Protein AF-A0A3A0B2L3-F1 (afdb_monomer)

Secondary structure (DSSP, 8-state):
-EEEEEEE--TTTT-TT---HHHHHHHHHHTT-SEEEEEEETTT--HHHHHHHHHHHHTTGGGSSEEEEEEEEEETTEEEEEES-SS---SSHHHHHHHHH-TTSEEEEESTT-TTT---SPPPTT-SEEEEEETTS-TT--STT-TTBSHHHHHHHHHTT---EEEEE--BSSTTTTTSEEEEE---TTS---HHHHHHHHHHT-EEEEESS---EEEETT--BTT-EE-STT--EEEEE--TT-EEEEEETTEEEEEE---S-SEEEEE--SSEEEEEEEEETTEEEEEPPEEE--S---HHHHHHHHHH-GGGHHHHHHHHHHHHHHHHTGGGGGGSSS-HHHHHHHHHHTSGGG--TT-GGG-TTS-HHHHHHHHHHHHHHHHHHHHHHHHHHHH----TT--S-EEEEEE-TT-BPSEEEEEEEEE-TT-SSEEEE-TTSPBPPEEEEEPPS---SEEEEE-SGGGHHHHHHHHHTEETTEEEEEEEEEEETTEEEEEEEEEEGGG-PPP---HHHHHHHHHHHT-TT--EEEEEEEPPEEEEEEEEE--B-SS-EEEEEEEETT-S-S---S--TTS--------S-----TT--EEEEE--

pLDDT: mean 84.42, std 15.65, range [22.75, 98.62]

Solvent-accessible surface area (backbone atoms only — not comparable to full-atom values): 32014 Å² total; per-residue (Å²): 112,48,34,28,34,62,33,30,36,28,52,68,28,83,16,76,66,51,38,48,72,66,54,49,53,55,50,31,60,76,71,63,42,42,32,44,23,37,22,29,40,27,65,47,40,46,76,68,52,48,54,49,53,52,52,57,51,58,76,44,60,87,67,79,42,50,73,37,42,31,28,21,41,61,36,71,47,17,36,34,35,39,50,70,48,92,68,88,58,38,72,41,64,72,32,27,47,50,56,71,61,37,83,89,47,52,29,33,40,36,40,36,39,17,79,87,37,28,53,71,58,57,78,72,80,81,38,22,26,32,21,37,39,30,29,66,52,58,66,78,43,84,53,59,87,27,54,30,12,9,43,48,61,44,24,50,35,40,56,64,74,43,74,47,10,28,25,10,22,15,50,23,38,41,76,89,31,56,78,47,26,26,19,34,33,54,69,62,93,85,55,71,95,42,71,67,52,51,53,50,21,36,60,46,7,18,22,16,16,22,28,55,95,32,68,67,49,51,35,35,79,86,67,44,36,29,31,33,69,44,71,62,79,82,66,48,42,42,38,37,42,38,59,58,52,32,32,38,36,37,26,47,39,77,40,80,78,46,78,42,74,57,40,91,53,41,62,54,74,45,74,64,88,56,34,34,40,38,28,41,43,37,37,45,94,81,25,30,24,36,44,12,30,33,34,30,45,44,52,94,41,55,32,68,62,32,51,56,53,51,75,67,44,69,83,46,48,65,49,51,50,44,37,48,51,48,51,51,48,45,58,75,43,51,89,31,39,82,58,27,83,55,60,51,72,61,49,50,55,54,54,53,51,66,38,79,89,56,49,58,64,47,40,41,62,19,28,85,94,51,66,36,61,63,50,50,48,54,39,36,52,58,44,36,63,31,48,51,58,52,44,40,44,32,54,32,38,55,61,69,64,85,57,100,81,71,86,51,43,27,35,39,39,35,27,27,68,86,19,24,79,49,46,80,44,76,52,68,48,73,40,64,68,86,53,89,45,71,40,44,20,40,86,86,67,49,78,49,70,66,51,73,42,74,55,86,74,90,71,44,87,38,78,44,80,46,55,73,72,72,48,52,44,53,34,43,23,31,40,53,5,35,52,54,57,20,24,56,40,75,79,43,80,47,77,58,91,40,34,37,38,40,35,34,34,37,39,56,40,73,51,72,58,75,60,55,55,32,55,65,59,21,53,55,49,51,58,59,68,64,41,83,73,58,78,44,34,37,39,37,38,38,47,50,41,43,30,42,35,38,31,68,44,74,60,37,74,34,72,38,71,47,56,34,40,42,36,62,58,81,84,65,82,90,77,85,73,93,80,76,86,77,79,72,86,69,86,79,82,72,67,104,69,89,74,83,59,78,76,62,44,57,46,80,28,70,45,41

Foldseek 3Di:
DAWEAAQDEALLALQVANHAPVNCLVVCVVLVHQEYHYAHALLSDDQVSQVVNVVSQVVCPVSNHHYAYWHWDAFQQFIKIWIRDPDSQSNDNLSSLLSQQDLVTAMEGPQQLAPRHHNRAQDHAQHLAYFQAELCDPRLDNDCNDNGGCNVVQLLCQLLVHQFAHFHHNNRSYPVSPSQKTKDFDADPPDPPHPVRVSVSSNLNRIKIKGHPKDKWKAWPVGHGASEEDADPPTFKIKMFIAAQKKKFKDFRNGTDDIDGGHRDRMDMDTDQAFGFIKMWIDDDSIIMIGHTHGYQHDQFPLVVLVVVLVVPPVCVLLLVLLVLLLVLLVVLVVLCVLFSHPSVSLSVSLVCLRSVNDDSSDRLRRPPDPSNVSNNSNSVSSSSNSQVSSLRSVQSVPPPDDVPAPFWKKKKWFTQQWFAWDKDKDKDFGAAPFPDKWKAWPVRHTFDKDKDWDDDAPWSFWDKDDLSRCLSVLSCLQFQHDSQWGWDDWDWDDDFLEIETEIETEGVQSVDDRDRDNVVSVVVNVVSPDPSRDIYTYTYGYTIMMIMMGTDHITGGGDMIMMGMDRPDPDPDDDDPPPPPPDDDPPPPPPDDDPPSPRSIDMHTHD

Nearest PDB structures (foldseek):
  4v4d-assembly1_B  TM=5.367E-01  e=1.502E-01  Pelobacter acidigallici
  5nok-assembly1_A  TM=4.866E-01  e=3.217E+00  Bacteroides cellulosilyticus DSM 14838
  2yn3-assembly2_B  TM=5.569E-01  e=6.393E+00  Salmonella enterica subsp. enterica serovar Typhimurium str. LT2

Structure (mmCIF, N/CA/C/O backbone):
data_AF-A0A3A0B2L3-F1
#
_entry.id   AF-A0A3A0B2L3-F1
#
loop_
_atom_site.group_PDB
_atom_site.id
_atom_site.type_symbol
_atom_site.label_atom_id
_atom_site.label_alt_id
_atom_site.label_comp_id
_atom_site.label_asym_id
_atom_site.label_entity_id
_atom_site.label_seq_id
_atom_site.pdbx_PDB_ins_code
_atom_site.Cartn_x
_atom_site.Cartn_y
_atom_site.Cartn_z
_atom_site.occupancy
_atom_site.B_iso_or_equiv
_atom_site.auth_seq_id
_atom_site.auth_comp_id
_atom_site.auth_asym_id
_atom_site.auth_atom_id
_atom_site.pdbx_PDB_model_num
ATOM 1 N N . LEU A 1 1 ? 7.982 -23.031 -6.626 1.00 93.75 1 LEU A N 1
ATOM 2 C CA . LEU A 1 1 ? 7.385 -21.905 -5.878 1.00 93.75 1 LEU A CA 1
ATOM 3 C C . LEU A 1 1 ? 6.999 -22.401 -4.495 1.00 93.75 1 LEU A C 1
ATOM 5 O O . LEU A 1 1 ? 6.523 -23.524 -4.395 1.00 93.75 1 LEU A O 1
ATOM 9 N N . THR A 1 2 ? 7.210 -21.581 -3.475 1.00 96.25 2 THR A N 1
ATOM 10 C CA . THR A 1 2 ? 6.661 -21.744 -2.126 1.00 96.25 2 THR A CA 1
ATOM 11 C C . THR A 1 2 ? 5.319 -21.018 -2.079 1.00 96.25 2 THR A C 1
ATOM 13 O O . THR A 1 2 ? 5.274 -19.833 -2.410 1.00 96.25 2 THR A O 1
ATOM 16 N N . LYS A 1 3 ? 4.235 -21.705 -1.712 1.00 97.69 3 LYS A N 1
ATOM 17 C CA . LYS A 1 3 ? 2.883 -21.133 -1.639 1.00 97.69 3 LYS A CA 1
ATOM 18 C C . LYS A 1 3 ? 2.635 -20.524 -0.261 1.00 97.69 3 LYS A C 1
ATOM 20 O O . LYS A 1 3 ? 2.730 -21.223 0.748 1.00 97.69 3 LYS A O 1
ATOM 25 N N . ALA A 1 4 ? 2.299 -19.241 -0.215 1.00 98.25 4 ALA A N 1
ATOM 26 C CA . ALA A 1 4 ? 2.173 -18.498 1.030 1.00 98.25 4 ALA A CA 1
ATOM 27 C C . ALA A 1 4 ? 0.928 -17.605 1.093 1.00 98.25 4 ALA A C 1
ATOM 29 O O . ALA A 1 4 ? 0.405 -17.177 0.063 1.00 98.25 4 ALA A O 1
ATOM 30 N N . ASP A 1 5 ? 0.497 -17.323 2.320 1.00 97.88 5 ASP A N 1
ATOM 31 C CA . ASP A 1 5 ? -0.460 -16.270 2.664 1.00 97.88 5 ASP A CA 1
ATOM 32 C C . ASP A 1 5 ? 0.050 -15.542 3.911 1.00 97.88 5 ASP A C 1
ATOM 34 O O . ASP A 1 5 ? 0.370 -16.188 4.903 1.00 97.88 5 ASP A O 1
ATOM 38 N N . PHE A 1 6 ? 0.188 -14.226 3.857 1.00 97.50 6 PHE A N 1
ATOM 39 C CA . PHE A 1 6 ? 0.807 -13.392 4.885 1.00 97.50 6 PHE A CA 1
ATOM 40 C C . PHE A 1 6 ? -0.171 -12.417 5.536 1.00 97.50 6 PHE A C 1
ATOM 42 O O . PHE A 1 6 ? 0.260 -11.628 6.374 1.00 97.50 6 PHE A O 1
ATOM 49 N N . HIS A 1 7 ? -1.449 -12.445 5.155 1.00 97.00 7 HIS A N 1
ATOM 50 C CA . HIS A 1 7 ? -2.469 -11.533 5.671 1.00 97.00 7 HIS A CA 1
ATOM 51 C C . HIS A 1 7 ? -3.689 -12.332 6.126 1.00 97.00 7 HIS A C 1
ATOM 53 O O . HIS A 1 7 ? -4.693 -12.454 5.426 1.00 97.00 7 HIS A O 1
ATOM 59 N N . LEU A 1 8 ? -3.557 -12.945 7.300 1.00 97.38 8 LEU A N 1
ATOM 60 C CA . LEU A 1 8 ? -4.610 -13.739 7.924 1.00 97.38 8 LEU A CA 1
ATOM 61 C C . LEU A 1 8 ? -5.063 -13.098 9.228 1.00 97.38 8 LEU A C 1
ATOM 63 O O . LEU A 1 8 ? -4.223 -12.794 10.075 1.00 97.38 8 LEU A O 1
ATOM 67 N N . HIS A 1 9 ? -6.380 -13.012 9.407 1.00 97.06 9 HIS A N 1
ATOM 68 C CA . HIS A 1 9 ? -7.001 -12.579 10.656 1.00 97.06 9 HIS A CA 1
ATOM 69 C C . HIS A 1 9 ? -7.482 -13.779 11.451 1.00 97.06 9 HIS A C 1
ATOM 71 O O . HIS A 1 9 ? -8.104 -14.703 10.918 1.00 97.06 9 HIS A O 1
ATOM 77 N N . THR A 1 10 ? -7.184 -13.775 12.735 1.00 97.38 10 THR A N 1
ATOM 78 C CA . THR A 1 10 ? -7.562 -14.782 13.712 1.00 97.38 10 THR A CA 1
ATOM 79 C C . THR A 1 10 ? -8.699 -14.273 14.588 1.00 97.38 10 THR A C 1
ATOM 81 O O . THR A 1 10 ? -9.210 -13.163 14.444 1.00 97.38 10 THR A O 1
ATOM 84 N N . TYR A 1 11 ? -9.102 -15.101 15.542 1.00 94.94 11 TYR A N 1
ATOM 85 C CA . TYR A 1 11 ? -10.057 -14.740 16.576 1.00 94.94 11 TYR A CA 1
ATOM 86 C C . TYR A 1 11 ? -9.592 -13.581 17.486 1.00 94.94 11 TYR A C 1
ATOM 88 O O . TYR A 1 11 ? -10.408 -13.048 18.239 1.00 94.94 11 TYR A O 1
ATOM 96 N N . HIS A 1 12 ? -8.305 -13.216 17.459 1.00 93.62 12 HIS A N 1
ATOM 97 C CA . HIS A 1 12 ? -7.778 -12.038 18.163 1.00 93.62 12 HIS A CA 1
ATOM 98 C C . HIS A 1 12 ? -8.081 -10.721 17.427 1.00 93.62 12 HIS A C 1
ATOM 100 O O . HIS A 1 12 ? -7.841 -9.654 17.983 1.00 93.62 12 HIS A O 1
ATOM 106 N N . SER A 1 13 ? -8.629 -10.794 16.211 1.00 93.06 13 SER A N 1
ATOM 107 C CA . SER A 1 13 ? -9.166 -9.666 15.445 1.00 93.06 13 SER A CA 1
ATOM 108 C C . SER A 1 13 ? -10.651 -9.900 15.117 1.00 93.06 13 SER A C 1
ATOM 110 O O . SER A 1 13 ? -11.378 -10.625 15.798 1.00 93.06 13 SER A O 1
ATOM 112 N N . ASP A 1 14 ? -11.113 -9.282 14.045 1.00 90.12 14 ASP A N 1
ATOM 113 C CA . ASP A 1 14 ? -12.455 -9.262 13.484 1.00 90.12 14 ASP A CA 1
ATOM 114 C C . ASP A 1 14 ? -12.764 -10.452 12.554 1.00 90.12 14 ASP A C 1
ATOM 116 O O . ASP A 1 14 ? -13.699 -10.405 11.748 1.00 90.12 14 ASP A O 1
ATOM 120 N N . ASN A 1 15 ? -12.040 -11.571 12.689 1.00 92.94 15 ASN A N 1
ATOM 121 C CA . ASN A 1 15 ? -12.400 -12.805 11.996 1.00 92.94 15 ASN A CA 1
ATOM 122 C C . ASN A 1 15 ? -13.777 -13.308 12.472 1.00 92.94 15 ASN A C 1
ATOM 124 O O . ASN A 1 15 ? -13.960 -13.725 13.620 1.00 92.94 15 ASN A O 1
ATOM 128 N N . GLN A 1 16 ? -14.746 -13.316 11.559 1.00 89.44 16 GLN A N 1
ATOM 129 C CA . GLN A 1 16 ? -16.154 -13.596 11.845 1.00 89.44 16 GLN A CA 1
ATOM 130 C C . GLN A 1 16 ? -16.399 -15.071 12.184 1.00 89.44 16 GLN A C 1
ATOM 132 O O . GLN A 1 16 ? -17.296 -15.387 12.962 1.00 89.44 16 GLN A O 1
ATOM 137 N N . ASP A 1 17 ? -15.572 -15.967 11.640 1.00 93.38 17 ASP A N 1
ATOM 138 C CA . ASP A 1 17 ? -15.630 -17.405 11.919 1.00 93.38 17 ASP A CA 1
ATOM 139 C C . ASP A 1 17 ? -14.796 -17.804 13.149 1.00 93.38 17 ASP A C 1
ATOM 141 O O . ASP A 1 17 ? -14.707 -18.992 13.468 1.00 93.38 17 ASP A O 1
ATOM 145 N N . ARG A 1 18 ? -14.190 -16.829 13.849 1.00 92.75 18 ARG A N 1
ATOM 146 C CA . ARG A 1 18 ? -13.364 -17.041 15.049 1.00 92.75 18 ARG A CA 1
ATOM 147 C C . ARG A 1 18 ? -12.232 -18.046 14.818 1.00 92.75 18 ARG A C 1
ATOM 149 O O . ARG A 1 18 ? -11.913 -18.847 15.696 1.00 92.75 18 ARG A O 1
ATOM 156 N N . MET A 1 19 ? -11.629 -18.014 13.634 1.00 97.06 19 MET A N 1
ATOM 157 C CA . MET A 1 19 ? -10.590 -18.968 13.261 1.00 97.06 19 MET A CA 1
ATOM 158 C C . MET A 1 19 ? -9.345 -18.836 14.143 1.00 97.06 19 MET A C 1
ATOM 160 O O . MET A 1 19 ? -8.804 -17.749 14.342 1.00 97.06 19 MET A O 1
ATOM 164 N N . THR A 1 20 ? -8.860 -19.969 14.640 1.00 98.25 20 THR A N 1
ATOM 165 C CA . THR A 1 20 ? -7.597 -20.075 15.380 1.00 98.25 20 THR A CA 1
ATOM 166 C C . THR A 1 20 ? -6.409 -20.280 14.432 1.00 98.25 20 THR A C 1
ATOM 168 O O . THR A 1 20 ? -6.593 -20.743 13.298 1.00 98.25 20 THR A O 1
ATOM 171 N N . PRO A 1 21 ? -5.160 -20.049 14.884 1.00 98.50 21 PRO A N 1
ATOM 172 C CA . PRO A 1 21 ? -3.975 -20.456 14.127 1.00 98.50 21 PRO A CA 1
ATOM 173 C C . PRO A 1 21 ? -3.997 -21.939 13.703 1.00 98.50 21 PRO A C 1
ATOM 175 O O . PRO A 1 21 ? -3.602 -22.281 12.586 1.00 98.50 21 PRO A O 1
ATOM 178 N N . GLN A 1 22 ? -4.534 -22.831 14.544 1.00 98.50 22 GLN A N 1
ATOM 179 C CA . GLN A 1 22 ? -4.669 -24.261 14.239 1.00 98.50 22 GLN A CA 1
ATOM 180 C C . GLN A 1 22 ? -5.669 -24.536 13.101 1.00 98.50 22 GLN A C 1
ATOM 182 O O . GLN A 1 22 ? -5.440 -25.438 12.282 1.00 98.50 22 GLN A O 1
ATOM 187 N N . ASP A 1 23 ? -6.760 -23.773 13.008 1.00 98.44 23 ASP A N 1
ATOM 188 C CA . ASP A 1 23 ? -7.719 -23.893 11.902 1.00 98.44 23 ASP A CA 1
ATOM 189 C C . ASP A 1 23 ? -7.050 -23.565 10.566 1.00 98.44 23 ASP A C 1
ATOM 191 O O . ASP A 1 23 ? -7.175 -24.325 9.597 1.00 98.44 23 ASP A O 1
ATOM 195 N N . TYR A 1 24 ? -6.262 -22.488 10.538 1.00 98.50 24 TYR A N 1
ATOM 196 C CA . TYR A 1 24 ? -5.481 -22.096 9.369 1.00 98.50 24 TYR A CA 1
ATOM 197 C C . TYR A 1 24 ? -4.410 -23.117 9.006 1.00 98.50 24 TYR A C 1
ATOM 199 O O . TYR A 1 24 ? -4.303 -23.471 7.837 1.00 98.50 24 TYR A O 1
ATOM 207 N N . VAL A 1 25 ? -3.669 -23.672 9.970 1.00 98.62 25 VAL A N 1
ATOM 208 C CA . VAL A 1 25 ? -2.701 -24.753 9.700 1.00 98.62 25 VAL A CA 1
ATOM 209 C C . VAL A 1 25 ? -3.387 -25.965 9.063 1.00 98.62 25 VAL A C 1
ATOM 211 O O . VAL A 1 25 ? -2.873 -26.561 8.112 1.00 98.62 25 VAL A O 1
ATOM 214 N N . THR A 1 26 ? -4.571 -26.326 9.560 1.00 98.44 26 THR A N 1
ATOM 215 C CA . THR A 1 26 ? -5.354 -27.456 9.041 1.00 98.44 26 THR A CA 1
ATOM 216 C C . THR A 1 26 ? -5.783 -27.220 7.593 1.00 98.44 26 THR A C 1
ATOM 218 O O . THR A 1 26 ? -5.610 -28.090 6.734 1.00 98.44 26 THR A O 1
ATOM 221 N N . LEU A 1 27 ? -6.312 -26.030 7.300 1.00 98.00 27 LEU A N 1
ATOM 222 C CA . LEU A 1 27 ? -6.706 -25.643 5.946 1.00 98.00 27 LEU A CA 1
ATOM 223 C C . LEU A 1 27 ? -5.500 -25.473 5.017 1.00 98.00 27 LEU A C 1
ATOM 225 O O . LEU A 1 27 ? -5.552 -25.925 3.875 1.00 98.00 27 LEU A O 1
ATOM 229 N N . GLY A 1 28 ? -4.418 -24.873 5.507 1.00 98.06 28 GLY A N 1
ATOM 230 C CA . GLY A 1 28 ? -3.178 -24.633 4.780 1.00 98.06 28 GLY A CA 1
ATOM 231 C C . GLY A 1 28 ? -2.579 -25.935 4.267 1.00 98.06 28 GLY A C 1
ATOM 232 O O . GLY A 1 28 ? -2.345 -26.068 3.069 1.00 98.06 28 GLY A O 1
ATOM 233 N N . ARG A 1 29 ? -2.465 -26.952 5.131 1.00 97.88 29 ARG A N 1
ATOM 234 C CA . ARG A 1 29 ? -2.036 -28.304 4.731 1.00 97.88 29 ARG A CA 1
ATOM 235 C C . ARG A 1 29 ? -2.955 -28.922 3.681 1.00 97.88 29 ARG A C 1
ATOM 237 O O . ARG A 1 29 ? -2.473 -29.477 2.698 1.00 97.88 29 ARG A O 1
ATOM 244 N N . ARG A 1 30 ? -4.278 -28.806 3.857 1.00 97.69 30 ARG A N 1
ATOM 245 C CA . ARG A 1 30 ? -5.262 -29.325 2.889 1.00 97.69 30 ARG A CA 1
ATOM 246 C C . ARG A 1 30 ? -5.112 -28.673 1.511 1.00 97.69 30 ARG A C 1
ATOM 248 O O . ARG A 1 30 ? -5.363 -29.324 0.504 1.00 97.69 30 ARG A O 1
ATOM 255 N N . LEU A 1 31 ? -4.749 -27.394 1.475 1.00 96.81 31 LEU A N 1
ATOM 256 C CA . LEU A 1 31 ? -4.662 -26.580 0.260 1.00 96.81 31 LEU A CA 1
ATOM 257 C C . LEU A 1 31 ? -3.227 -26.409 -0.268 1.00 96.81 31 LEU A C 1
ATOM 259 O O . LEU A 1 31 ? -3.012 -25.635 -1.208 1.00 96.81 31 LEU A O 1
ATOM 263 N N . GLY A 1 32 ? -2.264 -27.126 0.320 1.00 97.00 32 GLY A N 1
ATOM 264 C CA . GLY A 1 32 ? -0.869 -27.154 -0.114 1.00 97.00 32 GLY A CA 1
ATOM 265 C C . GLY A 1 32 ? -0.108 -25.847 0.110 1.00 97.00 32 GLY A C 1
ATOM 266 O O . GLY A 1 32 ? 0.740 -25.508 -0.706 1.00 97.00 32 GLY A O 1
ATOM 267 N N . TYR A 1 33 ? -0.435 -25.085 1.155 1.00 98.06 33 TYR A N 1
ATOM 268 C CA . TYR A 1 33 ? 0.399 -23.960 1.583 1.00 98.06 33 TYR A CA 1
ATOM 269 C C . TYR A 1 33 ? 1.690 -24.469 2.222 1.00 98.06 33 TYR A C 1
ATOM 271 O O . TYR A 1 33 ? 1.707 -25.538 2.824 1.00 98.06 33 TYR A O 1
ATOM 279 N N . ASP A 1 34 ? 2.747 -23.672 2.113 1.00 97.62 34 ASP A N 1
ATOM 280 C CA . ASP A 1 34 ? 4.045 -23.894 2.746 1.00 97.62 34 ASP A CA 1
ATOM 281 C C . ASP A 1 34 ? 4.304 -22.887 3.881 1.00 97.62 34 ASP A C 1
ATOM 283 O O . ASP A 1 34 ? 5.054 -23.187 4.811 1.00 97.62 34 ASP A O 1
ATOM 287 N N . ALA A 1 35 ? 3.707 -21.690 3.810 1.00 97.94 35 ALA A N 1
ATOM 288 C CA . ALA A 1 35 ? 3.899 -20.626 4.792 1.00 97.94 35 ALA A CA 1
ATOM 289 C C . ALA A 1 35 ? 2.610 -19.841 5.075 1.00 97.94 35 ALA A C 1
ATOM 291 O O . ALA A 1 35 ? 1.840 -19.575 4.152 1.00 97.94 35 ALA A O 1
ATOM 292 N N . LEU A 1 36 ? 2.404 -19.456 6.337 1.00 98.25 36 LEU A N 1
ATOM 293 C CA . LEU A 1 36 ? 1.275 -18.647 6.803 1.00 98.25 36 LEU A CA 1
ATOM 294 C C . LEU A 1 36 ? 1.766 -17.498 7.706 1.00 98.25 36 LEU A C 1
ATOM 296 O O . LEU A 1 36 ? 2.614 -17.701 8.579 1.00 98.25 36 LEU A O 1
ATOM 300 N N . GLY A 1 37 ? 1.229 -16.298 7.504 1.00 97.50 37 GLY A N 1
ATOM 301 C CA . GLY A 1 37 ? 1.452 -15.117 8.335 1.00 97.50 37 GLY A CA 1
ATOM 302 C C . GLY A 1 37 ? 0.141 -14.618 8.932 1.00 97.50 37 GLY A C 1
ATOM 303 O O . GLY A 1 37 ? -0.807 -14.341 8.201 1.00 97.50 37 GLY A O 1
ATOM 304 N N . PHE A 1 38 ? 0.101 -14.523 10.257 1.00 97.88 38 PHE A N 1
ATOM 305 C CA . PHE A 1 38 ? -1.041 -14.004 11.010 1.00 97.88 38 PHE A CA 1
ATOM 306 C C . PHE A 1 38 ? -0.826 -12.513 11.251 1.00 97.88 38 PHE A C 1
ATOM 308 O O . PHE A 1 38 ? 0.149 -12.161 11.911 1.00 97.88 38 PHE A O 1
ATOM 315 N N . CYS A 1 39 ? -1.688 -11.666 10.690 1.00 96.62 39 CYS A N 1
ATOM 316 C CA . CYS A 1 39 ? -1.562 -10.208 10.685 1.00 96.62 39 CYS A CA 1
ATOM 317 C C . CYS A 1 39 ? -2.859 -9.553 11.157 1.00 96.62 39 CYS A C 1
ATOM 319 O O . CYS A 1 39 ? -3.447 -8.750 10.441 1.00 96.62 39 CYS A O 1
ATOM 321 N N . ASP A 1 40 ? -3.266 -9.893 12.378 1.00 96.38 40 ASP A N 1
ATOM 322 C CA . ASP A 1 40 ? -4.409 -9.274 13.045 1.00 96.38 40 ASP A CA 1
ATOM 323 C C . ASP A 1 40 ? -4.288 -7.742 13.082 1.00 96.38 40 ASP A C 1
ATOM 325 O O . ASP A 1 40 ? -3.184 -7.180 13.147 1.00 96.38 40 ASP A O 1
ATOM 329 N N . HIS A 1 41 ? -5.429 -7.057 13.053 1.00 93.88 41 HIS A N 1
ATOM 330 C CA . HIS A 1 41 ? -5.476 -5.604 13.119 1.00 93.88 41 HIS A CA 1
ATOM 331 C C . HIS A 1 41 ? -4.857 -5.071 14.414 1.00 93.88 41 HIS A C 1
ATOM 333 O O . HIS A 1 41 ? -5.265 -5.433 15.518 1.00 93.88 41 HIS A O 1
ATOM 339 N N . HIS A 1 42 ? -3.925 -4.123 14.298 1.00 92.00 42 HIS A N 1
ATOM 340 C CA . HIS A 1 42 ? -3.262 -3.540 15.471 1.00 92.00 42 HIS A CA 1
ATOM 341 C C . HIS A 1 42 ? -4.246 -2.900 16.473 1.00 92.00 42 HIS A C 1
ATOM 343 O O . HIS A 1 42 ? -4.010 -2.957 17.673 1.00 92.00 42 HIS A O 1
ATOM 349 N N . HIS A 1 43 ? -5.361 -2.334 15.994 1.00 87.81 43 HIS A N 1
ATOM 350 C CA . HIS A 1 43 ? -6.384 -1.681 16.820 1.00 87.81 43 HIS A CA 1
ATOM 351 C C . HIS A 1 43 ? -7.336 -2.670 17.516 1.00 87.81 43 HIS A C 1
ATOM 353 O O . HIS A 1 43 ? -8.145 -2.246 18.337 1.00 87.81 43 HIS A O 1
ATOM 359 N N . ASN A 1 44 ? -7.224 -3.966 17.205 1.00 89.75 44 ASN A N 1
ATOM 360 C CA . ASN A 1 44 ? -7.913 -5.060 17.895 1.00 89.75 44 ASN A CA 1
ATOM 361 C C . ASN A 1 44 ? -6.974 -5.805 18.858 1.00 89.75 44 ASN A C 1
ATOM 363 O O . ASN A 1 44 ? -7.423 -6.518 19.755 1.00 89.75 44 ASN A O 1
ATOM 367 N N . LEU A 1 45 ? -5.661 -5.629 18.693 1.00 90.50 45 LEU A N 1
ATOM 368 C CA . LEU A 1 45 ? -4.642 -6.309 19.475 1.00 90.50 45 LEU A CA 1
ATOM 369 C C . LEU A 1 45 ? -4.246 -5.516 20.723 1.00 90.50 45 LEU A C 1
ATOM 371 O O . LEU A 1 45 ? -3.991 -4.318 20.685 1.00 90.50 45 LEU A O 1
ATOM 375 N N . THR A 1 46 ? -4.073 -6.244 21.822 1.00 88.88 46 THR A N 1
ATOM 376 C CA . THR A 1 46 ? -3.374 -5.784 23.031 1.00 88.88 46 THR A CA 1
ATOM 377 C C . THR A 1 46 ? -2.061 -6.554 23.181 1.00 88.88 46 THR A C 1
ATOM 379 O O . THR A 1 46 ? -1.899 -7.621 22.581 1.00 88.88 46 THR A O 1
ATOM 382 N N . GLN A 1 47 ? -1.136 -6.101 24.038 1.00 91.31 47 GLN A N 1
ATOM 383 C CA . GLN A 1 47 ? 0.072 -6.890 24.354 1.00 91.31 47 GLN A CA 1
ATOM 384 C C . GLN A 1 47 ? -0.253 -8.319 24.818 1.00 91.31 47 GLN A C 1
ATOM 386 O O . GLN A 1 47 ? 0.452 -9.264 24.466 1.00 91.31 47 GLN A O 1
ATOM 391 N N . ALA A 1 48 ? -1.326 -8.496 25.594 1.00 91.88 48 ALA A N 1
ATOM 392 C CA . ALA A 1 48 ? -1.735 -9.807 26.095 1.00 91.88 48 ALA A CA 1
ATOM 393 C C . ALA A 1 48 ? -2.291 -10.710 24.979 1.00 91.88 48 ALA A C 1
ATOM 395 O O . ALA A 1 48 ? -1.936 -11.891 24.905 1.00 91.88 48 ALA A O 1
ATOM 396 N N . ALA A 1 49 ? -3.121 -10.155 24.087 1.00 92.81 49 ALA A N 1
ATOM 397 C CA . ALA A 1 49 ? -3.638 -10.879 22.924 1.00 92.81 49 ALA A CA 1
ATOM 398 C C . ALA A 1 49 ? -2.494 -11.286 21.983 1.00 92.81 49 ALA A C 1
ATOM 400 O O . ALA A 1 49 ? -2.398 -12.443 21.581 1.00 92.81 49 ALA A O 1
ATOM 401 N N . TRP A 1 50 ? -1.548 -10.376 21.739 1.00 95.44 50 TRP A N 1
ATOM 402 C CA . TRP A 1 50 ? -0.342 -10.649 20.963 1.00 95.44 50 TRP A CA 1
ATOM 403 C C . TRP A 1 50 ? 0.498 -11.795 21.538 1.00 95.44 50 TRP A C 1
ATOM 405 O O . TRP A 1 50 ? 0.872 -12.718 20.816 1.00 95.44 50 TRP A O 1
ATOM 415 N N . GLN A 1 51 ? 0.787 -11.764 22.842 1.00 96.44 51 GLN A N 1
ATOM 416 C CA . GLN A 1 51 ? 1.540 -12.830 23.513 1.00 96.44 51 GLN A CA 1
ATOM 417 C C . GLN A 1 51 ? 0.829 -14.183 23.404 1.00 96.44 51 G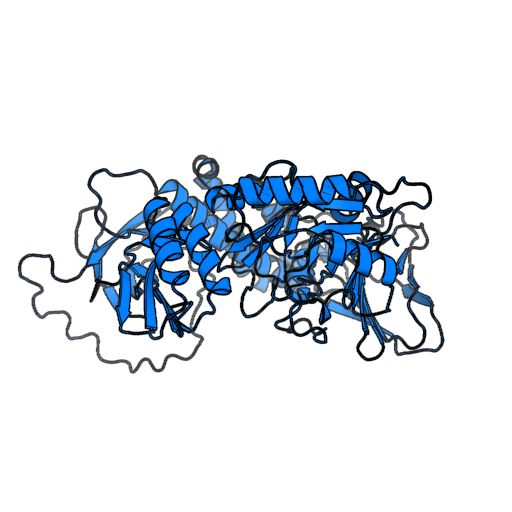LN A C 1
ATOM 419 O O . GLN A 1 51 ? 1.481 -15.210 23.214 1.00 96.44 51 GLN A O 1
ATOM 424 N N . THR A 1 52 ? -0.503 -14.177 23.486 1.00 97.12 52 THR A N 1
ATOM 425 C CA . THR A 1 52 ? -1.326 -15.378 23.314 1.00 97.12 52 THR A CA 1
ATOM 426 C C . THR A 1 52 ? -1.214 -15.913 21.889 1.00 97.12 52 THR A C 1
ATOM 428 O O . THR A 1 52 ? -0.854 -17.075 21.715 1.00 97.12 52 THR A O 1
ATOM 431 N N . LEU A 1 53 ? -1.413 -15.064 20.876 1.00 97.44 53 LEU A N 1
ATOM 432 C CA . LEU A 1 53 ? -1.237 -15.425 19.467 1.00 97.44 53 LEU A CA 1
ATOM 433 C C . LEU A 1 53 ? 0.160 -16.009 19.202 1.00 97.44 53 LEU A C 1
ATOM 435 O O . LEU A 1 53 ? 0.294 -17.042 18.549 1.00 97.44 53 LEU A O 1
ATOM 439 N N . GLN A 1 54 ? 1.214 -15.392 19.741 1.00 97.50 54 GLN A N 1
ATOM 440 C CA . GLN A 1 54 ? 2.580 -15.901 19.600 1.00 97.50 54 GLN A CA 1
ATOM 441 C C . GLN A 1 54 ? 2.765 -17.285 20.220 1.00 97.50 54 GLN A C 1
ATOM 443 O O . GLN A 1 54 ? 3.381 -18.151 19.600 1.00 97.50 54 GLN A O 1
ATOM 448 N N . ALA A 1 55 ? 2.232 -17.509 21.422 1.00 97.75 55 ALA A N 1
ATOM 449 C CA . ALA A 1 55 ? 2.301 -18.808 22.080 1.00 97.75 55 ALA A CA 1
ATOM 450 C C . ALA A 1 55 ? 1.549 -19.891 21.288 1.00 97.75 55 ALA A C 1
ATOM 452 O O . ALA A 1 55 ? 2.051 -21.008 21.143 1.00 97.75 55 ALA A O 1
ATOM 453 N N . GLU A 1 56 ? 0.381 -19.559 20.733 1.00 98.19 56 GLU A N 1
ATOM 454 C CA . GLU A 1 56 ? -0.389 -20.455 19.867 1.00 98.19 56 GLU A CA 1
ATOM 455 C C . GLU A 1 56 ? 0.381 -20.817 18.595 1.00 98.19 56 GLU A C 1
ATOM 457 O O . GLU A 1 56 ? 0.426 -21.984 18.215 1.00 98.19 56 GLU A O 1
ATOM 462 N N . VAL A 1 57 ? 1.026 -19.842 17.954 1.00 97.69 57 VAL A N 1
ATOM 463 C CA . VAL A 1 57 ? 1.829 -20.070 16.746 1.00 97.69 57 VAL A CA 1
ATOM 464 C C . VAL A 1 57 ? 3.079 -20.907 17.043 1.00 97.69 57 VAL A C 1
ATOM 466 O O . VAL A 1 57 ? 3.378 -21.841 16.298 1.00 97.69 57 VAL A O 1
ATOM 469 N N . GLU A 1 58 ? 3.783 -20.639 18.145 1.00 96.94 58 GLU A N 1
ATOM 470 C CA . GLU A 1 58 ? 4.979 -21.391 18.554 1.00 96.94 58 GLU A CA 1
ATOM 471 C C . GLU A 1 58 ? 4.654 -22.862 18.859 1.00 96.94 58 GLU A C 1
ATOM 473 O O . GLU A 1 58 ? 5.391 -23.770 18.456 1.00 96.94 58 GLU A O 1
ATOM 478 N N . ALA A 1 59 ? 3.503 -23.123 19.490 1.00 97.81 59 ALA A N 1
ATOM 479 C CA . ALA A 1 59 ? 3.008 -24.478 19.740 1.00 97.81 59 ALA A CA 1
ATOM 480 C C . ALA A 1 59 ? 2.763 -25.279 18.443 1.00 97.81 59 ALA A C 1
ATOM 482 O O . ALA A 1 59 ? 2.715 -26.511 18.469 1.00 97.81 59 ALA A O 1
ATOM 483 N N . LEU A 1 60 ? 2.653 -24.594 17.300 1.00 97.88 60 LEU A N 1
ATOM 484 C CA . LEU A 1 60 ? 2.430 -25.168 15.973 1.00 97.88 60 LEU A CA 1
ATOM 485 C C . LEU A 1 60 ? 3.706 -25.247 15.117 1.00 97.88 60 LEU A C 1
ATOM 487 O O . LEU A 1 60 ? 3.628 -25.609 13.939 1.00 97.88 60 LEU A O 1
ATOM 491 N N . SER A 1 61 ? 4.886 -24.982 15.683 1.00 91.81 61 SER A N 1
ATOM 492 C CA . SER A 1 61 ? 6.185 -25.063 14.986 1.00 91.81 61 SER A CA 1
ATOM 493 C C . SER A 1 61 ? 6.466 -26.438 14.352 1.00 91.81 61 SER A C 1
ATOM 495 O O . SER A 1 61 ? 7.086 -26.529 13.293 1.00 91.81 61 SER A O 1
ATOM 497 N N . GLY A 1 62 ? 5.931 -27.521 14.927 1.00 92.69 62 GLY A N 1
ATOM 498 C CA . GLY A 1 62 ? 5.991 -28.882 14.374 1.00 92.69 62 GLY A CA 1
ATOM 499 C C . GLY A 1 62 ? 5.005 -29.162 13.231 1.00 92.69 62 GLY A C 1
ATOM 500 O O . GLY A 1 62 ? 4.853 -30.311 12.813 1.00 92.69 62 GLY A O 1
ATOM 501 N N . SER A 1 63 ? 4.287 -28.151 12.730 1.00 94.06 63 SER A N 1
ATOM 502 C CA . SER A 1 63 ? 3.226 -28.356 11.743 1.00 94.06 63 SER A CA 1
ATOM 503 C C . SER A 1 63 ? 3.725 -28.671 10.324 1.00 94.06 63 SER A C 1
ATOM 505 O O . SER A 1 63 ? 2.943 -29.129 9.484 1.00 94.06 63 SER A O 1
ATOM 507 N N . GLY A 1 64 ? 5.009 -28.456 10.041 1.00 94.12 64 GLY A N 1
ATOM 508 C CA . GLY A 1 64 ? 5.566 -28.556 8.689 1.00 94.12 64 GLY A CA 1
ATOM 509 C C . GLY A 1 64 ? 5.248 -27.351 7.795 1.00 94.12 64 GLY A C 1
ATOM 510 O O . GLY A 1 64 ? 5.677 -27.338 6.647 1.00 94.12 64 GLY A O 1
ATOM 511 N N . LEU A 1 65 ? 4.531 -26.348 8.316 1.00 97.25 65 LEU A N 1
ATOM 512 C CA . LEU A 1 65 ? 4.369 -25.032 7.700 1.00 97.25 65 LEU A CA 1
ATOM 513 C C . LEU A 1 65 ? 5.312 -24.032 8.368 1.00 97.25 65 LEU A C 1
ATOM 515 O O . LEU A 1 65 ? 5.577 -24.124 9.566 1.00 97.25 65 LEU A O 1
ATOM 519 N N . LEU A 1 66 ? 5.772 -23.042 7.609 1.00 97.12 66 LEU A N 1
ATOM 520 C CA . LEU A 1 66 ? 6.434 -21.868 8.170 1.00 97.12 66 LEU A CA 1
ATOM 521 C C . LEU A 1 66 ? 5.376 -20.895 8.678 1.00 97.12 66 LEU A C 1
ATOM 523 O O . LEU A 1 66 ? 4.593 -20.369 7.893 1.00 97.12 66 LEU A O 1
ATOM 527 N N . LEU A 1 67 ? 5.355 -20.657 9.984 1.00 97.25 67 LEU A N 1
ATOM 528 C CA . LEU A 1 67 ? 4.388 -19.767 10.614 1.00 97.25 67 LEU A CA 1
ATOM 529 C C . LEU A 1 67 ? 5.085 -18.499 11.101 1.00 97.25 67 LEU A C 1
ATOM 531 O O . LEU A 1 67 ? 6.208 -18.558 11.603 1.00 97.25 67 LEU A O 1
ATOM 535 N N . SER A 1 68 ? 4.422 -17.356 10.960 1.00 95.38 68 SER A N 1
ATOM 536 C CA . SER A 1 68 ? 4.906 -16.085 11.499 1.00 95.38 68 SER A CA 1
ATOM 537 C C . SER A 1 68 ? 3.766 -15.255 12.072 1.00 95.38 68 SER A C 1
ATOM 539 O O . SER A 1 68 ? 2.632 -15.322 11.598 1.00 95.38 68 SER A O 1
ATOM 541 N N . THR A 1 69 ? 4.086 -14.458 13.087 1.00 96.19 69 THR A N 1
ATOM 542 C CA . THR A 1 69 ? 3.202 -13.421 13.620 1.00 96.19 69 THR A CA 1
ATOM 543 C C . THR A 1 69 ? 3.609 -12.063 13.070 1.00 96.19 69 THR A C 1
ATOM 545 O O . THR A 1 69 ? 4.793 -11.739 12.994 1.00 96.19 69 THR A O 1
ATOM 548 N N . GLY A 1 70 ? 2.631 -11.259 12.705 1.00 96.12 70 GLY A N 1
ATOM 549 C CA . GLY A 1 70 ? 2.732 -9.883 12.251 1.00 96.12 70 GLY A CA 1
ATOM 550 C C . GLY A 1 70 ? 1.463 -9.144 12.659 1.00 96.12 70 GLY A C 1
ATOM 551 O O . GLY A 1 70 ? 0.641 -9.685 13.391 1.00 96.12 70 GLY A O 1
ATOM 552 N N . TYR A 1 71 ? 1.295 -7.914 12.204 1.00 96.44 71 TYR A N 1
ATOM 553 C CA . TYR A 1 71 ? 0.046 -7.178 12.396 1.00 96.44 71 TYR A CA 1
ATOM 554 C C . TYR A 1 71 ? -0.249 -6.313 11.178 1.00 96.44 71 TYR A C 1
ATOM 556 O O . TYR A 1 71 ? 0.671 -5.873 10.479 1.00 96.44 71 TYR A O 1
ATOM 564 N N . GLU A 1 72 ? -1.528 -6.046 10.945 1.00 95.06 72 GLU A N 1
ATOM 565 C CA . GLU A 1 72 ? -1.964 -5.029 9.997 1.00 95.06 72 GLU A CA 1
ATOM 566 C C . GLU A 1 72 ? -2.072 -3.678 10.717 1.00 95.06 72 GLU A C 1
ATOM 568 O O . GLU A 1 72 ? -2.912 -3.463 11.599 1.00 95.06 72 GLU A O 1
ATOM 573 N N . ALA A 1 73 ? -1.184 -2.753 10.350 1.00 92.44 73 ALA A N 1
ATOM 574 C CA . ALA A 1 73 ? -1.321 -1.347 10.695 1.00 92.44 73 ALA A CA 1
ATOM 575 C C . ALA A 1 73 ? -2.461 -0.763 9.850 1.00 92.44 73 ALA A C 1
ATOM 577 O O . ALA A 1 73 ? -2.384 -0.751 8.622 1.00 92.44 73 ALA A O 1
ATOM 578 N N . THR A 1 74 ? -3.515 -0.307 10.521 1.00 89.00 74 THR A N 1
ATOM 579 C CA . THR A 1 74 ? -4.805 0.058 9.921 1.00 89.00 74 THR A CA 1
ATOM 580 C C . THR A 1 74 ? -5.055 1.536 10.153 1.00 89.00 74 THR A C 1
ATOM 582 O O . THR A 1 74 ? -5.232 1.979 11.287 1.00 89.00 74 THR A O 1
ATOM 585 N N . PHE A 1 75 ? -5.093 2.305 9.083 1.00 83.62 75 PHE A N 1
ATOM 586 C CA . PHE A 1 75 ? -5.406 3.721 9.136 1.00 83.62 75 PHE A CA 1
ATOM 587 C C . PHE A 1 75 ? -6.638 3.984 8.280 1.00 83.62 75 PHE A C 1
ATOM 589 O O . PHE A 1 75 ? -6.883 3.258 7.315 1.00 83.62 75 PHE A O 1
ATOM 596 N N . VAL A 1 76 ? -7.381 5.057 8.566 1.00 75.19 76 VAL A N 1
ATOM 597 C CA . VAL A 1 76 ? -8.485 5.474 7.678 1.00 75.19 76 VAL A CA 1
ATOM 598 C C . VAL A 1 76 ? -7.989 5.773 6.259 1.00 75.19 76 VAL A C 1
ATOM 600 O O . VAL A 1 76 ? -8.728 5.653 5.288 1.00 75.19 76 VAL A O 1
ATOM 603 N N . VAL A 1 77 ? -6.712 6.120 6.135 1.00 75.44 77 VAL A N 1
ATOM 604 C CA . VAL A 1 77 ? -6.025 6.455 4.885 1.00 75.44 77 VAL A CA 1
ATOM 605 C C . VAL A 1 77 ? -5.201 5.304 4.293 1.00 75.44 77 VAL A C 1
ATOM 607 O O . VAL A 1 77 ? -4.355 5.555 3.433 1.00 75.44 77 VAL A O 1
ATOM 610 N N . GLY A 1 78 ? -5.389 4.066 4.757 1.00 86.62 78 GLY A N 1
ATOM 611 C CA . GLY A 1 78 ? -4.781 2.882 4.148 1.00 86.62 78 GLY A CA 1
ATOM 612 C C . GLY A 1 78 ? -4.158 1.902 5.135 1.00 86.62 78 GLY A C 1
ATOM 613 O O . GLY A 1 78 ? -3.991 2.189 6.320 1.00 86.62 78 GLY A O 1
ATOM 614 N N . HIS A 1 79 ? -3.849 0.701 4.649 1.00 90.88 79 HIS A N 1
ATOM 615 C CA . HIS A 1 79 ? -3.413 -0.412 5.487 1.00 90.88 79 HIS A CA 1
ATOM 616 C C . HIS A 1 79 ? -2.044 -0.962 5.062 1.00 90.88 79 HIS A C 1
ATOM 618 O O . HIS A 1 79 ? -1.663 -0.936 3.889 1.00 90.88 79 HIS A O 1
ATOM 624 N N . LEU A 1 80 ? -1.283 -1.486 6.023 1.00 93.56 80 LEU A N 1
ATOM 625 C CA . LEU A 1 80 ? 0.021 -2.092 5.768 1.00 93.56 80 LEU A CA 1
ATOM 626 C C . LEU A 1 80 ? 0.297 -3.245 6.735 1.00 93.56 80 LEU A C 1
ATOM 628 O O . LEU A 1 80 ? 0.264 -3.080 7.951 1.00 93.56 80 LEU A O 1
ATOM 632 N N . CYS A 1 81 ? 0.656 -4.403 6.191 1.00 95.44 81 CYS A N 1
ATOM 633 C CA . CYS A 1 81 ? 1.086 -5.556 6.971 1.00 95.44 81 CYS A CA 1
ATOM 634 C C . CYS A 1 81 ? 2.564 -5.439 7.352 1.00 95.44 81 CYS A C 1
ATOM 636 O O . CYS A 1 81 ? 3.432 -5.265 6.489 1.00 95.44 81 CYS A O 1
ATOM 638 N N . VAL A 1 82 ? 2.858 -5.599 8.642 1.00 95.56 82 VAL A N 1
ATOM 639 C CA . VAL A 1 82 ? 4.215 -5.707 9.186 1.00 95.56 82 VAL A CA 1
ATOM 640 C C . VAL A 1 82 ? 4.459 -7.156 9.592 1.00 95.56 82 VAL A C 1
ATOM 642 O O . VAL A 1 82 ? 3.843 -7.660 10.528 1.00 95.56 82 VAL A O 1
ATOM 645 N N . LEU A 1 83 ? 5.373 -7.836 8.900 1.00 94.81 83 LEU A N 1
ATOM 646 C CA . LEU A 1 83 ? 5.542 -9.284 9.038 1.00 94.81 83 LEU A CA 1
ATOM 647 C C . LEU A 1 83 ? 6.622 -9.686 10.051 1.00 94.81 83 LEU A C 1
ATOM 649 O O . LEU A 1 83 ? 7.594 -8.961 10.269 1.00 94.81 83 LEU A O 1
ATOM 653 N N . ASN A 1 84 ? 6.484 -10.904 10.591 1.00 93.00 84 ASN A N 1
ATOM 654 C CA . ASN A 1 84 ? 7.461 -11.594 11.447 1.00 93.00 84 ASN A CA 1
ATOM 655 C C . ASN A 1 84 ? 8.018 -10.742 12.582 1.00 93.00 84 ASN A C 1
ATOM 657 O O . ASN A 1 84 ? 9.222 -10.550 12.774 1.00 93.00 84 ASN A O 1
ATOM 661 N N . ARG A 1 85 ? 7.081 -10.221 13.354 1.00 92.88 85 ARG A N 1
ATOM 662 C CA . ARG A 1 85 ? 7.334 -9.438 14.542 1.00 92.88 85 ARG A CA 1
ATOM 663 C C . ARG A 1 85 ? 7.390 -10.366 15.745 1.00 92.88 85 ARG A C 1
ATOM 665 O O . ARG A 1 85 ? 6.532 -11.222 15.943 1.00 92.88 85 ARG A O 1
ATOM 672 N N . ARG A 1 86 ? 8.419 -10.169 16.571 1.00 88.81 86 ARG A N 1
ATOM 673 C CA . ARG A 1 86 ? 8.519 -10.784 17.905 1.00 88.81 86 ARG A CA 1
ATOM 674 C C . ARG A 1 86 ? 7.976 -9.883 19.004 1.00 88.81 86 ARG A C 1
ATOM 676 O O . ARG A 1 86 ? 7.522 -10.382 20.022 1.00 88.81 86 ARG A O 1
ATOM 683 N N . VAL A 1 87 ? 8.035 -8.575 18.792 1.00 89.56 87 VAL A N 1
ATOM 684 C CA . VAL A 1 87 ? 7.557 -7.564 19.733 1.00 89.56 87 VAL A CA 1
ATOM 685 C C . VAL A 1 87 ? 6.435 -6.793 19.062 1.00 89.56 87 VAL A C 1
ATOM 687 O O . VAL A 1 87 ? 6.612 -6.330 17.928 1.00 89.56 87 VAL A O 1
ATOM 690 N N . PHE A 1 88 ? 5.318 -6.652 19.774 1.00 91.19 88 PHE A N 1
ATOM 691 C CA . PHE A 1 88 ? 4.218 -5.792 19.371 1.00 91.19 88 PHE A CA 1
ATOM 692 C C . PHE A 1 88 ? 4.545 -4.342 19.716 1.00 91.19 88 PHE A C 1
ATOM 694 O O . PHE A 1 88 ? 4.400 -3.890 20.848 1.00 91.19 88 PHE A O 1
ATOM 701 N N . ASP A 1 89 ? 5.052 -3.625 18.721 1.00 87.94 89 ASP A N 1
ATOM 702 C CA . ASP A 1 89 ? 5.368 -2.197 18.770 1.00 87.94 89 ASP A CA 1
ATOM 703 C C . ASP A 1 89 ? 4.304 -1.328 18.077 1.00 87.94 89 ASP A C 1
ATOM 705 O O . ASP A 1 89 ? 4.510 -0.127 17.906 1.00 87.94 89 ASP A O 1
ATOM 709 N N . GLY A 1 90 ? 3.177 -1.942 17.700 1.00 85.50 90 GLY A N 1
ATOM 710 C CA . GLY A 1 90 ? 2.035 -1.321 17.032 1.00 85.50 90 GLY A CA 1
ATOM 711 C C . GLY A 1 90 ? 0.838 -1.035 17.943 1.00 85.50 90 GLY A C 1
ATOM 712 O O . GLY A 1 90 ? -0.237 -0.760 17.431 1.00 85.50 90 GLY A O 1
ATOM 713 N N . GLU A 1 91 ? 0.997 -1.102 19.269 1.00 85.00 91 GLU A N 1
ATOM 714 C CA . GLU A 1 91 ? -0.114 -0.898 20.220 1.00 85.00 91 GLU A CA 1
ATOM 715 C C . GLU A 1 91 ? -0.740 0.498 20.120 1.00 85.00 91 GLU A C 1
ATOM 717 O O . GLU A 1 91 ? -1.932 0.652 20.369 1.00 85.00 91 GLU A O 1
ATOM 722 N N . SER A 1 92 ? 0.050 1.493 19.703 1.00 83.81 92 SER A N 1
ATOM 723 C CA . SER A 1 92 ? -0.444 2.832 19.397 1.00 83.81 92 SER A CA 1
ATOM 724 C C . SER A 1 92 ? -0.310 3.201 17.924 1.00 83.81 92 SER A C 1
ATOM 726 O O . SER A 1 92 ? 0.569 2.685 17.228 1.00 83.81 92 SER A O 1
ATOM 728 N N . VAL A 1 93 ? -1.105 4.166 17.459 1.00 82.06 93 VAL A N 1
ATOM 729 C CA . VAL A 1 93 ? -1.031 4.779 16.123 1.00 82.06 93 VAL A CA 1
ATOM 730 C C . VAL A 1 93 ? 0.382 5.293 15.862 1.00 82.06 93 VAL A C 1
ATOM 732 O O . VAL A 1 93 ? 0.987 4.967 14.839 1.00 82.06 93 VAL A O 1
ATOM 735 N N . ALA A 1 94 ? 0.967 6.021 16.817 1.00 80.00 94 ALA A N 1
ATOM 736 C CA . ALA A 1 94 ? 2.345 6.491 16.724 1.00 80.00 94 ALA A CA 1
ATOM 737 C C . ALA A 1 94 ? 3.357 5.328 16.637 1.00 80.00 94 ALA A C 1
ATOM 739 O O . ALA A 1 94 ? 4.359 5.423 15.923 1.00 80.00 94 ALA A O 1
ATOM 740 N N . GLY A 1 95 ? 3.113 4.227 17.358 1.00 84.56 95 GLY A N 1
ATOM 741 C CA . GLY A 1 95 ? 3.888 2.986 17.257 1.00 84.56 95 GLY A CA 1
ATOM 742 C C . GLY A 1 95 ? 3.801 2.352 15.871 1.00 84.56 95 GLY A C 1
ATOM 743 O O . GLY A 1 95 ? 4.833 2.124 15.235 1.00 84.56 95 GLY A O 1
ATOM 744 N N . CYS A 1 96 ? 2.582 2.189 15.358 1.00 86.50 96 CYS A N 1
ATOM 745 C CA . CYS A 1 96 ? 2.307 1.704 14.012 1.00 86.50 96 CYS A CA 1
ATOM 746 C C . CYS A 1 96 ? 2.963 2.575 12.942 1.00 86.50 96 CYS A C 1
ATOM 748 O O . CYS A 1 96 ? 3.623 2.040 12.057 1.00 86.50 96 CYS A O 1
ATOM 750 N N . ARG A 1 97 ? 2.875 3.908 13.042 1.00 83.44 97 ARG A N 1
ATOM 751 C CA . ARG A 1 97 ? 3.547 4.837 12.119 1.00 83.44 97 ARG A CA 1
ATOM 752 C C . ARG A 1 97 ? 5.063 4.625 12.132 1.00 83.44 97 ARG A C 1
ATOM 754 O O . ARG A 1 97 ? 5.660 4.466 11.072 1.00 83.44 97 ARG A O 1
ATOM 761 N N . ARG A 1 98 ? 5.705 4.518 13.304 1.00 83.06 98 ARG A N 1
ATOM 762 C CA . ARG A 1 98 ? 7.151 4.210 13.379 1.00 83.06 98 ARG A CA 1
ATOM 763 C C . ARG A 1 98 ? 7.494 2.869 12.732 1.00 83.06 98 ARG A C 1
ATOM 765 O O . ARG A 1 98 ? 8.461 2.783 11.974 1.00 83.06 98 ARG A O 1
ATOM 772 N N . ALA A 1 99 ? 6.717 1.827 13.018 1.00 84.00 99 ALA A N 1
ATOM 773 C CA . ALA A 1 99 ? 6.940 0.504 12.452 1.00 84.00 99 ALA A CA 1
ATOM 774 C C . ALA A 1 99 ? 6.735 0.487 10.931 1.00 84.00 99 ALA A C 1
ATOM 776 O O . ALA A 1 99 ? 7.515 -0.146 10.212 1.00 84.00 99 ALA A O 1
ATOM 777 N N . LEU A 1 100 ? 5.753 1.241 10.438 1.00 82.12 100 LEU A N 1
ATOM 778 C CA . LEU A 1 100 ? 5.451 1.381 9.022 1.00 82.12 100 LEU A CA 1
ATOM 779 C C . LEU A 1 100 ? 6.616 1.973 8.243 1.00 82.12 100 LEU A C 1
ATOM 781 O O . LEU A 1 100 ? 6.787 1.614 7.088 1.00 82.12 100 LEU A O 1
ATOM 785 N N . TRP A 1 101 ? 7.433 2.836 8.845 1.00 83.00 101 TRP A N 1
ATOM 786 C CA . TRP A 1 101 ? 8.551 3.504 8.170 1.00 83.00 101 TRP A CA 1
ATOM 787 C C . TRP A 1 101 ? 9.919 2.868 8.422 1.00 83.00 101 TRP A C 1
ATOM 789 O O . TRP A 1 101 ? 10.910 3.278 7.813 1.00 83.00 101 TRP A O 1
ATOM 799 N N . SER A 1 102 ? 9.991 1.859 9.290 1.00 84.81 102 SER A N 1
ATOM 800 C CA . SER A 1 102 ? 11.251 1.213 9.641 1.00 84.81 102 SER A CA 1
ATOM 801 C C . SER A 1 102 ? 11.766 0.324 8.499 1.00 84.81 102 SER A C 1
ATOM 803 O O . SER A 1 102 ? 11.087 -0.633 8.117 1.00 84.81 102 SER A O 1
ATOM 805 N N . PRO A 1 103 ? 12.992 0.550 7.987 1.00 81.06 103 PRO A N 1
ATOM 806 C CA . PRO A 1 103 ? 13.591 -0.318 6.972 1.00 81.06 103 PRO A CA 1
ATOM 807 C C . PRO A 1 103 ? 13.972 -1.704 7.518 1.00 81.06 103 PRO A C 1
ATOM 809 O O . PRO A 1 103 ? 14.282 -2.595 6.736 1.00 81.06 103 PRO A O 1
ATOM 812 N N . ALA A 1 104 ? 13.958 -1.897 8.843 1.00 86.31 104 ALA A N 1
ATOM 813 C CA . ALA A 1 104 ? 14.194 -3.199 9.467 1.00 86.31 104 ALA A CA 1
ATOM 814 C C . ALA A 1 104 ? 12.978 -4.137 9.370 1.00 86.31 104 ALA A C 1
ATOM 816 O O . ALA A 1 104 ? 13.099 -5.331 9.640 1.00 86.31 104 ALA A O 1
ATOM 817 N N . ASN A 1 105 ? 11.809 -3.603 9.010 1.00 91.19 105 ASN A N 1
ATOM 818 C CA . ASN A 1 105 ? 10.573 -4.361 8.917 1.00 91.19 105 ASN A CA 1
ATOM 819 C C . ASN A 1 105 ? 10.326 -4.844 7.489 1.00 91.19 105 ASN A C 1
ATOM 821 O O . ASN A 1 105 ? 10.460 -4.077 6.535 1.00 91.19 105 ASN A O 1
ATOM 825 N N . THR A 1 106 ? 9.879 -6.096 7.356 1.00 94.38 106 THR A N 1
ATOM 826 C CA . THR A 1 106 ? 9.255 -6.574 6.119 1.00 94.38 106 THR A CA 1
ATOM 827 C C . THR A 1 106 ? 7.825 -6.064 6.071 1.00 94.38 106 THR A C 1
ATOM 829 O O . THR A 1 106 ? 7.028 -6.364 6.961 1.00 94.38 106 THR A O 1
ATOM 832 N N . ARG A 1 107 ? 7.521 -5.278 5.042 1.00 95.31 107 ARG A N 1
ATOM 833 C CA . ARG A 1 107 ? 6.278 -4.524 4.910 1.00 95.31 107 ARG A CA 1
ATOM 834 C C . ARG A 1 107 ? 5.595 -4.854 3.592 1.00 95.31 107 ARG A C 1
ATOM 836 O O . ARG A 1 107 ? 6.238 -4.799 2.539 1.00 95.31 107 ARG A O 1
ATOM 843 N N . ILE A 1 108 ? 4.305 -5.158 3.661 1.00 96.12 108 ILE A N 1
ATOM 844 C CA . ILE A 1 108 ? 3.439 -5.348 2.497 1.00 96.12 108 ILE A CA 1
ATOM 845 C C . ILE A 1 108 ? 2.340 -4.299 2.556 1.00 96.12 108 ILE A C 1
ATOM 847 O O . ILE A 1 108 ? 1.605 -4.232 3.537 1.00 96.12 108 ILE A O 1
ATOM 851 N N . LEU A 1 109 ? 2.226 -3.494 1.506 1.00 94.94 109 LEU A N 1
ATOM 852 C CA . LEU A 1 109 ? 1.111 -2.573 1.355 1.00 94.94 109 LEU A CA 1
ATOM 853 C C . LEU A 1 109 ? -0.168 -3.379 1.078 1.00 94.94 109 LEU A C 1
ATOM 855 O O . LEU A 1 109 ? -0.224 -4.076 0.062 1.00 94.94 109 LEU A O 1
ATOM 859 N N . ALA A 1 110 ? -1.135 -3.320 1.993 1.00 93.00 110 ALA A N 1
ATOM 860 C CA . ALA A 1 110 ? -2.337 -4.149 1.963 1.00 93.00 110 ALA A CA 1
ATOM 861 C C . ALA A 1 110 ? -3.444 -3.456 1.157 1.00 93.00 110 ALA A C 1
ATOM 863 O O . ALA A 1 110 ? -3.648 -2.254 1.317 1.00 93.00 110 ALA A O 1
ATOM 864 N N . HIS A 1 111 ? -4.077 -4.214 0.252 1.00 91.25 111 HIS A N 1
ATOM 865 C CA . HIS A 1 111 ? -5.203 -3.837 -0.621 1.00 91.25 111 HIS A CA 1
ATOM 866 C C . HIS A 1 111 ? -5.288 -2.336 -0.991 1.00 91.25 111 HIS A C 1
ATOM 868 O O . HIS A 1 111 ? -6.328 -1.704 -0.816 1.00 91.25 111 HIS A O 1
ATOM 874 N N . PRO A 1 112 ? -4.222 -1.733 -1.557 1.00 90.88 112 PRO A N 1
ATOM 875 C CA . PRO A 1 112 ? -4.071 -0.276 -1.602 1.00 90.88 112 PRO A CA 1
ATOM 876 C C . PRO A 1 112 ? -5.060 0.474 -2.493 1.00 90.88 112 PRO A C 1
ATOM 878 O O . PRO A 1 112 ? -5.231 1.673 -2.289 1.00 90.88 112 PRO A O 1
ATOM 881 N N . ASP A 1 113 ? -5.701 -0.179 -3.465 1.00 87.62 113 ASP A N 1
ATOM 882 C CA . ASP A 1 113 ? -6.702 0.479 -4.318 1.00 87.62 113 ASP A CA 1
ATOM 883 C C . ASP A 1 113 ? -8.146 0.127 -3.892 1.00 87.62 113 ASP A C 1
ATOM 885 O O . ASP A 1 113 ? -9.098 0.382 -4.630 1.00 87.62 113 ASP A O 1
ATOM 889 N N . ASN A 1 114 ? -8.330 -0.443 -2.692 1.00 80.00 114 ASN A N 1
ATOM 890 C CA . ASN A 1 114 ? -9.643 -0.753 -2.135 1.00 80.00 114 ASN A CA 1
ATOM 891 C C . ASN A 1 114 ? -10.467 0.511 -1.853 1.00 80.00 114 ASN A C 1
ATOM 893 O O . ASN A 1 114 ? -10.085 1.300 -1.002 1.00 80.00 114 ASN A O 1
ATOM 897 N N . ASN A 1 115 ? -11.649 0.679 -2.452 1.00 65.94 115 ASN A N 1
ATOM 898 C CA . ASN A 1 115 ? -12.486 1.875 -2.245 1.00 65.94 115 ASN A CA 1
ATOM 899 C C . ASN A 1 115 ? -12.788 2.227 -0.774 1.00 65.94 115 ASN A C 1
ATOM 901 O O . ASN A 1 115 ? -12.988 3.402 -0.474 1.00 65.94 115 ASN A O 1
ATOM 905 N N . ALA A 1 116 ? -12.872 1.240 0.123 1.00 69.12 116 ALA A N 1
ATOM 906 C CA . ALA A 1 116 ? -13.180 1.479 1.535 1.00 69.12 116 ALA A CA 1
ATOM 907 C C . ALA A 1 116 ? -11.938 1.804 2.383 1.00 69.12 116 ALA A C 1
ATOM 909 O O . ALA A 1 116 ? -12.060 2.479 3.402 1.00 69.12 116 ALA A O 1
ATOM 910 N N . CYS A 1 117 ? -10.760 1.334 1.963 1.00 74.12 117 CYS A N 1
ATOM 911 C CA . CYS A 1 117 ? -9.516 1.377 2.740 1.00 74.12 117 CYS A CA 1
ATOM 912 C C . CYS A 1 117 ? -8.312 1.769 1.867 1.00 74.12 117 CYS A C 1
ATOM 914 O O . CYS A 1 117 ? -7.198 1.293 2.088 1.00 74.12 117 CYS A O 1
ATOM 916 N N . ALA A 1 118 ? -8.543 2.587 0.836 1.00 81.62 118 ALA A N 1
ATOM 917 C CA . ALA A 1 118 ? -7.533 2.916 -0.160 1.00 81.62 118 ALA A CA 1
ATOM 918 C C . ALA A 1 118 ? -6.335 3.586 0.506 1.00 81.62 118 ALA A C 1
ATOM 920 O O . ALA A 1 118 ? -6.471 4.343 1.468 1.00 81.62 118 ALA A O 1
ATOM 921 N N . TRP A 1 119 ? -5.153 3.358 -0.051 1.00 84.69 119 TRP A N 1
ATOM 922 C CA . TRP A 1 119 ? -3.956 4.054 0.374 1.00 84.69 119 TRP A CA 1
ATOM 923 C C . TRP A 1 119 ? -3.986 5.505 -0.122 1.00 84.69 11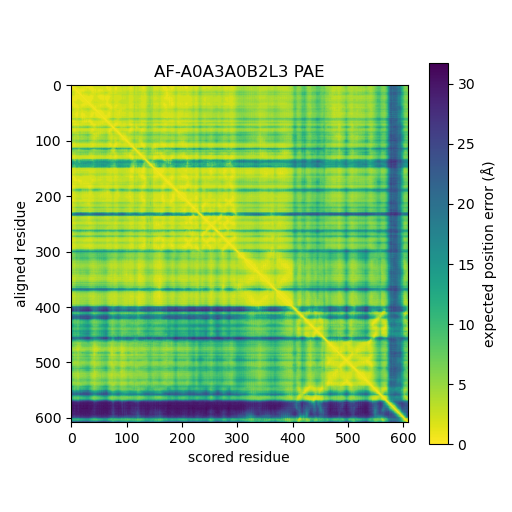9 TRP A C 1
ATOM 925 O O . TRP A 1 119 ? -3.760 5.792 -1.298 1.00 84.69 119 TRP A O 1
ATOM 935 N N . LEU A 1 120 ? -4.261 6.435 0.791 1.00 77.00 120 LEU A N 1
ATOM 936 C CA . LEU A 1 120 ? -4.358 7.876 0.530 1.00 77.00 120 LEU A CA 1
ATOM 937 C C . LEU A 1 120 ? -3.119 8.655 0.996 1.00 77.00 120 LEU A C 1
ATOM 939 O O . LEU A 1 120 ? -2.979 9.843 0.697 1.00 77.00 120 LEU A O 1
ATOM 943 N N . LEU A 1 121 ? -2.206 8.001 1.714 1.00 76.50 121 LEU A N 1
ATOM 944 C CA . LEU A 1 121 ? -0.917 8.575 2.098 1.00 76.50 121 LEU A CA 1
ATOM 945 C C . LEU A 1 121 ? 0.066 8.589 0.914 1.00 76.50 121 LEU A C 1
ATOM 947 O O . LEU A 1 121 ? -0.101 7.848 -0.059 1.00 76.50 121 LEU A O 1
ATOM 951 N N . PRO A 1 122 ? 1.152 9.384 0.979 1.00 81.19 122 PRO A N 1
ATOM 952 C CA . PRO A 1 122 ? 2.271 9.195 0.064 1.00 81.19 122 PRO A CA 1
ATOM 953 C C . PRO A 1 122 ? 2.723 7.728 0.054 1.00 81.19 122 PRO A C 1
ATOM 955 O O . PRO A 1 122 ? 2.800 7.082 1.102 1.00 81.19 122 PRO A O 1
ATOM 958 N N . LEU A 1 123 ? 2.994 7.200 -1.146 1.00 89.12 123 LEU A N 1
ATOM 959 C CA . LEU A 1 123 ? 3.391 5.804 -1.324 1.00 89.12 123 LEU A CA 1
ATOM 960 C C . LEU A 1 123 ? 4.607 5.474 -0.462 1.00 89.12 123 LEU A C 1
ATOM 962 O O . LEU A 1 123 ? 5.631 6.151 -0.598 1.00 89.12 123 LEU A O 1
ATOM 966 N N . PRO A 1 124 ? 4.545 4.429 0.377 1.00 88.12 124 PRO A N 1
ATOM 967 C CA . PRO A 1 124 ? 5.596 4.193 1.329 1.00 88.12 124 PRO A CA 1
ATOM 968 C C . PRO A 1 124 ? 6.902 3.778 0.657 1.00 88.12 124 PRO A C 1
ATOM 970 O O . PRO A 1 124 ? 6.940 2.864 -0.168 1.00 88.12 124 PRO A O 1
ATOM 973 N N . VAL A 1 125 ? 7.994 4.447 1.029 1.00 88.69 125 VAL A N 1
ATOM 974 C CA . VAL A 1 125 ? 9.331 4.128 0.524 1.00 88.69 125 VAL A CA 1
ATOM 975 C C . VAL A 1 125 ? 9.893 2.858 1.182 1.00 88.69 125 VAL A C 1
ATOM 977 O O . VAL A 1 125 ? 9.903 2.696 2.410 1.00 88.69 125 VAL A O 1
ATOM 980 N N . GLY A 1 126 ? 10.412 1.956 0.348 1.00 87.19 126 GLY A N 1
ATOM 981 C CA . GLY A 1 126 ? 11.156 0.764 0.756 1.00 87.19 126 GLY A CA 1
ATOM 982 C C . GLY A 1 126 ? 10.288 -0.387 1.261 1.00 87.19 126 GLY A C 1
ATOM 983 O O . GLY A 1 126 ? 10.779 -1.198 2.051 1.00 87.19 126 GLY A O 1
ATOM 984 N N . VAL A 1 127 ? 9.005 -0.429 0.893 1.00 93.38 127 VAL A N 1
ATOM 985 C CA . VAL A 1 127 ? 8.157 -1.607 1.136 1.00 93.38 127 VAL A CA 1
ATOM 986 C C . VAL A 1 127 ? 8.636 -2.784 0.293 1.00 93.38 127 VAL A C 1
ATOM 988 O O . VAL A 1 127 ? 9.199 -2.592 -0.780 1.00 93.38 127 VAL A O 1
ATOM 991 N N . GLN A 1 128 ? 8.443 -4.005 0.787 1.00 95.88 128 GLN A N 1
ATOM 992 C CA . GLN A 1 128 ? 8.907 -5.211 0.100 1.00 95.88 128 GLN A CA 1
ATOM 993 C C . GLN A 1 128 ? 7.858 -5.740 -0.874 1.00 95.88 128 GLN A C 1
ATOM 995 O O . GLN A 1 128 ? 8.222 -6.364 -1.862 1.00 95.88 128 GLN A O 1
ATOM 1000 N N . GLY A 1 129 ? 6.571 -5.484 -0.634 1.00 96.81 129 GLY A N 1
ATOM 1001 C CA . GLY A 1 129 ? 5.512 -5.961 -1.514 1.00 96.81 129 GLY A CA 1
ATOM 1002 C C . GLY A 1 129 ? 4.289 -5.062 -1.555 1.00 96.81 129 GLY A C 1
ATOM 1003 O O . GLY A 1 129 ? 4.055 -4.250 -0.659 1.00 96.81 129 GLY A O 1
ATOM 1004 N N . VAL A 1 130 ? 3.510 -5.248 -2.613 1.00 96.88 130 VAL A N 1
ATOM 1005 C CA . VAL A 1 130 ? 2.203 -4.632 -2.825 1.00 96.88 130 VAL A CA 1
ATOM 1006 C C . VAL A 1 130 ? 1.204 -5.746 -3.056 1.00 96.88 130 VAL A C 1
ATOM 1008 O O . VAL A 1 130 ? 1.404 -6.593 -3.933 1.00 96.88 130 VAL A O 1
ATOM 1011 N N . GLU A 1 131 ? 0.143 -5.758 -2.261 1.00 95.19 131 GLU A N 1
ATOM 1012 C CA . GLU A 1 131 ? -0.948 -6.698 -2.442 1.00 95.19 131 GLU A CA 1
ATOM 1013 C C . GLU A 1 131 ? -1.745 -6.343 -3.696 1.00 95.19 131 GLU A C 1
ATOM 1015 O O . GLU A 1 131 ? -2.614 -5.478 -3.693 1.00 95.19 131 GLU A O 1
ATOM 1020 N N . VAL A 1 132 ? -1.423 -7.017 -4.798 1.00 94.38 132 VAL A N 1
ATOM 1021 C CA . VAL A 1 132 ? -2.081 -6.817 -6.090 1.00 94.38 132 VAL A CA 1
ATOM 1022 C C . VAL A 1 132 ? -3.364 -7.624 -6.223 1.00 94.38 132 VAL A C 1
ATOM 1024 O O . VAL A 1 132 ? -4.180 -7.273 -7.064 1.00 94.38 132 VAL A O 1
ATOM 1027 N N . ILE A 1 133 ? -3.561 -8.670 -5.413 1.00 92.12 133 ILE A N 1
ATOM 1028 C CA . ILE A 1 133 ? -4.807 -9.449 -5.340 1.00 92.12 133 ILE A CA 1
ATOM 1029 C C . ILE A 1 133 ? -5.160 -9.651 -3.868 1.00 92.12 133 ILE A C 1
ATOM 1031 O O . ILE A 1 133 ? -4.374 -10.258 -3.145 1.00 92.12 133 ILE A O 1
ATOM 1035 N N . ASN A 1 134 ? -6.342 -9.204 -3.455 1.00 88.94 134 ASN A N 1
ATOM 1036 C CA . ASN A 1 134 ? -6.829 -9.381 -2.092 1.00 88.94 134 ASN A CA 1
ATOM 1037 C C . ASN A 1 134 ? -8.044 -10.318 -2.060 1.00 88.94 134 ASN A C 1
ATOM 1039 O O . ASN A 1 134 ? -8.972 -10.196 -2.863 1.00 88.94 134 ASN A O 1
ATOM 1043 N N . GLY A 1 135 ? -8.008 -11.290 -1.147 1.00 80.12 135 GLY A N 1
ATOM 1044 C CA . GLY A 1 135 ? -9.002 -12.350 -1.016 1.00 80.12 135 GLY A CA 1
ATOM 1045 C C . GLY A 1 135 ? -10.306 -11.946 -0.319 1.00 80.12 135 GLY A C 1
ATOM 1046 O O . GLY A 1 135 ? -11.330 -12.620 -0.478 1.00 80.12 135 GLY A O 1
ATOM 1047 N N . GLY A 1 136 ? -10.253 -10.868 0.462 1.00 70.00 136 GLY A N 1
ATOM 1048 C CA . GLY A 1 136 ? -11.323 -10.373 1.319 1.00 70.00 136 GLY A CA 1
ATOM 1049 C C . GLY A 1 136 ? -12.462 -9.701 0.552 1.00 70.00 136 GLY A C 1
ATOM 1050 O O . GLY A 1 136 ? -13.546 -9.510 1.100 1.00 70.00 136 GLY A O 1
ATOM 1051 N N . GLN A 1 137 ? -12.228 -9.333 -0.713 1.00 69.81 137 GLN A N 1
ATOM 1052 C CA . GLN A 1 137 ? -13.049 -8.365 -1.459 1.00 69.81 137 GLN A CA 1
ATOM 1053 C C . GLN A 1 137 ? -13.462 -8.896 -2.842 1.00 69.81 137 GLN A C 1
ATOM 1055 O O . GLN A 1 137 ? -13.573 -10.109 -2.998 1.00 69.81 137 GLN A O 1
ATOM 1060 N N . ASP A 1 138 ? -13.784 -8.052 -3.840 1.00 69.06 138 ASP A N 1
ATOM 1061 C CA . ASP A 1 138 ? -14.178 -8.515 -5.188 1.00 69.06 138 ASP A CA 1
ATOM 1062 C C . ASP A 1 138 ? -13.021 -9.237 -5.902 1.00 69.06 138 ASP A C 1
ATOM 1064 O O . ASP A 1 138 ? -12.274 -8.684 -6.711 1.00 69.06 138 ASP A O 1
ATOM 1068 N N . LEU A 1 139 ? -12.910 -10.524 -5.587 1.00 63.12 139 LEU A N 1
ATOM 1069 C CA . LEU A 1 139 ? -11.867 -11.448 -6.006 1.00 63.12 139 LEU A CA 1
ATOM 1070 C C . LEU A 1 139 ? -11.630 -11.455 -7.514 1.00 63.12 139 LEU A C 1
ATOM 1072 O O . LEU A 1 139 ? -10.512 -11.671 -7.967 1.00 63.12 139 LEU A O 1
ATOM 1076 N N . TYR A 1 140 ? -12.685 -11.268 -8.306 1.00 65.50 140 TYR A N 1
ATOM 1077 C CA . TYR A 1 140 ? -12.642 -11.463 -9.754 1.00 65.50 140 TYR A CA 1
ATOM 1078 C C . TYR A 1 140 ? -12.191 -10.221 -10.515 1.00 65.50 140 TYR A C 1
ATOM 1080 O O . TYR A 1 140 ? -12.156 -10.223 -11.750 1.00 65.50 140 TYR A O 1
ATOM 1088 N N . ALA A 1 141 ? -11.855 -9.153 -9.807 1.00 68.00 141 ALA A N 1
ATOM 1089 C CA . ALA A 1 141 ? -11.541 -7.892 -10.421 1.00 68.00 141 ALA A CA 1
ATOM 1090 C C . ALA A 1 141 ? -10.032 -7.805 -10.697 1.00 68.00 141 ALA A C 1
ATOM 1092 O O . ALA A 1 141 ? -9.226 -7.508 -9.827 1.00 68.00 141 ALA A O 1
ATOM 1093 N N . TYR A 1 142 ? -9.650 -8.079 -11.946 1.00 68.19 142 TYR A N 1
ATOM 1094 C CA . TYR A 1 142 ? -8.263 -8.086 -12.449 1.00 68.19 142 TYR A CA 1
ATOM 1095 C C . TYR A 1 142 ? -7.928 -6.863 -13.320 1.00 68.19 142 TYR A C 1
ATOM 1097 O O . TYR A 1 142 ? -6.881 -6.802 -13.964 1.00 68.19 142 TYR A O 1
ATOM 1105 N N . ARG A 1 143 ? -8.853 -5.902 -13.426 1.00 69.25 143 ARG A N 1
ATOM 1106 C CA . ARG A 1 143 ? -8.626 -4.661 -14.176 1.00 69.25 143 ARG A CA 1
ATOM 1107 C C . ARG A 1 143 ? -7.824 -3.685 -13.309 1.00 69.25 143 ARG A C 1
ATOM 1109 O O . ARG A 1 143 ? -8.077 -3.656 -12.108 1.00 69.25 143 ARG A O 1
ATOM 1116 N N . PRO A 1 144 ? -6.924 -2.862 -13.878 1.00 61.56 144 PRO A N 1
ATOM 1117 C CA . PRO A 1 144 ? -6.175 -1.870 -13.102 1.00 61.56 144 PRO A CA 1
ATOM 1118 C C . PRO A 1 144 ? -7.071 -0.906 -12.316 1.00 61.56 144 PRO A C 1
ATOM 1120 O O . PRO A 1 144 ? -6.751 -0.540 -11.199 1.00 61.56 144 PRO A O 1
ATOM 1123 N N . ASN A 1 145 ? -8.232 -0.547 -12.866 1.00 65.69 145 ASN A N 1
ATOM 1124 C CA . ASN A 1 145 ? -9.211 0.331 -12.223 1.00 65.69 145 ASN A CA 1
ATOM 1125 C C . ASN A 1 145 ? -10.221 -0.411 -11.331 1.00 65.69 145 ASN A C 1
ATOM 1127 O O . ASN A 1 145 ? -11.300 0.115 -11.056 1.00 65.69 145 ASN A O 1
ATOM 1131 N N . SER A 1 146 ? -9.924 -1.655 -10.961 1.00 73.19 146 SER A N 1
ATOM 1132 C CA . SER A 1 146 ? -10.729 -2.378 -9.990 1.00 73.19 146 SER A CA 1
ATOM 1133 C C . SER A 1 146 ? -10.592 -1.723 -8.618 1.00 73.19 146 SER A C 1
ATOM 1135 O O . SER A 1 146 ? -9.466 -1.517 -8.174 1.00 73.19 146 SER A O 1
ATOM 1137 N N . PRO A 1 147 ? -11.701 -1.501 -7.905 1.00 64.94 147 PRO A N 1
ATOM 1138 C CA . PRO A 1 147 ? -11.674 -1.002 -6.540 1.00 64.94 147 PRO A CA 1
ATOM 1139 C C . PRO A 1 147 ? -11.337 -2.077 -5.496 1.00 64.94 147 PRO A C 1
ATOM 1141 O O . PRO A 1 147 ? -11.661 -1.883 -4.333 1.00 64.94 147 PRO A O 1
ATOM 1144 N N . CYS A 1 148 ? -10.830 -3.250 -5.888 1.00 68.56 148 CYS A N 1
ATOM 1145 C CA . CYS A 1 148 ? -10.613 -4.398 -4.990 1.00 68.56 148 CYS A CA 1
ATOM 1146 C C . CYS A 1 148 ? -9.283 -5.129 -5.243 1.00 68.56 148 CYS A C 1
ATOM 1148 O O . CYS A 1 148 ? -9.083 -6.247 -4.774 1.00 68.56 148 CYS A O 1
ATOM 1150 N N . ASN A 1 149 ? -8.380 -4.543 -6.030 1.00 82.25 149 ASN A N 1
ATOM 1151 C CA . ASN A 1 149 ? -7.048 -5.093 -6.275 1.00 82.25 149 ASN A CA 1
ATOM 1152 C C . ASN A 1 149 ? -6.000 -3.983 -6.104 1.00 82.25 149 ASN A C 1
ATOM 1154 O O . ASN A 1 149 ? -6.372 -2.832 -5.957 1.00 82.25 149 ASN A O 1
ATOM 1158 N N . GLY A 1 150 ? -4.709 -4.308 -6.068 1.00 90.94 150 GLY A N 1
ATOM 1159 C CA . GLY A 1 150 ? -3.639 -3.307 -5.903 1.00 90.94 150 GLY A CA 1
ATOM 1160 C C . GLY A 1 150 ? -2.856 -3.014 -7.181 1.00 90.94 150 GLY A C 1
ATOM 1161 O O . GLY A 1 150 ? -1.684 -2.632 -7.109 1.00 90.94 150 GLY A O 1
ATOM 1162 N N . LEU A 1 151 ? -3.431 -3.294 -8.358 1.00 91.44 151 LEU A N 1
ATOM 1163 C CA . LEU A 1 151 ? -2.707 -3.214 -9.630 1.00 91.44 151 LEU A CA 1
ATOM 1164 C C . LEU A 1 151 ? -2.287 -1.787 -9.977 1.00 91.44 151 LEU A C 1
ATOM 1166 O O . LEU A 1 151 ? -1.183 -1.610 -10.495 1.00 91.44 151 LEU A O 1
ATOM 1170 N N . THR A 1 152 ? -3.126 -0.783 -9.707 1.00 91.31 152 THR A N 1
ATOM 1171 C CA . THR A 1 152 ? -2.796 0.615 -10.023 1.00 91.31 152 THR A CA 1
ATOM 1172 C C . THR A 1 152 ? -1.630 1.081 -9.161 1.00 91.31 152 THR A C 1
ATOM 1174 O O . THR A 1 152 ? -0.654 1.635 -9.678 1.00 91.31 152 THR A O 1
ATOM 1177 N N . THR A 1 153 ? -1.670 0.794 -7.860 1.00 93.38 153 THR A N 1
ATOM 1178 C CA . THR A 1 153 ? -0.558 1.121 -6.963 1.00 93.38 153 THR A CA 1
ATOM 1179 C C . THR A 1 153 ? 0.723 0.364 -7.325 1.00 93.38 153 THR A C 1
ATOM 1181 O O . THR A 1 153 ? 1.804 0.958 -7.357 1.00 93.38 153 THR A O 1
ATOM 1184 N N . TYR A 1 154 ? 0.635 -0.919 -7.680 1.00 95.69 154 TYR A N 1
ATOM 1185 C CA . TYR A 1 154 ? 1.790 -1.699 -8.127 1.00 95.69 154 TYR A CA 1
ATOM 1186 C C . TYR A 1 154 ? 2.425 -1.131 -9.404 1.00 95.69 154 TYR A C 1
ATOM 1188 O O . TYR A 1 154 ? 3.628 -0.864 -9.433 1.00 95.69 154 TYR A O 1
ATOM 1196 N N . GLN A 1 155 ? 1.619 -0.846 -10.430 1.00 94.69 155 GLN A N 1
ATOM 1197 C CA . GLN A 1 155 ? 2.072 -0.195 -11.665 1.00 94.69 155 GLN A CA 1
ATOM 1198 C C . GLN A 1 155 ? 2.754 1.144 -11.383 1.00 94.69 155 GLN A C 1
ATOM 1200 O O . GLN A 1 155 ? 3.785 1.460 -11.981 1.00 94.69 155 GLN A O 1
ATOM 1205 N N . ARG A 1 156 ? 2.223 1.913 -10.429 1.00 94.44 156 ARG A N 1
ATOM 1206 C CA . ARG A 1 156 ? 2.799 3.188 -10.013 1.00 94.44 156 ARG A CA 1
ATOM 1207 C C . ARG A 1 156 ? 4.168 3.030 -9.350 1.00 94.44 156 ARG A C 1
ATOM 1209 O O . ARG A 1 156 ? 5.066 3.815 -9.652 1.00 94.44 156 ARG A O 1
ATOM 1216 N N . TYR A 1 157 ? 4.375 2.020 -8.506 1.00 96.38 157 TYR A N 1
ATOM 1217 C CA . TYR A 1 157 ? 5.710 1.720 -7.975 1.00 96.38 157 TYR A CA 1
ATOM 1218 C C . TYR A 1 157 ? 6.705 1.362 -9.084 1.00 96.38 157 TYR A C 1
ATOM 1220 O O . TYR A 1 157 ? 7.821 1.886 -9.093 1.00 96.38 157 TYR A O 1
ATOM 1228 N N . LEU A 1 158 ? 6.293 0.540 -10.055 1.00 95.62 158 LEU A N 1
ATOM 1229 C CA . LEU A 1 158 ? 7.145 0.173 -11.190 1.00 95.62 158 LEU A CA 1
ATOM 1230 C C . LEU A 1 158 ? 7.483 1.375 -12.081 1.00 95.62 158 LEU A C 1
ATOM 1232 O O . LEU A 1 158 ? 8.632 1.536 -12.495 1.00 95.62 158 LEU A O 1
ATOM 1236 N N . LEU A 1 159 ? 6.509 2.255 -12.332 1.00 94.50 159 LEU A N 1
ATOM 1237 C CA . LEU A 1 159 ? 6.702 3.520 -13.045 1.00 94.50 159 LEU A CA 1
ATOM 1238 C C . LEU A 1 159 ? 7.769 4.390 -12.362 1.00 94.50 159 LEU A C 1
ATOM 1240 O O . LEU A 1 159 ? 8.625 4.971 -13.033 1.00 94.50 159 LEU A O 1
ATOM 1244 N N . LEU A 1 160 ? 7.745 4.435 -11.028 1.00 94.62 160 LEU A N 1
ATOM 1245 C CA . LEU A 1 160 ? 8.678 5.171 -10.171 1.00 94.62 160 LEU A CA 1
ATOM 1246 C C . LEU A 1 160 ? 9.992 4.407 -9.891 1.00 94.62 160 LEU A C 1
ATOM 1248 O O . LEU A 1 160 ? 10.695 4.739 -8.934 1.00 94.62 160 LEU A O 1
ATOM 1252 N N . ASN A 1 161 ? 10.329 3.387 -10.693 1.00 92.25 161 ASN A N 1
ATOM 1253 C CA . ASN A 1 161 ? 11.533 2.555 -10.542 1.00 92.25 161 ASN A CA 1
ATOM 1254 C C . ASN A 1 161 ? 11.723 2.005 -9.110 1.00 92.25 161 ASN A C 1
ATOM 1256 O O . ASN A 1 161 ? 12.846 1.917 -8.611 1.00 92.25 161 ASN A O 1
ATOM 1260 N N . HIS A 1 162 ? 10.632 1.663 -8.423 1.00 92.81 162 HIS A N 1
ATOM 1261 C CA . HIS A 1 162 ? 10.697 1.109 -7.077 1.00 92.81 162 HIS A CA 1
ATOM 1262 C C . HIS A 1 162 ? 10.607 -0.421 -7.094 1.00 92.81 162 HIS A C 1
ATOM 1264 O O . HIS A 1 162 ? 9.650 -0.999 -7.606 1.00 92.81 162 HIS A O 1
ATOM 1270 N N . SER A 1 163 ? 11.616 -1.045 -6.486 1.00 92.12 163 SER A N 1
ATOM 1271 C CA . SER A 1 163 ? 11.691 -2.455 -6.090 1.00 92.12 163 SER A CA 1
ATOM 1272 C C . SER A 1 163 ? 10.467 -2.957 -5.316 1.00 92.12 163 SER A C 1
ATOM 1274 O O . SER A 1 163 ? 10.484 -2.738 -4.111 1.00 92.12 163 SER A O 1
ATOM 1276 N N . VAL A 1 164 ? 9.447 -3.600 -5.905 1.00 96.31 164 VAL A N 1
ATOM 1277 C CA . VAL A 1 164 ? 8.345 -4.206 -5.121 1.00 96.31 164 VAL A CA 1
ATOM 1278 C C . VAL A 1 164 ? 7.926 -5.581 -5.632 1.00 96.31 164 VAL A C 1
ATOM 1280 O O . VAL A 1 164 ? 7.795 -5.807 -6.837 1.00 96.31 164 VAL A O 1
ATOM 1283 N N . ALA A 1 165 ? 7.657 -6.488 -4.693 1.00 98.00 165 ALA A N 1
ATOM 1284 C CA . ALA A 1 165 ? 7.055 -7.784 -4.955 1.00 98.00 165 ALA A CA 1
ATOM 1285 C C . ALA A 1 165 ? 5.553 -7.649 -5.249 1.00 98.00 165 ALA A C 1
ATOM 1287 O O . ALA A 1 165 ? 4.820 -7.009 -4.494 1.00 98.00 165 ALA A O 1
ATOM 1288 N N . ALA A 1 166 ? 5.074 -8.311 -6.300 1.00 97.75 166 ALA A N 1
ATOM 1289 C CA . ALA A 1 166 ? 3.652 -8.578 -6.478 1.00 97.75 166 ALA A CA 1
ATOM 1290 C C . ALA A 1 166 ? 3.233 -9.687 -5.503 1.00 97.75 166 ALA A C 1
ATOM 1292 O O . ALA A 1 166 ? 3.782 -10.794 -5.556 1.00 97.75 166 ALA A O 1
ATOM 1293 N N . VAL A 1 167 ? 2.283 -9.405 -4.609 1.00 97.56 167 VAL A N 1
ATOM 1294 C CA . VAL A 1 167 ? 1.775 -10.392 -3.644 1.00 97.56 167 VAL A CA 1
ATOM 1295 C C . VAL A 1 167 ? 0.256 -10.520 -3.714 1.00 97.56 167 VAL A C 1
ATOM 1297 O O . VAL A 1 167 ? -0.440 -9.593 -4.122 1.00 97.56 167 VAL A O 1
ATOM 1300 N N . ALA A 1 168 ? -0.253 -11.686 -3.334 1.00 95.69 168 ALA A N 1
ATOM 1301 C CA . ALA A 1 168 ? -1.677 -11.954 -3.184 1.00 95.69 168 ALA A CA 1
ATOM 1302 C C . ALA A 1 168 ? -1.944 -12.557 -1.808 1.00 95.69 168 ALA A C 1
ATOM 1304 O O . ALA A 1 168 ? -1.317 -13.568 -1.474 1.00 95.69 168 ALA A O 1
ATOM 1305 N N . GLN A 1 169 ? -2.852 -11.962 -1.039 1.00 95.06 169 GLN A N 1
ATOM 1306 C CA . GLN A 1 169 ? -3.182 -12.414 0.313 1.00 95.06 169 GLN A CA 1
ATOM 1307 C C . GLN A 1 169 ? -4.683 -12.554 0.485 1.00 95.06 169 GLN A C 1
ATOM 1309 O O . GLN A 1 169 ? -5.458 -11.915 -0.224 1.00 95.06 169 GLN A O 1
ATOM 1314 N N . SER A 1 170 ? -5.115 -13.449 1.372 1.00 93.75 170 SER A N 1
ATOM 1315 C CA . SER A 1 170 ? -6.547 -13.719 1.483 1.00 93.75 170 SER A CA 1
ATOM 1316 C C . SER A 1 170 ? -7.319 -12.690 2.293 1.00 93.75 170 SER A C 1
ATOM 1318 O O . SER A 1 170 ? -8.534 -12.647 2.120 1.00 93.75 170 SER A O 1
ATOM 1320 N N . ASP A 1 171 ? -6.651 -11.911 3.153 1.00 94.00 171 ASP A N 1
ATOM 1321 C CA . ASP A 1 171 ? -7.291 -10.983 4.096 1.00 94.00 171 ASP A CA 1
ATOM 1322 C C . ASP A 1 171 ? -8.490 -11.660 4.783 1.00 94.00 171 ASP A C 1
ATOM 1324 O O . ASP A 1 171 ? -9.654 -11.252 4.717 1.00 94.00 171 ASP A O 1
ATOM 1328 N N . CYS A 1 172 ? -8.212 -12.863 5.291 1.00 93.88 172 CYS A N 1
ATOM 1329 C CA . CYS A 1 172 ? -9.244 -13.850 5.560 1.00 93.88 172 CYS A CA 1
ATOM 1330 C C . CYS A 1 172 ? -9.996 -13.537 6.857 1.00 93.88 172 CYS A C 1
ATOM 1332 O O . CYS A 1 172 ? -9.553 -13.883 7.950 1.00 93.88 172 CYS A O 1
ATOM 1334 N N . HIS A 1 173 ? -11.191 -12.969 6.710 1.00 92.56 173 HIS A N 1
ATOM 1335 C CA . HIS A 1 173 ? -12.136 -12.738 7.808 1.00 92.56 173 HIS A CA 1
ATOM 1336 C C . HIS A 1 173 ? -13.171 -13.860 7.964 1.00 92.56 173 HIS A C 1
ATOM 1338 O O . HIS A 1 173 ? -13.825 -13.968 8.998 1.00 92.56 173 HIS A O 1
ATOM 1344 N N . VAL A 1 174 ? -13.327 -14.709 6.943 1.00 91.69 174 VAL A N 1
ATOM 1345 C CA . VAL A 1 174 ? -14.204 -15.888 6.964 1.00 91.69 174 VAL A CA 1
ATOM 1346 C C . VAL A 1 174 ? -13.526 -17.064 6.277 1.00 91.69 174 VAL A C 1
ATOM 1348 O O . VAL A 1 174 ? -12.907 -16.938 5.218 1.00 91.69 174 VAL A O 1
ATOM 1351 N N . ARG A 1 175 ? -13.732 -18.258 6.823 1.00 94.06 175 ARG A N 1
ATOM 1352 C CA . ARG A 1 175 ? -13.168 -19.530 6.367 1.00 94.06 175 ARG A CA 1
ATOM 1353 C C . ARG A 1 175 ? -13.404 -19.802 4.887 1.00 94.06 175 ARG A C 1
ATOM 1355 O O . ARG A 1 175 ? -12.594 -20.470 4.246 1.00 94.06 175 ARG A O 1
ATOM 1362 N N . ALA A 1 176 ? -14.519 -19.321 4.341 1.00 91.06 176 ALA A N 1
ATOM 1363 C CA . ALA A 1 176 ? -14.887 -19.516 2.942 1.00 91.06 176 ALA A CA 1
ATOM 1364 C C . ALA A 1 176 ? -13.989 -18.757 1.943 1.00 91.06 176 ALA A C 1
ATOM 1366 O O . ALA A 1 176 ? -14.027 -19.081 0.750 1.00 91.06 176 ALA A O 1
ATOM 1367 N N . LEU A 1 177 ? -13.225 -17.754 2.396 1.00 89.88 177 LEU A N 1
ATOM 1368 C CA . LEU A 1 177 ? -12.319 -16.953 1.561 1.00 89.88 177 LEU A CA 1
ATOM 1369 C C . LEU A 1 177 ? -10.886 -17.503 1.536 1.00 89.88 177 LEU A C 1
ATOM 1371 O O . LEU A 1 177 ? -10.186 -17.326 0.536 1.00 89.88 177 LEU A O 1
ATOM 1375 N N . PHE A 1 178 ? -10.473 -18.243 2.568 1.00 94.69 178 PHE A N 1
ATOM 1376 C CA . PHE A 1 178 ? -9.144 -18.848 2.621 1.00 94.69 178 PHE A CA 1
ATOM 1377 C C . PHE A 1 178 ? -8.892 -19.788 1.431 1.00 94.69 178 PHE A C 1
ATOM 1379 O O . PHE A 1 178 ? -9.724 -20.637 1.095 1.00 94.69 178 PHE A O 1
ATOM 1386 N N . GLY A 1 179 ? -7.716 -19.675 0.805 1.00 91.50 179 GLY A N 1
ATOM 1387 C CA . GLY A 1 179 ? -7.314 -20.552 -0.297 1.00 91.50 179 GLY A CA 1
ATOM 1388 C C . GLY A 1 179 ? -7.625 -20.058 -1.705 1.00 91.50 179 GLY A C 1
ATOM 1389 O O . GLY A 1 179 ? -7.188 -20.687 -2.670 1.00 91.50 179 GLY A O 1
ATOM 1390 N N . ARG A 1 180 ? -8.396 -18.973 -1.845 1.00 91.44 180 ARG A N 1
ATOM 1391 C CA . ARG A 1 180 ? -8.798 -18.439 -3.158 1.00 91.44 180 ARG A CA 1
ATOM 1392 C C . ARG A 1 180 ? -7.679 -17.683 -3.860 1.00 91.44 180 ARG A C 1
ATOM 1394 O O . ARG A 1 180 ? -7.659 -17.631 -5.088 1.00 91.44 180 ARG A O 1
ATOM 1401 N N . VAL A 1 181 ? -6.762 -17.124 -3.084 1.00 94.38 181 VAL A N 1
ATOM 1402 C CA . VAL A 1 181 ? -5.604 -16.367 -3.550 1.00 94.38 181 VAL A CA 1
ATOM 1403 C C . VAL A 1 181 ? -4.377 -16.772 -2.739 1.00 94.38 181 VAL A C 1
ATOM 1405 O O . VAL A 1 181 ? -4.512 -17.319 -1.641 1.00 94.38 181 VAL A O 1
ATOM 1408 N N . TRP A 1 182 ? -3.187 -16.581 -3.298 1.00 97.06 182 TRP A N 1
ATOM 1409 C CA . TRP A 1 182 ? -1.930 -16.918 -2.634 1.00 97.06 182 TRP A CA 1
ATOM 1410 C C . TRP A 1 182 ? -0.731 -16.271 -3.324 1.00 97.06 182 TRP A C 1
ATOM 1412 O O . TRP A 1 182 ? -0.718 -16.056 -4.537 1.00 97.06 182 TRP A O 1
ATOM 1422 N N . THR A 1 183 ? 0.318 -16.025 -2.547 1.00 98.31 183 THR A N 1
ATOM 1423 C CA . THR A 1 183 ? 1.607 -15.548 -3.047 1.00 98.31 183 THR A CA 1
ATOM 1424 C C . THR A 1 183 ? 2.519 -16.733 -3.335 1.00 98.31 183 THR A C 1
ATOM 1426 O O . THR A 1 183 ? 2.771 -17.564 -2.462 1.00 98.31 183 THR A O 1
ATOM 1429 N N . GLY A 1 184 ? 3.038 -16.824 -4.556 1.00 98.19 184 GLY A N 1
ATOM 1430 C CA . GLY A 1 184 ? 4.082 -17.775 -4.919 1.00 98.19 184 GLY A CA 1
ATOM 1431 C C . GLY A 1 184 ? 5.457 -17.132 -4.808 1.00 98.19 184 GLY A C 1
ATOM 1432 O O . GLY A 1 184 ? 5.738 -16.189 -5.538 1.00 98.19 184 GLY A O 1
ATOM 1433 N N . LEU A 1 185 ? 6.328 -17.658 -3.947 1.00 97.81 185 LEU A N 1
ATOM 1434 C CA . LEU A 1 185 ? 7.714 -17.197 -3.804 1.00 97.81 185 LEU A CA 1
ATOM 1435 C C . LEU A 1 185 ? 8.682 -18.143 -4.518 1.00 97.81 185 LEU A C 1
ATOM 1437 O O . LEU A 1 185 ? 8.646 -19.362 -4.320 1.00 97.81 185 LEU A O 1
ATOM 1441 N N . ALA A 1 186 ? 9.552 -17.598 -5.360 1.00 95.81 186 ALA A N 1
ATOM 1442 C CA . ALA A 1 186 ? 10.629 -18.347 -5.986 1.00 95.81 186 ALA A CA 1
ATOM 1443 C C . ALA A 1 186 ? 11.822 -18.399 -5.025 1.00 95.81 186 ALA A C 1
ATOM 1445 O O . ALA A 1 186 ? 12.418 -17.381 -4.696 1.00 95.81 186 ALA A O 1
ATOM 1446 N N . LEU A 1 187 ? 12.145 -19.603 -4.557 1.00 94.06 187 LEU A N 1
ATOM 1447 C CA . LEU A 1 187 ? 13.342 -19.872 -3.768 1.00 94.06 187 LEU A CA 1
ATOM 1448 C C . LEU A 1 187 ? 14.294 -20.737 -4.598 1.00 94.06 187 LEU A C 1
ATOM 1450 O O . LEU A 1 187 ? 13.811 -21.570 -5.376 1.00 94.06 187 LEU A O 1
ATOM 1454 N N . PRO A 1 188 ? 15.619 -20.602 -4.413 1.00 87.38 188 PRO A N 1
ATOM 1455 C CA . PRO A 1 188 ? 16.567 -21.549 -4.982 1.00 87.38 188 PRO A CA 1
ATOM 1456 C C . PRO A 1 188 ? 16.209 -22.989 -4.564 1.00 87.38 188 PRO A C 1
ATOM 1458 O O . PRO A 1 188 ? 15.820 -23.188 -3.411 1.00 87.38 188 PRO A O 1
ATOM 1461 N N . PRO A 1 189 ? 16.347 -23.995 -5.450 1.00 83.56 189 PRO A N 1
ATOM 1462 C CA . PRO A 1 189 ? 15.941 -25.376 -5.163 1.00 83.56 189 PRO A CA 1
ATOM 1463 C C . PRO A 1 189 ? 16.551 -25.958 -3.881 1.00 83.56 189 PRO A C 1
ATOM 1465 O O . PRO A 1 189 ? 15.873 -26.678 -3.152 1.00 83.56 189 PRO A O 1
ATOM 1468 N N . ASP A 1 190 ? 17.801 -25.588 -3.593 1.00 86.44 190 ASP A N 1
ATOM 1469 C CA . ASP A 1 190 ? 18.566 -26.075 -2.442 1.00 86.44 190 ASP A CA 1
ATOM 1470 C C . ASP A 1 190 ? 18.516 -25.121 -1.235 1.00 86.44 190 ASP A C 1
ATOM 1472 O O . ASP A 1 190 ? 19.121 -25.395 -0.195 1.00 86.44 190 ASP A O 1
ATOM 1476 N N . ALA A 1 191 ? 17.824 -23.979 -1.347 1.00 86.12 191 ALA A N 1
ATOM 1477 C CA . ALA A 1 191 ? 17.719 -23.042 -0.237 1.00 86.12 191 ALA A CA 1
ATOM 1478 C C . ALA A 1 191 ? 16.821 -23.627 0.866 1.00 86.12 191 ALA A C 1
ATOM 1480 O O . ALA A 1 191 ? 15.709 -24.092 0.585 1.00 86.12 191 ALA A O 1
ATOM 1481 N N . PRO A 1 192 ? 17.248 -23.572 2.141 1.00 89.25 192 PRO A N 1
ATOM 1482 C CA . PRO A 1 192 ? 16.394 -24.001 3.232 1.00 89.25 192 PRO A CA 1
ATOM 1483 C C . PRO A 1 192 ? 15.162 -23.094 3.283 1.00 89.25 192 PRO A C 1
ATOM 1485 O O . PRO A 1 192 ? 15.267 -21.864 3.261 1.00 89.25 192 PRO A O 1
ATOM 1488 N N . ARG A 1 193 ? 13.980 -23.707 3.383 1.00 91.00 193 ARG A N 1
ATOM 1489 C CA . ARG A 1 193 ? 12.722 -22.981 3.569 1.00 91.00 193 ARG A CA 1
ATOM 1490 C C . ARG A 1 193 ? 12.704 -22.418 4.986 1.00 91.00 193 ARG A C 1
ATOM 1492 O O . ARG A 1 193 ? 12.318 -23.100 5.927 1.00 91.00 193 ARG A O 1
ATOM 1499 N N . THR A 1 194 ? 13.172 -21.186 5.134 1.00 94.19 194 THR A N 1
ATOM 1500 C CA . THR A 1 194 ? 13.183 -20.437 6.394 1.00 94.19 194 THR A CA 1
ATOM 1501 C C . THR A 1 194 ? 12.485 -19.105 6.200 1.00 94.19 194 THR A C 1
ATOM 1503 O O . THR A 1 194 ? 12.363 -18.619 5.076 1.00 94.19 194 THR A O 1
ATOM 1506 N N . TRP A 1 195 ? 12.067 -18.476 7.295 1.00 92.12 195 TRP A N 1
ATOM 1507 C CA . TRP A 1 195 ? 11.444 -17.164 7.204 1.00 92.12 195 TRP A CA 1
ATOM 1508 C C . TRP A 1 195 ? 12.381 -16.096 6.617 1.00 92.12 195 TRP A C 1
ATOM 1510 O O . TRP A 1 195 ? 11.956 -15.295 5.792 1.00 92.12 195 TRP A O 1
ATOM 1520 N N . THR A 1 196 ? 13.676 -16.147 6.943 1.00 93.69 196 THR A N 1
ATOM 1521 C CA . THR A 1 196 ? 14.690 -15.276 6.331 1.00 93.69 196 THR A CA 1
ATOM 1522 C C . THR A 1 196 ? 14.740 -15.446 4.814 1.00 93.69 196 THR A C 1
ATOM 1524 O O . THR A 1 196 ? 14.769 -14.453 4.097 1.00 93.69 196 THR A O 1
ATOM 1527 N N . ALA A 1 197 ? 14.667 -16.681 4.304 1.00 95.25 197 ALA A N 1
ATOM 1528 C CA . ALA A 1 197 ? 14.628 -16.921 2.862 1.00 95.25 197 ALA A CA 1
ATOM 1529 C C . ALA A 1 197 ? 13.357 -16.346 2.204 1.00 95.25 197 ALA A C 1
ATOM 1531 O O . ALA A 1 197 ? 13.430 -15.821 1.096 1.00 95.25 197 ALA A O 1
ATOM 1532 N N . LEU A 1 198 ? 12.203 -16.400 2.884 1.00 95.69 198 LEU A N 1
ATOM 1533 C CA . LEU A 1 198 ? 10.965 -15.786 2.385 1.00 95.69 198 LEU A CA 1
ATOM 1534 C C . LEU A 1 198 ? 11.034 -14.253 2.391 1.00 95.69 198 LEU A C 1
ATOM 1536 O O . LEU A 1 198 ? 10.609 -13.625 1.424 1.00 95.69 198 LEU A O 1
ATOM 1540 N N . GLN A 1 199 ? 11.597 -13.651 3.442 1.00 94.69 199 GLN A N 1
ATOM 1541 C CA . GLN A 1 199 ? 11.818 -12.202 3.515 1.00 94.69 199 GLN A CA 1
ATOM 1542 C C . GLN A 1 199 ? 12.775 -11.725 2.424 1.00 94.69 199 GLN A C 1
ATOM 1544 O O . GLN A 1 199 ? 12.503 -10.715 1.780 1.00 94.69 199 GLN A O 1
ATOM 1549 N N . ASP A 1 200 ? 13.850 -12.472 2.177 1.00 95.12 200 ASP A N 1
ATOM 1550 C CA . ASP A 1 200 ? 14.793 -12.203 1.095 1.00 95.12 200 ASP A CA 1
ATOM 1551 C C . ASP A 1 200 ? 14.121 -12.295 -0.277 1.00 95.12 200 ASP A C 1
ATOM 1553 O O . ASP A 1 200 ? 14.341 -11.428 -1.121 1.00 95.12 200 ASP A O 1
ATOM 1557 N N . ALA A 1 201 ? 13.288 -13.315 -0.502 1.00 96.38 201 ALA A N 1
ATOM 1558 C CA . ALA A 1 201 ? 12.536 -13.458 -1.744 1.00 96.38 201 ALA A CA 1
ATOM 1559 C C . ALA A 1 201 ? 11.571 -12.282 -1.956 1.00 96.38 201 ALA A C 1
ATOM 1561 O O . ALA A 1 201 ? 11.544 -11.702 -3.039 1.00 96.38 201 ALA A O 1
ATOM 1562 N N . LEU A 1 202 ? 10.834 -11.868 -0.919 1.00 96.12 202 LEU A N 1
ATOM 1563 C CA . LEU A 1 202 ? 9.981 -10.675 -0.970 1.00 96.12 202 LEU A CA 1
ATOM 1564 C C . LEU A 1 202 ? 10.798 -9.409 -1.259 1.00 96.12 202 LEU A C 1
ATOM 1566 O O . LEU A 1 202 ? 10.457 -8.654 -2.160 1.00 96.12 202 LEU A O 1
ATOM 1570 N N . ALA A 1 203 ? 11.907 -9.191 -0.549 1.00 95.06 203 ALA A N 1
ATOM 1571 C CA . ALA A 1 203 ? 12.741 -8.003 -0.722 1.00 95.06 203 ALA A CA 1
ATOM 1572 C C . ALA A 1 203 ? 13.372 -7.899 -2.119 1.00 95.06 203 ALA A C 1
ATOM 1574 O O . ALA A 1 203 ? 13.586 -6.793 -2.614 1.00 95.06 203 ALA A O 1
ATOM 1575 N N . ARG A 1 204 ? 13.658 -9.038 -2.758 1.00 95.50 204 ARG A N 1
ATOM 1576 C CA . ARG A 1 204 ? 14.171 -9.100 -4.134 1.00 95.50 204 ARG A CA 1
ATOM 1577 C C . ARG A 1 204 ? 13.067 -9.084 -5.191 1.00 95.50 204 ARG A C 1
ATOM 1579 O O . ARG A 1 204 ? 13.390 -8.981 -6.364 1.00 95.50 204 ARG A O 1
ATOM 1586 N N . GLY A 1 205 ? 11.791 -9.196 -4.818 1.00 96.44 205 GLY A N 1
ATOM 1587 C CA . GLY A 1 205 ? 10.698 -9.330 -5.783 1.00 96.44 205 GLY A CA 1
ATOM 1588 C C . GLY A 1 205 ? 10.636 -10.707 -6.451 1.00 96.44 205 GLY A C 1
ATOM 1589 O O . GLY A 1 205 ? 10.110 -10.833 -7.549 1.00 96.44 205 GLY A O 1
ATOM 1590 N N . HIS A 1 206 ? 11.149 -11.761 -5.817 1.00 97.56 206 HIS A N 1
ATOM 1591 C CA . HIS A 1 206 ? 11.092 -13.143 -6.312 1.00 97.56 206 HIS A CA 1
ATOM 1592 C C . HIS A 1 206 ? 9.702 -13.749 -6.086 1.00 97.56 206 HIS A C 1
ATOM 1594 O O . HIS A 1 206 ? 9.547 -14.760 -5.399 1.00 97.56 206 HIS A O 1
ATOM 1600 N N . SER A 1 207 ? 8.661 -13.107 -6.620 1.00 98.06 207 SER A N 1
ATOM 1601 C CA . SER A 1 207 ? 7.269 -13.439 -6.316 1.00 98.06 207 SER A CA 1
ATOM 1602 C C . SER A 1 207 ? 6.329 -13.384 -7.516 1.00 98.06 207 SER A C 1
ATOM 1604 O O . SER A 1 207 ? 6.564 -12.683 -8.501 1.00 98.06 207 SER A O 1
ATOM 1606 N N . CYS A 1 208 ? 5.215 -14.095 -7.383 1.00 97.88 208 CYS A N 1
ATOM 1607 C CA . CYS A 1 208 ? 4.010 -13.913 -8.174 1.00 97.88 208 CYS A CA 1
ATOM 1608 C C . CYS A 1 208 ? 2.785 -13.894 -7.251 1.00 97.88 208 CYS A C 1
ATOM 1610 O O . CYS A 1 208 ? 2.753 -14.554 -6.210 1.00 97.88 208 CYS A O 1
ATOM 1612 N N . ALA A 1 209 ? 1.775 -13.138 -7.647 1.00 97.12 209 ALA A N 1
ATOM 1613 C CA . ALA A 1 209 ? 0.483 -13.050 -6.994 1.00 97.12 209 ALA A CA 1
ATOM 1614 C C . ALA A 1 209 ? -0.523 -13.880 -7.794 1.00 97.12 209 ALA A C 1
ATOM 1616 O O . ALA A 1 209 ? -0.616 -13.700 -9.008 1.00 97.12 209 ALA A O 1
ATOM 1617 N N . VAL A 1 210 ? -1.249 -14.797 -7.152 1.00 96.31 210 VAL A N 1
ATOM 1618 C CA . VAL A 1 210 ? -2.112 -15.760 -7.851 1.00 96.31 210 VAL A CA 1
ATOM 1619 C C . VAL A 1 210 ? -3.521 -15.763 -7.273 1.00 96.31 210 VAL A C 1
ATOM 1621 O O . VAL A 1 210 ? -3.710 -15.870 -6.064 1.00 96.31 210 VAL A O 1
ATOM 1624 N N . MET A 1 211 ? -4.513 -15.728 -8.161 1.00 93.69 211 MET A N 1
ATOM 1625 C CA . MET A 1 211 ? -5.906 -16.059 -7.888 1.00 93.69 211 MET A CA 1
ATOM 1626 C C . MET A 1 211 ? -6.258 -17.416 -8.505 1.00 93.69 211 MET A C 1
ATOM 1628 O O . MET A 1 211 ? -6.111 -17.634 -9.710 1.00 93.69 211 MET A O 1
ATOM 1632 N N . GLY A 1 212 ? -6.809 -18.308 -7.684 1.00 91.25 212 GLY A N 1
ATOM 1633 C CA . GLY A 1 212 ? -7.168 -19.666 -8.072 1.00 91.25 212 GLY A CA 1
ATOM 1634 C C . GLY A 1 212 ? -5.943 -20.557 -8.289 1.00 91.25 212 GLY A C 1
ATOM 1635 O O . GLY A 1 212 ? -4.913 -20.413 -7.628 1.00 91.25 212 GLY A O 1
ATOM 1636 N N . ASP A 1 213 ? -6.069 -21.506 -9.214 1.00 91.19 213 ASP A N 1
ATOM 1637 C CA . ASP A 1 213 ? -4.994 -22.424 -9.598 1.00 91.19 213 ASP A CA 1
ATOM 1638 C C . ASP A 1 213 ? -4.396 -22.003 -10.948 1.00 91.19 213 ASP A C 1
ATOM 1640 O O . ASP A 1 213 ? -4.714 -22.551 -12.013 1.00 91.19 213 ASP A O 1
ATOM 1644 N N . LEU A 1 214 ? -3.604 -20.929 -10.902 1.00 94.69 214 LEU A N 1
ATOM 1645 C CA . LEU A 1 214 ? -2.880 -20.395 -12.052 1.00 94.69 214 LEU A CA 1
ATOM 1646 C C . LEU A 1 214 ? -1.449 -19.979 -11.670 1.00 94.69 214 LEU A C 1
ATOM 1648 O O . LEU A 1 214 ? -1.130 -18.792 -11.695 1.00 94.69 214 LEU A O 1
ATOM 1652 N N . PRO A 1 215 ? -0.578 -20.932 -11.290 1.00 95.25 215 PRO A N 1
ATOM 1653 C CA . PRO A 1 215 ? 0.823 -20.619 -11.039 1.00 95.25 215 PRO A CA 1
ATOM 1654 C C . PRO A 1 215 ? 1.456 -19.991 -12.287 1.00 95.25 215 PRO A C 1
ATOM 1656 O O . PRO A 1 215 ? 1.256 -20.469 -13.406 1.00 95.25 215 PRO A O 1
ATOM 1659 N N . LEU A 1 216 ? 2.233 -18.931 -12.073 1.00 96.69 216 LEU A N 1
ATOM 1660 C CA . LEU A 1 216 ? 2.968 -18.217 -13.110 1.00 96.69 216 LEU A CA 1
ATOM 1661 C C . LEU A 1 216 ? 4.450 -18.214 -12.744 1.00 96.69 216 LEU A C 1
ATOM 1663 O O . LEU A 1 216 ? 4.824 -17.832 -11.638 1.00 96.69 216 LEU A O 1
ATOM 1667 N N . SER A 1 217 ? 5.294 -18.654 -13.670 1.00 96.62 217 SER A N 1
ATOM 1668 C CA . SER A 1 217 ? 6.751 -18.549 -13.553 1.00 96.62 217 SER A CA 1
ATOM 1669 C C . SER A 1 217 ? 7.288 -17.760 -14.734 1.00 96.62 217 SER A C 1
ATOM 1671 O O . SER A 1 217 ? 6.885 -18.024 -15.864 1.00 96.62 217 SER A O 1
ATOM 1673 N N . VAL A 1 218 ? 8.187 -16.809 -14.475 1.00 96.56 218 VAL A N 1
ATOM 1674 C CA . VAL A 1 218 ? 8.821 -15.971 -15.502 1.00 96.56 218 VAL A CA 1
ATOM 1675 C C . VAL A 1 218 ? 10.326 -15.956 -15.272 1.00 96.56 218 VAL A C 1
ATOM 1677 O O . VAL A 1 218 ? 10.776 -15.794 -14.134 1.00 96.56 218 VAL A O 1
ATOM 1680 N N . TRP A 1 219 ? 11.089 -16.143 -16.344 1.00 95.38 219 TRP A N 1
ATOM 1681 C CA . TRP A 1 219 ? 12.549 -16.143 -16.326 1.00 95.38 219 TRP A CA 1
ATOM 1682 C C . TRP A 1 219 ? 13.121 -15.641 -17.658 1.00 95.38 219 TRP A C 1
ATOM 1684 O O . TRP A 1 219 ? 12.395 -15.498 -18.638 1.00 95.38 219 TRP A O 1
ATOM 1694 N N . ALA A 1 220 ? 14.420 -15.364 -17.697 1.00 93.94 220 ALA A N 1
ATOM 1695 C CA . ALA A 1 220 ? 15.172 -15.036 -18.907 1.00 93.94 220 ALA A CA 1
ATOM 1696 C C . ALA A 1 220 ? 16.126 -16.178 -19.298 1.00 93.94 220 ALA A C 1
ATOM 1698 O O . ALA A 1 220 ? 16.362 -17.099 -18.514 1.00 93.94 220 ALA A O 1
ATOM 1699 N N . GLU A 1 221 ? 16.701 -16.115 -20.499 1.00 90.25 221 GLU A N 1
ATOM 1700 C CA . GLU A 1 221 ? 17.643 -17.122 -21.021 1.00 90.25 221 GLU A CA 1
ATOM 1701 C C . GLU A 1 221 ? 18.871 -17.331 -20.113 1.00 90.25 221 GLU A C 1
ATOM 1703 O O . GLU A 1 221 ? 19.290 -18.470 -19.902 1.00 90.25 221 GLU A O 1
ATOM 1708 N N . SER A 1 222 ? 19.388 -16.266 -19.494 1.00 88.56 222 SER A N 1
ATOM 1709 C CA . SER A 1 222 ? 20.460 -16.327 -18.486 1.00 88.56 222 SER A CA 1
ATOM 1710 C C . SER A 1 222 ? 20.088 -17.009 -17.170 1.00 88.56 222 SER A C 1
ATOM 1712 O O . SER A 1 222 ? 20.965 -17.252 -16.340 1.00 88.56 222 SER A O 1
ATOM 1714 N N . GLY A 1 223 ? 18.806 -17.301 -16.949 1.00 90.44 223 GLY A N 1
ATOM 1715 C CA . GLY A 1 223 ? 18.294 -17.823 -15.686 1.00 90.44 223 GLY A CA 1
ATOM 1716 C C . GLY A 1 223 ? 17.899 -16.749 -14.670 1.00 90.44 223 GLY A C 1
ATOM 1717 O O . GLY A 1 223 ? 17.492 -17.115 -13.570 1.00 90.44 223 GLY A O 1
ATOM 1718 N N . ALA A 1 224 ? 17.971 -15.456 -15.018 1.00 93.00 224 ALA A N 1
ATOM 1719 C CA . ALA A 1 224 ? 17.365 -14.396 -14.209 1.00 93.00 224 ALA A CA 1
ATOM 1720 C C . ALA A 1 224 ? 15.858 -14.649 -14.054 1.00 93.00 224 ALA A C 1
ATOM 1722 O O . ALA A 1 224 ? 15.190 -15.020 -15.021 1.00 93.00 224 ALA A O 1
ATOM 1723 N N . ILE A 1 225 ? 15.319 -14.450 -12.855 1.00 94.75 225 ILE A N 1
ATOM 1724 C CA . ILE A 1 225 ? 13.899 -14.675 -12.557 1.00 94.75 225 ILE A CA 1
ATOM 1725 C C . ILE A 1 225 ? 13.200 -13.370 -12.175 1.00 94.75 225 ILE A C 1
ATOM 1727 O O . ILE A 1 225 ? 13.825 -12.318 -12.063 1.00 94.75 225 ILE A O 1
ATOM 1731 N N . MET A 1 226 ? 11.879 -13.438 -11.983 1.00 95.19 226 MET A N 1
ATOM 1732 C CA . MET A 1 226 ? 11.063 -12.356 -11.411 1.00 95.19 226 MET A CA 1
ATOM 1733 C C . MET A 1 226 ? 11.809 -11.664 -10.259 1.00 95.19 226 MET A C 1
ATOM 1735 O O . MET A 1 226 ? 12.241 -12.347 -9.338 1.00 95.19 226 MET A O 1
ATOM 1739 N N . GLY A 1 227 ? 11.946 -10.341 -10.305 1.00 94.31 227 GLY A N 1
ATOM 1740 C CA . GLY A 1 227 ? 12.645 -9.517 -9.317 1.00 94.31 227 GLY A CA 1
ATOM 1741 C C . GLY A 1 227 ? 14.113 -9.214 -9.642 1.00 94.31 227 GLY A C 1
ATOM 1742 O O . GLY A 1 227 ? 14.632 -8.181 -9.215 1.00 94.31 227 GLY A O 1
ATOM 1743 N N . ASP A 1 228 ? 14.778 -10.048 -10.445 1.00 94.88 228 ASP A N 1
ATOM 1744 C CA . ASP A 1 228 ? 16.192 -9.859 -10.772 1.00 94.88 228 ASP A CA 1
ATOM 1745 C C . ASP A 1 228 ? 16.427 -8.754 -11.816 1.00 94.88 228 ASP A C 1
ATOM 1747 O O . ASP A 1 228 ? 15.600 -8.534 -12.714 1.00 94.88 228 ASP A O 1
ATOM 1751 N N . PRO A 1 229 ? 17.589 -8.077 -11.760 1.00 92.62 229 PRO A N 1
ATOM 1752 C CA . PRO A 1 229 ? 18.080 -7.277 -12.867 1.00 92.62 229 PRO A CA 1
ATOM 1753 C C . PRO A 1 229 ? 18.653 -8.157 -13.983 1.00 92.62 229 PRO A C 1
ATOM 1755 O O . PRO A 1 229 ? 19.464 -9.052 -13.747 1.00 92.62 229 PRO A O 1
ATOM 1758 N N . LEU A 1 230 ? 18.303 -7.836 -15.226 1.00 89.12 230 LEU A N 1
ATOM 1759 C CA . LEU A 1 230 ? 18.931 -8.395 -16.416 1.00 89.12 230 LEU A CA 1
ATOM 1760 C C . LEU A 1 230 ? 20.134 -7.521 -16.794 1.00 89.12 230 LEU A C 1
ATOM 1762 O O . LEU A 1 230 ? 19.975 -6.433 -17.353 1.00 89.12 230 LEU A O 1
ATOM 1766 N N . ALA A 1 231 ? 21.335 -7.984 -16.443 1.00 70.44 231 ALA A N 1
ATOM 1767 C CA . ALA A 1 231 ? 22.576 -7.219 -16.597 1.00 70.44 231 ALA A CA 1
ATOM 1768 C C . ALA A 1 231 ? 23.477 -7.695 -17.755 1.00 70.44 231 ALA A C 1
ATOM 1770 O O . ALA A 1 231 ? 24.359 -6.952 -18.183 1.00 70.44 231 ALA A O 1
ATOM 1771 N N . ALA A 1 232 ? 23.287 -8.913 -18.274 1.00 69.00 232 ALA A N 1
ATOM 1772 C CA . ALA A 1 232 ? 24.193 -9.520 -19.252 1.00 69.00 232 ALA A CA 1
ATOM 1773 C C . ALA A 1 232 ? 23.783 -9.199 -20.704 1.00 69.00 232 ALA A C 1
ATOM 1775 O O . ALA A 1 232 ? 22.662 -9.520 -21.090 1.00 69.00 232 ALA A O 1
ATOM 1776 N N . PRO A 1 233 ? 24.645 -8.597 -21.544 1.00 63.97 233 PRO A N 1
ATOM 1777 C CA . PRO A 1 233 ? 24.349 -8.412 -22.965 1.00 63.97 233 PRO A CA 1
ATOM 1778 C C . PRO A 1 233 ? 24.101 -9.762 -23.659 1.00 63.97 233 PRO A C 1
ATOM 1780 O O . PRO A 1 233 ? 24.928 -10.663 -23.538 1.00 63.97 233 PRO A O 1
ATOM 1783 N N . GLY A 1 234 ? 22.998 -9.891 -24.403 1.00 63.00 234 GLY A N 1
ATOM 1784 C CA . GLY A 1 234 ? 22.678 -11.092 -25.193 1.00 63.00 234 GLY A CA 1
ATOM 1785 C C . GLY A 1 234 ? 21.414 -11.839 -24.767 1.00 63.00 234 GLY A C 1
ATOM 1786 O O . GLY A 1 234 ? 20.897 -12.613 -25.564 1.00 63.00 234 GLY A O 1
ATOM 1787 N N . ASP A 1 235 ? 20.880 -11.568 -23.573 1.00 69.25 235 ASP A N 1
ATOM 1788 C CA . ASP A 1 235 ? 19.530 -12.018 -23.227 1.00 69.25 235 ASP A CA 1
ATOM 1789 C C . ASP A 1 235 ? 18.511 -11.190 -24.006 1.00 69.25 235 ASP A C 1
ATOM 1791 O O . ASP A 1 235 ? 18.440 -9.957 -23.878 1.00 69.25 235 ASP A O 1
ATOM 1795 N N . HIS A 1 236 ? 17.721 -11.875 -24.825 1.00 80.44 236 HIS A N 1
ATOM 1796 C CA . HIS A 1 236 ? 16.742 -11.229 -25.689 1.00 80.44 236 HIS A CA 1
ATOM 1797 C C . HIS A 1 236 ? 15.324 -11.707 -25.428 1.00 80.44 236 HIS A C 1
ATOM 1799 O O . HIS A 1 236 ? 14.394 -11.045 -25.888 1.00 80.44 236 HIS A O 1
ATOM 1805 N N . GLU A 1 237 ? 15.140 -12.798 -24.687 1.00 92.56 237 GLU A N 1
ATOM 1806 C CA . GLU A 1 237 ? 13.822 -13.373 -24.449 1.00 92.56 237 GLU A CA 1
ATOM 1807 C C . GLU A 1 237 ? 13.448 -13.431 -22.968 1.00 92.56 237 GLU A C 1
ATOM 1809 O O . GLU A 1 237 ? 14.214 -13.863 -22.106 1.00 92.56 237 GLU A O 1
ATOM 1814 N N . LEU A 1 238 ? 12.209 -13.025 -22.695 1.00 94.88 238 LEU A N 1
ATOM 1815 C CA . LEU A 1 238 ? 11.476 -13.433 -21.507 1.00 94.88 238 LEU A CA 1
ATOM 1816 C C . LEU A 1 238 ? 10.728 -14.712 -21.827 1.00 94.88 238 LEU A C 1
ATOM 1818 O O . LEU A 1 238 ? 9.999 -14.776 -22.814 1.00 94.88 238 LEU A O 1
ATOM 1822 N N . LEU A 1 239 ? 10.871 -15.695 -20.958 1.00 96.75 239 LEU A N 1
ATOM 1823 C CA . LEU A 1 239 ? 10.227 -16.992 -21.019 1.00 96.75 239 LEU A CA 1
ATOM 1824 C C . LEU A 1 239 ? 9.236 -17.097 -19.862 1.00 96.75 239 LEU A C 1
ATOM 1826 O O . LEU A 1 239 ? 9.468 -16.562 -18.775 1.00 96.75 239 LEU A O 1
ATOM 1830 N N . TRP A 1 240 ? 8.126 -17.796 -20.080 1.00 97.69 240 TRP A N 1
ATOM 1831 C CA . TRP A 1 240 ? 7.17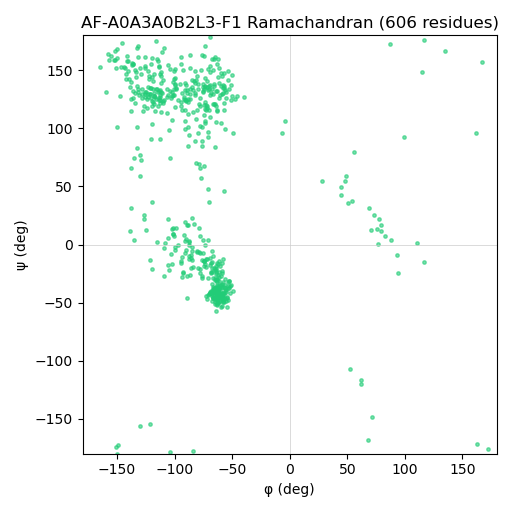9 -18.075 -19.006 1.00 97.69 240 TRP A CA 1
ATOM 1832 C C . TRP A 1 240 ? 6.581 -19.470 -19.091 1.00 97.69 240 TRP A C 1
ATOM 1834 O O . TRP A 1 240 ? 6.516 -20.087 -20.158 1.00 97.69 240 TRP A O 1
ATOM 1844 N N . GLU A 1 241 ? 6.091 -19.932 -17.944 1.00 97.62 241 GLU A N 1
ATOM 1845 C CA . GLU A 1 241 ? 5.262 -21.122 -17.804 1.00 97.62 241 GLU A CA 1
ATOM 1846 C C . GLU A 1 241 ? 3.972 -20.762 -17.063 1.00 97.62 241 GLU A C 1
ATOM 1848 O O . GLU A 1 241 ? 4.000 -20.124 -16.008 1.00 97.62 241 GLU A O 1
ATOM 1853 N N . VAL A 1 242 ? 2.843 -21.156 -17.647 1.00 97.12 242 VAL A N 1
ATOM 1854 C CA . VAL A 1 242 ? 1.490 -20.959 -17.124 1.00 97.12 242 VAL A CA 1
ATOM 1855 C C . VAL A 1 242 ? 0.584 -22.085 -17.629 1.00 97.12 242 VAL A C 1
ATOM 1857 O O . VAL A 1 242 ? 0.949 -22.845 -18.526 1.00 97.12 242 VAL A O 1
ATOM 1860 N N . ALA A 1 243 ? -0.603 -22.249 -17.053 1.00 96.19 243 ALA A N 1
ATOM 1861 C CA . ALA A 1 243 ? -1.504 -23.309 -17.484 1.00 96.19 243 ALA A CA 1
ATOM 1862 C C . ALA A 1 243 ? -1.946 -23.146 -18.964 1.00 96.19 243 ALA A C 1
ATOM 1864 O O . ALA A 1 243 ? -2.190 -22.025 -19.409 1.00 96.19 243 ALA A O 1
ATOM 1865 N N . PRO A 1 244 ? -2.118 -24.244 -19.731 1.00 95.94 244 PRO A N 1
ATOM 1866 C CA . PRO A 1 244 ? -2.635 -24.170 -21.098 1.00 95.94 244 PRO A CA 1
ATOM 1867 C C . PRO A 1 244 ? -4.005 -23.483 -21.178 1.00 95.94 244 PRO A C 1
ATOM 1869 O O . PRO A 1 244 ? -4.842 -23.618 -20.277 1.00 95.94 244 PRO A O 1
ATOM 1872 N N . GLY A 1 245 ? -4.249 -22.780 -22.285 1.00 94.88 245 GLY A N 1
ATOM 1873 C CA . GLY A 1 245 ? -5.468 -22.002 -22.517 1.00 94.88 245 GLY A CA 1
ATOM 1874 C C . GLY A 1 245 ? -5.484 -20.642 -21.815 1.00 94.88 245 GLY A C 1
ATOM 1875 O O . GLY A 1 245 ? -6.539 -20.011 -21.748 1.00 94.88 245 GLY A O 1
ATOM 1876 N N . SER A 1 246 ? -4.348 -20.193 -21.280 1.00 96.44 246 SER A N 1
ATOM 1877 C CA . SER A 1 246 ? -4.212 -18.871 -20.672 1.00 96.44 246 SER A CA 1
ATOM 1878 C C . SER A 1 246 ? -3.958 -17.772 -21.697 1.00 96.44 246 SER A C 1
ATOM 1880 O O . SER A 1 246 ? -3.156 -17.938 -22.611 1.00 96.44 246 SER A O 1
ATOM 1882 N N . GLU A 1 247 ? -4.601 -16.624 -21.500 1.00 96.19 247 GLU A N 1
ATOM 1883 C CA . GLU A 1 247 ? -4.186 -15.363 -22.117 1.00 96.19 247 GLU A CA 1
ATOM 1884 C C . GLU A 1 247 ? -3.037 -14.750 -21.306 1.00 96.19 247 GLU A C 1
ATOM 1886 O O . GLU A 1 247 ? -3.039 -14.833 -20.075 1.00 96.19 247 GLU A O 1
ATOM 1891 N N . VAL A 1 248 ? -2.056 -14.146 -21.981 1.00 97.31 248 VAL A N 1
ATOM 1892 C CA . VAL A 1 248 ? -0.903 -13.497 -21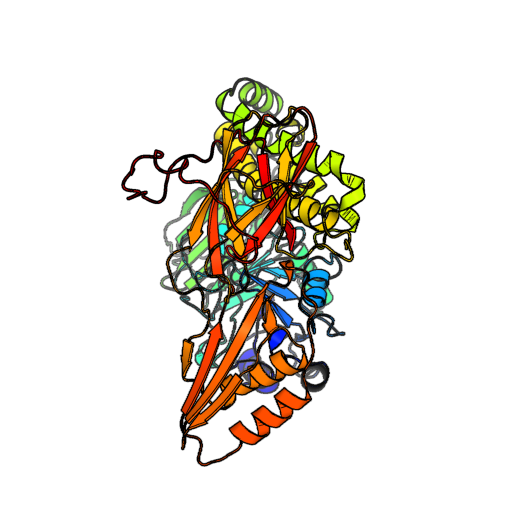.335 1.00 97.31 248 VAL A CA 1
ATOM 1893 C C . VAL A 1 248 ? -0.711 -12.100 -21.907 1.00 97.31 248 VAL A C 1
ATOM 1895 O O . VAL A 1 248 ? -0.633 -11.919 -23.118 1.00 97.31 248 VAL A O 1
ATOM 1898 N N . THR A 1 249 ? -0.606 -11.107 -21.032 1.00 97.44 249 THR A N 1
ATOM 1899 C CA . THR A 1 249 ? -0.248 -9.731 -21.386 1.00 97.44 249 THR A CA 1
ATOM 1900 C C . THR A 1 249 ? 1.109 -9.408 -20.784 1.00 97.44 249 THR A C 1
ATOM 1902 O O . THR A 1 249 ? 1.300 -9.569 -19.580 1.00 97.44 249 THR A O 1
ATOM 1905 N N . VAL A 1 250 ? 2.043 -8.946 -21.613 1.00 97.00 250 VAL A N 1
ATOM 1906 C CA . VAL A 1 250 ? 3.344 -8.447 -21.159 1.00 97.00 250 VAL A CA 1
ATOM 1907 C C . VAL A 1 250 ? 3.235 -6.944 -20.988 1.00 97.00 250 VAL A C 1
ATOM 1909 O O . VAL A 1 250 ? 2.782 -6.239 -21.893 1.00 97.00 250 VAL A O 1
ATOM 1912 N N . PHE A 1 251 ? 3.675 -6.460 -19.838 1.00 95.31 251 PHE A N 1
ATOM 1913 C CA . PHE A 1 251 ? 3.726 -5.052 -19.494 1.00 95.31 251 PHE A CA 1
ATOM 1914 C C . PHE A 1 251 ? 5.166 -4.589 -19.341 1.00 95.31 251 PHE A C 1
ATOM 1916 O O . PHE A 1 251 ? 6.044 -5.362 -18.962 1.00 95.31 251 PHE A O 1
ATOM 1923 N N . VAL A 1 252 ? 5.381 -3.296 -19.570 1.00 93.06 252 VAL A N 1
ATOM 1924 C CA . VAL A 1 252 ? 6.550 -2.589 -19.050 1.00 93.06 252 VAL A CA 1
ATOM 1925 C C . VAL A 1 252 ? 6.081 -1.406 -18.227 1.00 93.06 252 VAL A C 1
ATOM 1927 O O . VAL A 1 252 ? 5.440 -0.502 -18.767 1.00 93.06 252 VAL A O 1
ATOM 1930 N N . ALA A 1 253 ? 6.411 -1.429 -16.936 1.00 91.88 253 ALA A N 1
ATOM 1931 C CA . ALA A 1 253 ? 5.852 -0.531 -15.926 1.00 91.88 253 ALA A CA 1
ATOM 1932 C C . ALA A 1 253 ? 4.313 -0.544 -15.938 1.00 91.88 253 ALA A C 1
ATOM 1934 O O . ALA A 1 253 ? 3.708 -1.527 -15.530 1.00 91.88 253 ALA A O 1
ATOM 1935 N N . ASP A 1 254 ? 3.667 0.506 -16.424 1.00 90.50 254 ASP A N 1
ATOM 1936 C CA . ASP A 1 254 ? 2.213 0.671 -16.459 1.00 90.50 254 ASP A CA 1
ATOM 1937 C C . ASP A 1 254 ? 1.585 0.343 -17.828 1.00 90.50 254 ASP A C 1
ATOM 1939 O O . ASP A 1 254 ? 0.365 0.400 -17.981 1.00 90.50 254 ASP A O 1
ATOM 1943 N N . ARG A 1 255 ? 2.387 -0.012 -18.845 1.00 90.50 255 ARG A N 1
ATOM 1944 C CA . ARG A 1 255 ? 1.915 -0.120 -20.239 1.00 90.50 255 ARG A CA 1
ATOM 1945 C C . ARG A 1 255 ? 1.960 -1.544 -20.783 1.00 90.50 255 ARG A C 1
ATOM 1947 O O . ARG A 1 255 ? 3.023 -2.162 -20.716 1.00 90.50 255 ARG A O 1
ATOM 1954 N N . PRO A 1 256 ? 0.875 -2.049 -21.398 1.00 93.38 256 PRO A N 1
ATOM 1955 C CA . PRO A 1 256 ? 0.922 -3.307 -22.130 1.00 93.38 256 PRO A CA 1
ATOM 1956 C C . PRO A 1 256 ? 1.742 -3.131 -23.416 1.00 93.38 256 PRO A C 1
ATOM 1958 O O . PRO A 1 256 ? 1.558 -2.161 -24.151 1.00 93.38 256 PRO A O 1
ATOM 1961 N N . VAL A 1 257 ? 2.642 -4.074 -23.691 1.00 92.81 257 VAL A N 1
ATOM 1962 C CA . VAL A 1 257 ? 3.523 -4.068 -24.875 1.00 92.81 257 VAL A CA 1
ATOM 1963 C C . VAL A 1 257 ? 3.318 -5.280 -25.781 1.00 92.81 257 VAL A C 1
ATOM 1965 O O . VAL A 1 257 ? 3.631 -5.218 -26.966 1.00 92.81 257 VAL A O 1
ATOM 1968 N N . ALA A 1 258 ? 2.751 -6.368 -25.256 1.00 95.88 258 ALA A N 1
ATOM 1969 C CA . ALA A 1 258 ? 2.356 -7.525 -26.047 1.00 95.88 258 ALA A CA 1
ATOM 1970 C C . ALA A 1 258 ? 1.163 -8.246 -25.419 1.00 95.88 258 ALA A C 1
ATOM 1972 O O . ALA A 1 258 ? 0.978 -8.230 -24.201 1.00 95.88 258 ALA A O 1
ATOM 1973 N N . TYR A 1 259 ? 0.378 -8.905 -26.266 1.00 96.69 259 TYR A N 1
ATOM 1974 C CA . TYR A 1 259 ? -0.760 -9.722 -25.869 1.00 96.69 259 TYR A CA 1
ATOM 1975 C C . TYR A 1 259 ? -0.732 -11.046 -26.630 1.00 96.69 259 TYR A C 1
ATOM 1977 O O . TYR A 1 259 ? -0.603 -11.068 -27.855 1.00 96.69 259 TYR A O 1
ATOM 1985 N N . PHE A 1 260 ? -0.863 -12.142 -25.892 1.00 96.69 260 PHE A N 1
ATOM 1986 C CA . PHE A 1 260 ? -0.832 -13.506 -26.394 1.00 96.69 260 PHE A CA 1
ATOM 1987 C C . PHE A 1 260 ? -2.175 -14.169 -26.102 1.00 96.69 260 PHE A C 1
ATOM 1989 O O . PHE A 1 260 ? -2.601 -14.275 -24.949 1.00 96.69 260 PHE A O 1
ATOM 1996 N N . LEU A 1 261 ? -2.842 -14.607 -27.169 1.00 93.62 261 LEU A N 1
ATOM 1997 C CA . LEU A 1 261 ? -4.124 -15.296 -27.085 1.00 93.62 261 LEU A CA 1
ATOM 1998 C C . LEU A 1 261 ? -3.973 -16.692 -26.457 1.00 93.62 261 LEU A C 1
ATOM 2000 O O . LEU A 1 261 ? -2.919 -17.316 -26.615 1.00 93.62 261 LEU A O 1
ATOM 2004 N N . PRO A 1 262 ? -5.044 -17.217 -25.830 1.00 90.25 262 PRO A N 1
ATOM 2005 C CA . PRO A 1 262 ? -5.102 -18.594 -25.360 1.00 90.25 262 PRO A CA 1
ATOM 2006 C C . PRO A 1 262 ? -4.644 -19.588 -26.424 1.00 90.25 262 PRO A C 1
ATOM 2008 O O . PRO A 1 262 ? -5.192 -19.639 -27.526 1.00 90.25 262 PRO A O 1
ATOM 2011 N N . ASN A 1 263 ? -3.662 -20.413 -26.080 1.00 86.94 263 ASN A N 1
ATOM 2012 C CA . ASN A 1 263 ? -3.202 -21.504 -26.927 1.00 86.94 263 ASN A CA 1
ATOM 2013 C C . ASN A 1 263 ? -3.093 -22.807 -26.115 1.00 86.94 263 ASN A C 1
ATOM 2015 O O . ASN A 1 263 ? -3.243 -22.820 -24.895 1.00 86.94 263 ASN A O 1
ATOM 2019 N N . GLY A 1 264 ? -2.870 -23.933 -26.792 1.00 87.69 264 GLY A N 1
ATOM 2020 C CA . GLY A 1 264 ? -2.718 -25.233 -26.128 1.00 87.69 264 GLY A CA 1
ATOM 2021 C C . GLY A 1 264 ? -1.369 -25.440 -25.425 1.00 87.69 264 GLY A C 1
ATOM 2022 O O . GLY A 1 264 ? -1.113 -26.544 -24.953 1.00 87.69 264 GLY A O 1
ATOM 2023 N N . GLN A 1 265 ? -0.489 -24.436 -25.392 1.00 91.50 265 GLN A N 1
ATOM 2024 C CA . GLN A 1 265 ? 0.861 -24.545 -24.844 1.00 91.50 265 GLN A CA 1
ATOM 2025 C C . GLN A 1 265 ? 0.912 -23.964 -23.430 1.00 91.50 265 GLN A C 1
ATOM 2027 O O . GLN A 1 265 ? 0.259 -22.973 -23.123 1.00 91.50 265 GLN A O 1
ATOM 2032 N N . SER A 1 266 ? 1.706 -24.584 -22.557 1.00 93.00 266 SER A N 1
ATOM 2033 C CA . SER A 1 266 ? 1.970 -24.066 -21.210 1.00 93.00 266 SER A CA 1
ATOM 2034 C C . SER A 1 266 ? 3.136 -23.081 -21.163 1.00 93.00 266 SER A C 1
ATOM 2036 O O . SER A 1 266 ? 3.372 -22.454 -20.138 1.00 93.00 266 SER A O 1
ATOM 2038 N N . ARG A 1 267 ? 3.895 -22.954 -22.255 1.00 96.94 267 ARG A N 1
ATOM 2039 C CA . ARG A 1 267 ? 5.090 -22.115 -22.333 1.00 96.94 267 ARG A CA 1
ATOM 2040 C C . ARG A 1 267 ? 4.962 -21.091 -23.438 1.00 96.94 267 ARG A C 1
ATOM 2042 O O . ARG A 1 267 ? 4.416 -21.390 -24.498 1.00 96.94 267 ARG A O 1
ATOM 2049 N N . GLY A 1 268 ? 5.518 -19.915 -23.196 1.00 96.69 268 GLY A N 1
ATOM 2050 C CA . GLY A 1 268 ? 5.638 -18.873 -24.200 1.00 96.69 268 GLY A CA 1
ATOM 2051 C C . GLY A 1 268 ? 6.916 -18.069 -24.025 1.00 96.69 268 GLY A C 1
ATOM 2052 O O . GLY A 1 268 ? 7.677 -18.280 -23.079 1.00 96.69 268 GLY A O 1
ATOM 2053 N N . HIS A 1 269 ? 7.158 -17.191 -24.992 1.00 96.75 269 HIS A N 1
ATOM 2054 C CA . HIS A 1 269 ? 8.319 -16.319 -25.021 1.00 96.75 269 HIS A CA 1
ATOM 2055 C C . HIS A 1 269 ? 7.949 -14.944 -25.586 1.00 96.75 269 HIS A C 1
ATOM 2057 O O . HIS A 1 269 ? 7.017 -14.804 -26.383 1.00 96.75 269 HIS A O 1
ATOM 2063 N N . TYR A 1 270 ? 8.680 -13.922 -25.160 1.00 95.56 270 TYR A N 1
ATOM 2064 C CA . TYR A 1 270 ? 8.553 -12.549 -25.626 1.00 95.56 270 TYR A CA 1
ATOM 2065 C C . TYR A 1 270 ? 9.944 -11.966 -25.814 1.00 95.56 270 TYR A C 1
ATOM 2067 O O . TYR A 1 270 ? 10.744 -11.929 -24.879 1.00 95.56 270 TYR A O 1
ATOM 2075 N N . ARG A 1 271 ? 10.210 -11.463 -27.019 1.00 93.19 271 ARG A N 1
ATOM 2076 C CA . ARG A 1 271 ? 11.448 -10.749 -27.300 1.00 93.19 271 ARG A CA 1
ATOM 2077 C C . ARG A 1 271 ? 11.418 -9.374 -26.639 1.00 93.19 271 ARG A C 1
ATOM 2079 O O . ARG A 1 271 ? 10.569 -8.550 -26.972 1.00 93.19 271 ARG A O 1
ATOM 2086 N N . LEU A 1 272 ? 12.376 -9.124 -25.756 1.00 90.56 272 LEU A N 1
ATOM 2087 C CA . LEU A 1 272 ? 12.594 -7.841 -25.100 1.00 90.56 272 LEU A CA 1
ATOM 2088 C C . LEU A 1 272 ? 12.772 -6.723 -26.133 1.00 90.56 272 LEU A C 1
ATOM 2090 O O . LEU A 1 272 ? 13.536 -6.855 -27.090 1.00 90.56 272 LEU A O 1
ATOM 2094 N N . GLN A 1 273 ? 12.050 -5.618 -25.937 1.00 83.31 273 GLN A N 1
ATOM 2095 C CA . GLN A 1 273 ? 12.024 -4.482 -26.871 1.00 83.31 273 GLN A CA 1
ATOM 2096 C C . GLN A 1 273 ? 12.733 -3.227 -26.341 1.00 83.31 273 GLN A C 1
ATOM 2098 O O . GLN A 1 273 ? 12.817 -2.229 -27.054 1.00 83.31 273 GLN A O 1
ATOM 2103 N N . GLY A 1 274 ? 13.234 -3.256 -25.106 1.00 86.62 274 GLY A N 1
ATOM 2104 C CA . GLY A 1 274 ? 13.902 -2.124 -24.470 1.00 86.62 274 GLY A CA 1
ATOM 2105 C C . GLY A 1 274 ? 14.200 -2.395 -23.001 1.00 86.62 274 GLY A C 1
ATOM 2106 O O . GLY A 1 274 ? 13.952 -3.499 -22.508 1.00 86.62 274 GLY A O 1
ATOM 2107 N N . ASN A 1 275 ? 14.729 -1.391 -22.310 1.00 89.69 275 ASN A N 1
ATOM 2108 C CA . ASN A 1 275 ? 14.957 -1.467 -20.873 1.00 89.69 275 ASN A CA 1
ATOM 2109 C C . ASN A 1 275 ? 13.623 -1.354 -20.099 1.00 89.69 275 ASN A C 1
ATOM 2111 O O . ASN A 1 275 ? 12.560 -1.047 -20.647 1.00 89.69 275 ASN A O 1
ATOM 2115 N N . GLY A 1 276 ? 13.672 -1.599 -18.791 1.00 92.00 276 GLY A N 1
ATOM 2116 C CA . GLY A 1 276 ? 12.587 -1.334 -17.848 1.00 92.00 276 GLY A CA 1
ATOM 2117 C C . GLY A 1 276 ? 12.014 -2.577 -17.165 1.00 92.00 276 GLY A C 1
ATOM 2118 O O . GLY A 1 276 ? 12.416 -3.705 -17.466 1.00 92.00 276 GLY A O 1
ATOM 2119 N N . PRO A 1 277 ? 11.074 -2.379 -16.224 1.00 95.00 277 PRO A N 1
ATOM 2120 C CA . PRO A 1 277 ? 10.468 -3.463 -15.459 1.00 95.00 277 PRO A CA 1
ATOM 2121 C C . PRO A 1 277 ? 9.447 -4.215 -16.313 1.00 95.00 277 PRO A C 1
ATOM 2123 O O . PRO A 1 277 ? 8.322 -3.743 -16.491 1.00 95.00 277 PRO A O 1
ATOM 2126 N N . HIS A 1 278 ? 9.835 -5.374 -16.841 1.00 95.81 278 HIS A N 1
ATOM 2127 C CA . HIS A 1 278 ? 8.952 -6.229 -17.628 1.00 95.81 278 HIS A CA 1
ATOM 2128 C C . HIS A 1 278 ? 8.240 -7.237 -16.729 1.00 95.81 278 HIS A C 1
ATOM 2130 O O . HIS A 1 278 ? 8.898 -8.011 -16.040 1.00 95.81 278 HIS A O 1
ATOM 2136 N N . TRP A 1 279 ? 6.913 -7.264 -16.753 1.00 97.25 279 TRP A N 1
ATOM 2137 C CA . TRP A 1 279 ? 6.109 -8.178 -15.935 1.00 97.25 279 TRP A CA 1
ATOM 2138 C C . TRP A 1 279 ? 4.901 -8.696 -16.711 1.00 97.25 279 TRP A C 1
ATOM 2140 O O . TRP A 1 279 ? 4.543 -8.161 -17.763 1.00 97.25 279 TRP A O 1
ATOM 2150 N N . LEU A 1 280 ? 4.306 -9.785 -16.228 1.00 97.75 280 LEU A N 1
ATOM 2151 C CA . LEU A 1 280 ? 3.240 -10.495 -16.923 1.00 97.75 280 LEU A CA 1
ATOM 2152 C C . LEU A 1 280 ? 1.957 -10.501 -16.094 1.00 97.75 280 LEU A C 1
ATOM 2154 O O . LEU A 1 280 ? 1.990 -10.733 -14.886 1.00 97.75 280 LEU A O 1
ATOM 2158 N N . LEU A 1 281 ? 0.828 -10.335 -16.782 1.00 96.94 281 LEU A N 1
ATOM 2159 C CA . LEU A 1 281 ? -0.497 -10.709 -16.296 1.00 96.94 281 LEU A CA 1
ATOM 2160 C C . LEU A 1 281 ? -0.981 -11.901 -17.115 1.00 96.94 281 LEU A C 1
ATOM 2162 O O . LEU A 1 281 ? -1.106 -11.800 -18.337 1.00 96.94 281 LEU A O 1
ATOM 2166 N N . ALA A 1 282 ? -1.278 -13.012 -16.452 1.00 96.75 282 ALA A N 1
ATOM 2167 C CA . ALA A 1 282 ? -1.871 -14.185 -17.079 1.00 96.75 282 ALA A CA 1
ATOM 2168 C C . ALA A 1 282 ? -3.301 -14.399 -16.584 1.00 96.75 282 ALA A C 1
ATOM 2170 O O . ALA A 1 282 ? -3.592 -14.160 -15.414 1.00 96.75 282 ALA A O 1
ATOM 2171 N N . LYS A 1 283 ? -4.195 -14.882 -17.449 1.00 95.19 283 LYS A N 1
ATOM 2172 C CA . LYS A 1 283 ? -5.590 -15.157 -17.085 1.00 95.19 283 LYS A CA 1
ATOM 2173 C C . LYS A 1 283 ? -6.133 -16.412 -17.761 1.00 95.19 283 LYS A C 1
ATOM 2175 O O . LYS A 1 283 ? -5.754 -16.755 -18.875 1.00 95.19 283 LYS A O 1
ATOM 2180 N N . ARG A 1 284 ? -7.019 -17.125 -17.061 1.00 93.56 284 ARG A N 1
ATOM 2181 C CA . ARG A 1 284 ? -7.726 -18.322 -17.532 1.00 93.56 284 ARG A CA 1
ATOM 2182 C C . ARG A 1 284 ? -9.094 -18.416 -16.862 1.00 93.56 284 ARG A C 1
ATOM 2184 O O . ARG A 1 284 ? -9.212 -18.838 -15.711 1.00 93.56 284 ARG A O 1
ATOM 2191 N N . GLY A 1 285 ? -10.142 -18.030 -17.588 1.00 90.62 285 GLY A N 1
ATOM 2192 C CA . GLY A 1 285 ? -11.485 -17.922 -17.018 1.00 90.62 285 GLY A CA 1
ATOM 2193 C C . GLY A 1 285 ? -11.513 -16.882 -15.896 1.00 90.62 285 GLY A C 1
ATOM 2194 O O . GLY A 1 285 ? -11.266 -15.706 -16.152 1.00 90.62 285 GLY A O 1
ATOM 2195 N N . LEU A 1 286 ? -11.799 -17.329 -14.671 1.00 88.81 286 LEU A N 1
ATOM 2196 C CA . LEU A 1 286 ? -11.811 -16.493 -13.465 1.00 88.81 286 LEU A CA 1
ATOM 2197 C C . LEU A 1 286 ? -10.477 -16.493 -12.700 1.00 88.81 286 LEU A C 1
ATOM 2199 O O . LEU A 1 286 ? -10.312 -15.688 -11.794 1.00 88.81 286 LEU A O 1
ATOM 2203 N N . ALA A 1 287 ? -9.541 -17.382 -13.042 1.00 92.19 287 ALA A N 1
ATOM 2204 C CA . ALA A 1 287 ? -8.215 -17.407 -12.435 1.00 92.19 287 ALA A CA 1
ATOM 2205 C C . ALA A 1 287 ? -7.289 -16.423 -13.155 1.00 92.19 287 ALA A C 1
ATOM 2207 O O . ALA A 1 287 ? -7.332 -16.315 -14.385 1.00 92.19 287 ALA A O 1
ATOM 2208 N N . TRP A 1 288 ? -6.431 -15.737 -12.410 1.00 95.06 288 TRP A N 1
ATOM 2209 C CA . TRP A 1 288 ? -5.433 -14.829 -12.968 1.00 95.06 288 TRP A CA 1
ATOM 2210 C C . TRP A 1 288 ? -4.216 -14.722 -12.052 1.00 95.06 288 TRP A C 1
ATOM 2212 O O . TRP A 1 288 ? -4.283 -15.069 -10.875 1.00 95.06 288 TRP A O 1
ATOM 2222 N N . ALA A 1 289 ? -3.089 -14.294 -12.608 1.00 96.19 289 ALA A N 1
ATOM 2223 C CA . ALA A 1 289 ? -1.837 -14.155 -11.883 1.00 96.19 289 ALA A CA 1
ATOM 2224 C C . ALA A 1 289 ? -1.012 -12.982 -12.411 1.00 96.19 289 ALA A C 1
ATOM 2226 O O . ALA A 1 289 ? -1.108 -12.625 -13.588 1.00 96.19 289 ALA A O 1
ATOM 2227 N N . VAL A 1 290 ? -0.184 -12.419 -11.536 1.00 96.88 290 VAL A N 1
ATOM 2228 C CA . VAL A 1 290 ? 0.724 -11.302 -11.816 1.00 96.88 290 VAL A CA 1
ATOM 2229 C C . VAL A 1 290 ? 2.121 -11.681 -11.355 1.00 96.88 290 VAL A C 1
ATOM 2231 O O . VAL A 1 290 ? 2.296 -12.123 -10.221 1.00 96.88 290 VAL A O 1
ATOM 2234 N N . SER A 1 291 ? 3.122 -11.514 -12.215 1.00 98.00 291 SER A N 1
ATOM 2235 C CA . SER A 1 291 ? 4.521 -11.684 -11.818 1.00 98.00 291 SER A CA 1
ATOM 2236 C C . SER A 1 291 ? 5.088 -10.385 -11.253 1.00 98.00 291 SER A C 1
ATOM 2238 O O . SER A 1 291 ? 4.722 -9.298 -11.695 1.00 98.00 291 SER A O 1
ATOM 2240 N N . SER A 1 292 ? 6.069 -10.494 -10.362 1.00 98.00 292 SER A N 1
ATOM 2241 C CA . SER A 1 292 ? 7.041 -9.415 -10.163 1.00 98.00 292 SER A CA 1
ATOM 2242 C C . SER A 1 292 ? 7.851 -9.154 -11.445 1.00 98.00 292 SER A C 1
ATOM 2244 O O . SER A 1 292 ? 7.887 -10.027 -12.325 1.00 98.00 292 SER A O 1
ATOM 2246 N N . PRO A 1 293 ? 8.479 -7.973 -11.613 1.00 96.88 293 PRO A N 1
ATOM 2247 C CA . PRO A 1 293 ? 9.115 -7.630 -12.877 1.00 96.88 293 PRO A CA 1
ATOM 2248 C C . PRO A 1 293 ? 10.512 -8.238 -12.988 1.00 96.88 293 PRO A C 1
ATOM 2250 O O . PRO A 1 293 ? 11.226 -8.329 -11.997 1.00 96.88 293 PRO A O 1
ATOM 2253 N N . ILE A 1 294 ? 10.950 -8.560 -14.199 1.00 95.88 294 ILE A N 1
ATOM 2254 C CA . ILE A 1 294 ? 12.378 -8.655 -14.519 1.00 95.88 294 ILE A CA 1
ATOM 2255 C C . ILE A 1 294 ? 12.855 -7.253 -14.914 1.00 95.88 294 ILE A C 1
ATOM 2257 O O . ILE A 1 294 ? 12.270 -6.609 -15.792 1.00 95.88 294 ILE A O 1
ATOM 2261 N N . TRP A 1 295 ? 13.896 -6.752 -14.247 1.00 94.25 295 TRP A N 1
ATOM 2262 C CA . TRP A 1 295 ? 14.411 -5.394 -14.440 1.00 94.25 295 TRP A CA 1
ATOM 2263 C C . TRP A 1 295 ? 15.443 -5.360 -15.565 1.00 94.25 295 TRP A C 1
ATOM 2265 O O . TRP A 1 295 ? 16.630 -5.586 -15.348 1.00 94.25 295 TRP A O 1
ATOM 2275 N N . VAL A 1 296 ? 15.008 -5.052 -16.784 1.00 92.06 296 VAL A N 1
ATOM 2276 C CA . VAL A 1 296 ? 15.895 -5.015 -17.954 1.00 92.06 296 VAL A CA 1
ATOM 2277 C C . VAL A 1 296 ? 16.703 -3.716 -17.967 1.00 92.06 296 VAL A C 1
ATOM 2279 O O . VAL A 1 296 ? 16.119 -2.635 -17.977 1.00 92.06 296 VAL A O 1
ATOM 2282 N N . GLN A 1 297 ? 18.035 -3.802 -17.940 1.00 87.62 297 GLN A N 1
ATOM 2283 C CA . GLN A 1 297 ? 18.929 -2.626 -17.881 1.00 87.62 297 GLN A CA 1
ATOM 2284 C C . GLN A 1 297 ? 20.119 -2.714 -18.850 1.00 87.62 297 GLN A C 1
ATOM 2286 O O . GLN A 1 297 ? 21.011 -1.869 -18.840 1.00 87.62 297 GLN A O 1
ATOM 2291 N N . ASN A 1 298 ? 20.161 -3.764 -19.661 1.00 79.25 298 ASN A N 1
ATOM 2292 C CA . ASN A 1 298 ? 21.291 -4.156 -20.498 1.00 79.25 298 ASN A CA 1
ATOM 2293 C C . ASN A 1 298 ? 21.055 -3.920 -21.998 1.00 79.25 298 ASN A C 1
ATOM 2295 O O . ASN A 1 298 ? 21.924 -4.262 -22.803 1.00 79.25 298 ASN A O 1
ATOM 2299 N N . GLN A 1 299 ? 19.901 -3.378 -22.398 1.00 78.31 299 GLN A N 1
ATOM 2300 C CA . GLN A 1 299 ? 19.638 -3.084 -23.803 1.00 78.31 299 GLN A CA 1
ATOM 2301 C C . GLN A 1 299 ? 20.322 -1.766 -24.191 1.00 78.31 299 GLN A C 1
ATOM 2303 O O . GLN A 1 299 ? 20.275 -0.804 -23.414 1.00 78.31 299 GLN A O 1
ATOM 2308 N N . PRO A 1 300 ? 20.953 -1.688 -25.380 1.00 72.38 300 PRO A N 1
ATOM 2309 C CA . PRO A 1 300 ? 21.555 -0.454 -25.864 1.00 72.38 300 PRO A CA 1
ATOM 2310 C C . PRO A 1 300 ? 20.514 0.667 -25.931 1.00 72.38 300 PRO A C 1
ATOM 2312 O O . PRO A 1 300 ? 19.568 0.603 -26.716 1.00 72.38 300 PRO A O 1
ATOM 2315 N N . ALA A 1 301 ? 20.707 1.707 -25.126 1.00 73.50 301 ALA A N 1
ATOM 2316 C CA . ALA A 1 301 ? 19.921 2.927 -25.188 1.00 73.50 301 ALA A CA 1
ATOM 2317 C C . ALA A 1 301 ? 20.768 4.045 -25.803 1.00 73.50 301 ALA A C 1
ATOM 2319 O O . ALA A 1 301 ? 21.914 4.260 -25.408 1.00 73.50 301 ALA A O 1
ATOM 2320 N N . ASP A 1 302 ? 20.201 4.796 -26.748 1.00 82.94 302 ASP A N 1
ATOM 2321 C CA . ASP A 1 302 ? 20.805 6.050 -27.204 1.00 82.94 302 ASP A CA 1
ATOM 2322 C C . ASP A 1 302 ? 20.445 7.163 -26.211 1.00 82.94 302 ASP A C 1
ATOM 2324 O O . ASP A 1 302 ? 19.610 8.035 -26.474 1.00 82.94 302 ASP A O 1
ATOM 2328 N N . ALA A 1 303 ? 21.038 7.086 -25.016 1.00 86.06 303 ALA A N 1
ATOM 2329 C CA . ALA A 1 303 ? 20.791 8.032 -23.934 1.00 86.06 303 ALA A CA 1
ATOM 2330 C C . ALA A 1 303 ? 21.143 9.466 -24.351 1.00 86.06 303 ALA A C 1
ATOM 2332 O O . ALA A 1 303 ? 20.445 10.404 -23.976 1.00 86.06 303 ALA A O 1
ATOM 2333 N N . ALA A 1 304 ? 22.169 9.652 -25.188 1.00 87.44 304 ALA A N 1
ATOM 2334 C CA . ALA A 1 304 ? 22.542 10.964 -25.705 1.00 87.44 304 ALA A CA 1
ATOM 2335 C C . ALA A 1 304 ? 21.423 11.572 -26.569 1.00 87.44 304 ALA A C 1
ATOM 2337 O O . ALA A 1 304 ? 20.985 12.697 -26.304 1.00 87.44 304 ALA A O 1
ATOM 2338 N N . ALA A 1 305 ? 20.898 10.831 -27.552 1.00 85.44 305 ALA A N 1
ATOM 2339 C CA . ALA A 1 305 ? 19.769 11.303 -28.354 1.00 85.44 305 ALA A CA 1
ATOM 2340 C C . ALA A 1 305 ? 18.473 11.411 -27.534 1.00 85.44 305 ALA A C 1
ATOM 2342 O O . ALA A 1 305 ? 17.659 12.304 -27.774 1.00 85.44 305 ALA A O 1
ATOM 2343 N N . GLY A 1 306 ? 18.262 10.525 -26.558 1.00 85.38 306 GLY A N 1
ATOM 2344 C CA . GLY A 1 306 ? 17.158 10.595 -25.598 1.00 85.38 306 GLY A CA 1
ATOM 2345 C C . GLY A 1 306 ? 17.170 11.896 -24.793 1.00 85.38 306 GLY A C 1
ATOM 2346 O O . GLY A 1 306 ? 16.188 12.638 -24.816 1.00 85.38 306 GLY A O 1
ATOM 2347 N N . ARG A 1 307 ? 18.305 12.224 -24.163 1.00 88.25 307 ARG A N 1
ATOM 2348 C CA . ARG A 1 307 ? 18.519 13.475 -23.416 1.00 88.25 307 ARG A CA 1
ATOM 2349 C C . ARG A 1 307 ? 18.329 14.699 -24.308 1.00 88.25 307 ARG A C 1
ATOM 2351 O O . ARG A 1 307 ? 17.641 15.634 -23.908 1.00 88.25 307 ARG A O 1
ATOM 2358 N N . ALA A 1 308 ? 18.880 14.685 -25.524 1.00 86.50 308 ALA A N 1
ATOM 2359 C CA . ALA A 1 308 ? 18.729 15.789 -26.471 1.00 86.50 308 ALA A CA 1
ATOM 2360 C C . ALA A 1 308 ? 17.260 16.025 -26.869 1.00 86.50 308 ALA A C 1
ATOM 2362 O O . ALA A 1 308 ? 16.817 17.171 -26.901 1.00 86.50 308 ALA A O 1
ATOM 2363 N N . ARG A 1 309 ? 16.492 14.954 -27.123 1.00 85.12 309 ARG A N 1
ATOM 2364 C CA . ARG A 1 309 ? 15.047 15.039 -27.402 1.00 85.12 309 ARG A CA 1
ATOM 2365 C C . ARG A 1 309 ? 14.274 15.569 -26.200 1.00 85.12 309 ARG A C 1
ATOM 2367 O O . ARG A 1 309 ? 13.466 16.478 -26.351 1.00 85.12 309 ARG A O 1
ATOM 2374 N N . LEU A 1 310 ? 14.548 15.041 -25.009 1.00 87.06 310 LEU A N 1
ATOM 2375 C CA . LEU A 1 310 ? 13.871 15.467 -23.787 1.00 87.06 310 LEU A CA 1
ATOM 2376 C C . LEU A 1 310 ? 14.141 16.943 -23.462 1.00 87.06 310 LEU A C 1
ATOM 2378 O O . LEU A 1 310 ? 13.228 17.662 -23.078 1.00 87.06 310 LEU A O 1
ATOM 2382 N N . ALA A 1 311 ? 15.369 17.420 -23.683 1.00 86.44 311 ALA A N 1
ATOM 2383 C CA . ALA A 1 311 ? 15.736 18.824 -23.495 1.00 86.44 311 ALA A CA 1
ATOM 2384 C C . ALA A 1 311 ? 14.991 19.785 -24.443 1.00 86.44 311 ALA A C 1
ATOM 2386 O O . ALA A 1 311 ? 14.855 20.969 -24.138 1.00 86.44 311 ALA A O 1
ATOM 2387 N N . GLN A 1 312 ? 14.507 19.296 -25.589 1.00 88.12 312 GLN A N 1
ATOM 2388 C CA . GLN A 1 312 ? 13.698 20.076 -26.533 1.00 88.12 312 GLN A CA 1
ATOM 2389 C C . GLN A 1 312 ? 12.203 20.075 -26.172 1.00 88.12 312 GLN A C 1
ATOM 2391 O O . GLN A 1 312 ? 11.445 20.897 -26.694 1.00 88.12 312 GLN A O 1
ATOM 2396 N N . GLU A 1 313 ? 11.769 19.194 -25.268 1.00 91.00 313 GLU A N 1
ATOM 2397 C CA . GLU A 1 313 ? 10.367 19.013 -24.906 1.00 91.00 313 GLU A CA 1
ATOM 2398 C C . GLU A 1 313 ? 9.906 20.057 -23.881 1.00 91.00 313 GLU A C 1
ATOM 2400 O O . GLU A 1 313 ? 9.935 19.864 -22.664 1.00 91.00 313 GLU A O 1
ATOM 2405 N N . ARG A 1 314 ? 9.432 21.196 -24.391 1.00 89.81 314 ARG A N 1
ATOM 2406 C CA . ARG A 1 314 ? 8.972 22.312 -23.553 1.00 89.81 314 ARG A CA 1
ATOM 2407 C C . ARG A 1 314 ? 7.755 21.974 -22.695 1.00 89.81 314 ARG A C 1
ATOM 2409 O O . ARG A 1 314 ? 7.575 22.609 -21.659 1.00 89.81 314 ARG A O 1
ATOM 2416 N N . SER A 1 315 ? 6.930 20.999 -23.094 1.00 88.75 315 SER A N 1
ATOM 2417 C CA . SER A 1 315 ? 5.735 20.634 -22.323 1.00 88.75 315 SER A CA 1
ATOM 2418 C C . SER A 1 315 ? 6.067 20.054 -20.946 1.00 88.75 315 SER A C 1
ATOM 2420 O O . SER A 1 315 ? 5.225 20.121 -20.059 1.00 88.75 315 SER A O 1
ATOM 2422 N N . LEU A 1 316 ? 7.281 19.525 -20.743 1.00 88.94 316 LEU A N 1
ATOM 2423 C CA . LEU A 1 316 ? 7.725 18.945 -19.470 1.00 88.94 316 LEU A CA 1
ATOM 2424 C C . LEU A 1 316 ? 8.116 19.980 -18.419 1.00 88.94 316 LEU A C 1
ATOM 2426 O O . LEU A 1 316 ? 8.074 19.669 -17.229 1.00 88.94 316 LEU A O 1
ATOM 2430 N N . LEU A 1 317 ? 8.505 21.187 -18.842 1.00 88.31 317 LEU A N 1
ATOM 2431 C CA . LEU A 1 317 ? 9.066 22.203 -17.949 1.00 88.31 317 LEU A CA 1
ATOM 2432 C C . LEU A 1 317 ? 8.153 22.504 -16.748 1.00 88.31 317 LEU A C 1
ATOM 2434 O O . LEU A 1 317 ? 8.648 22.436 -15.626 1.00 88.31 317 LEU A O 1
ATOM 2438 N N . PRO A 1 318 ? 6.825 22.705 -16.906 1.00 86.44 318 PRO A N 1
ATOM 2439 C CA . PRO A 1 318 ? 5.954 22.972 -15.762 1.00 86.44 318 PRO A CA 1
ATOM 2440 C C . PRO A 1 318 ? 5.945 21.847 -14.716 1.00 86.44 318 PRO A C 1
ATOM 2442 O O . PRO A 1 318 ? 5.973 22.124 -13.517 1.00 86.44 318 PRO A O 1
ATOM 2445 N N . ALA A 1 319 ? 5.927 20.582 -15.156 1.00 87.88 319 ALA A N 1
ATOM 2446 C CA . ALA A 1 319 ? 5.923 19.424 -14.262 1.00 87.88 319 ALA A CA 1
ATOM 2447 C C . ALA A 1 319 ? 7.282 19.242 -13.567 1.00 87.88 319 ALA A C 1
ATOM 2449 O O . ALA A 1 319 ? 7.341 19.012 -12.358 1.00 87.88 319 ALA A O 1
ATOM 2450 N N . LEU A 1 320 ? 8.374 19.395 -14.321 1.00 90.06 320 LEU A N 1
ATOM 2451 C CA . LEU A 1 320 ? 9.737 19.295 -13.805 1.00 90.06 320 LEU A CA 1
ATOM 2452 C C . LEU A 1 320 ? 10.025 20.390 -12.772 1.00 90.06 320 LEU A C 1
ATOM 2454 O O . LEU A 1 320 ? 10.478 20.090 -11.666 1.00 90.06 320 LEU A O 1
ATOM 2458 N N . ASP A 1 321 ? 9.716 21.642 -13.104 1.00 86.25 321 ASP A N 1
ATOM 2459 C CA . ASP A 1 321 ? 9.914 22.784 -12.214 1.00 86.25 321 ASP A CA 1
ATOM 2460 C C . ASP A 1 321 ? 9.004 22.684 -10.983 1.00 86.25 321 ASP A C 1
ATOM 2462 O O . ASP A 1 321 ? 9.421 22.987 -9.865 1.00 86.25 321 ASP A O 1
ATOM 2466 N N . GLY A 1 322 ? 7.771 22.197 -11.163 1.00 83.50 322 GLY A N 1
ATOM 2467 C CA . GLY A 1 322 ? 6.832 21.943 -10.073 1.00 83.50 322 GLY A CA 1
ATOM 2468 C C . GLY A 1 322 ? 7.354 20.937 -9.044 1.00 83.50 322 GLY A C 1
ATOM 2469 O O . GLY A 1 322 ? 7.190 21.163 -7.839 1.00 83.50 322 GLY A O 1
ATOM 2470 N N . LEU A 1 323 ? 7.998 19.854 -9.492 1.00 88.44 323 LEU A N 1
ATOM 2471 C CA . LEU A 1 323 ? 8.638 18.886 -8.601 1.00 88.44 323 LEU A CA 1
ATOM 2472 C C . LEU A 1 323 ? 9.913 19.461 -7.973 1.00 88.44 323 LEU A C 1
ATOM 2474 O O . LEU A 1 323 ? 10.064 19.385 -6.755 1.00 88.44 323 LEU A O 1
ATOM 2478 N N . ARG A 1 324 ? 10.798 20.085 -8.765 1.00 89.31 324 ARG A N 1
ATOM 2479 C CA . ARG A 1 324 ? 12.050 20.691 -8.270 1.00 89.31 324 ARG A CA 1
ATOM 2480 C C . ARG A 1 324 ? 11.794 21.700 -7.158 1.00 89.31 324 ARG A C 1
ATOM 2482 O O . ARG A 1 324 ? 12.356 21.544 -6.082 1.00 89.31 324 ARG A O 1
ATOM 2489 N N . ARG A 1 325 ? 10.845 22.626 -7.338 1.00 82.88 325 ARG A N 1
ATOM 2490 C CA . ARG A 1 325 ? 10.471 23.599 -6.294 1.00 82.88 325 ARG A CA 1
ATOM 2491 C C . ARG A 1 325 ? 10.062 22.933 -4.976 1.00 82.88 325 ARG A C 1
ATOM 2493 O O . ARG A 1 325 ? 10.413 23.429 -3.908 1.00 82.88 325 ARG A O 1
ATOM 2500 N N . ARG A 1 326 ? 9.335 21.810 -5.027 1.00 85.56 326 ARG A N 1
ATOM 2501 C CA . ARG A 1 326 ? 8.943 21.052 -3.822 1.00 85.56 326 ARG A CA 1
ATOM 2502 C C . ARG A 1 326 ? 10.141 20.375 -3.163 1.00 85.56 326 ARG A C 1
ATOM 2504 O O . ARG A 1 326 ? 10.251 20.409 -1.941 1.00 85.56 326 ARG A O 1
ATOM 2511 N N . LEU A 1 327 ? 11.034 19.787 -3.958 1.00 90.38 327 LEU A N 1
ATOM 2512 C CA . LEU A 1 327 ? 12.264 19.170 -3.457 1.00 90.38 327 LEU A CA 1
ATOM 2513 C C . LEU A 1 327 ? 13.211 20.212 -2.853 1.00 90.38 327 LEU A C 1
ATOM 2515 O O . LEU A 1 327 ? 13.759 19.973 -1.782 1.00 90.38 327 LEU A O 1
ATOM 2519 N N . ASP A 1 328 ? 13.341 21.385 -3.467 1.00 85.50 328 ASP A N 1
ATOM 2520 C CA . ASP A 1 328 ? 14.139 22.494 -2.942 1.00 85.50 328 ASP A CA 1
ATOM 2521 C C . ASP A 1 328 ? 13.547 23.035 -1.635 1.00 85.50 328 ASP A C 1
ATOM 2523 O O . ASP A 1 328 ? 14.279 23.277 -0.674 1.00 85.50 328 ASP A O 1
ATOM 2527 N N . ALA A 1 329 ? 12.217 23.156 -1.546 1.00 82.44 329 ALA A N 1
ATOM 2528 C CA . ALA A 1 329 ? 11.533 23.538 -0.311 1.00 82.44 329 ALA A CA 1
ATOM 2529 C C . ALA A 1 329 ? 11.737 22.502 0.809 1.00 82.44 329 ALA A C 1
ATOM 2531 O O . ALA A 1 329 ? 12.040 22.873 1.945 1.00 82.44 329 ALA A O 1
ATOM 2532 N N . LEU A 1 330 ? 11.633 21.205 0.496 1.00 87.81 330 LEU A N 1
ATOM 2533 C CA . LEU A 1 330 ? 11.972 20.125 1.427 1.00 87.81 330 LEU A CA 1
ATOM 2534 C C . LEU A 1 330 ? 13.439 20.218 1.864 1.00 87.81 330 LEU A C 1
ATOM 2536 O O . LEU A 1 330 ? 13.731 20.123 3.054 1.00 87.81 330 LEU A O 1
ATOM 2540 N N . GLN A 1 331 ? 14.359 20.443 0.926 1.00 90.19 331 GLN A N 1
ATOM 2541 C CA . GLN A 1 331 ? 15.794 20.539 1.182 1.00 90.19 331 GLN A CA 1
ATOM 2542 C C . GLN A 1 331 ? 16.162 21.747 2.052 1.00 90.19 331 GLN A C 1
ATOM 2544 O O . GLN A 1 331 ? 17.018 21.621 2.932 1.00 90.19 331 GLN A O 1
ATOM 2549 N N . ALA A 1 332 ? 15.505 22.890 1.850 1.00 84.69 332 ALA A N 1
ATOM 2550 C CA . ALA A 1 332 ? 15.653 24.079 2.688 1.00 84.69 332 ALA A CA 1
ATOM 2551 C C . ALA A 1 332 ? 15.174 23.830 4.130 1.00 84.69 332 ALA A C 1
ATOM 2553 O O . ALA A 1 332 ? 15.737 24.382 5.072 1.00 84.69 332 ALA A O 1
ATOM 2554 N N . ARG A 1 333 ? 14.193 22.938 4.308 1.00 87.19 333 ARG A N 1
ATOM 2555 C CA . ARG A 1 333 ? 13.656 22.495 5.606 1.00 87.19 333 ARG A CA 1
ATOM 2556 C C . ARG A 1 333 ? 14.361 21.263 6.174 1.00 87.19 333 ARG A C 1
ATOM 2558 O O . ARG A 1 333 ? 13.819 20.592 7.046 1.00 87.19 333 ARG A O 1
ATOM 2565 N N . ARG A 1 334 ? 15.580 20.948 5.721 1.00 91.38 334 ARG A N 1
ATOM 2566 C CA . ARG A 1 334 ? 16.361 19.808 6.237 1.00 91.38 334 ARG A CA 1
ATOM 2567 C C . ARG A 1 334 ? 16.452 19.737 7.773 1.00 91.38 334 ARG A C 1
ATOM 2569 O O . ARG A 1 334 ? 16.340 18.624 8.281 1.00 91.38 334 ARG A O 1
ATOM 2576 N N . PRO A 1 335 ? 16.622 20.848 8.520 1.00 90.44 335 PRO A N 1
ATOM 2577 C CA . PRO A 1 335 ? 16.629 20.803 9.986 1.00 90.44 335 PRO A CA 1
ATOM 2578 C C . PRO A 1 335 ? 15.320 20.296 10.611 1.00 90.44 335 PRO A C 1
ATOM 2580 O O . PRO A 1 335 ? 15.335 19.793 11.729 1.00 90.44 335 PRO A O 1
ATOM 2583 N N . ASP A 1 336 ? 14.198 20.400 9.894 1.00 87.12 336 ASP A N 1
ATOM 2584 C CA . ASP A 1 336 ? 12.877 19.989 10.372 1.00 87.12 336 ASP A CA 1
ATOM 2585 C C . ASP A 1 336 ? 12.582 18.505 10.100 1.00 87.12 336 ASP A C 1
ATOM 2587 O O . ASP A 1 336 ? 11.622 17.957 10.639 1.00 87.12 336 ASP A O 1
ATOM 2591 N N . TRP A 1 337 ? 13.391 17.827 9.274 1.00 91.44 337 TRP A N 1
ATOM 2592 C CA . TRP A 1 337 ? 13.129 16.443 8.857 1.00 91.44 337 TRP A CA 1
ATOM 2593 C C . TRP A 1 337 ? 13.068 15.470 10.032 1.00 91.44 337 TRP A C 1
ATOM 2595 O O . TRP A 1 337 ? 12.267 14.544 10.005 1.00 91.44 337 TRP A O 1
ATOM 2605 N N . GLU A 1 338 ? 13.879 15.690 11.066 1.00 88.31 338 GLU A N 1
ATOM 2606 C CA . GLU A 1 338 ? 13.919 14.839 12.263 1.00 88.31 338 GLU A CA 1
ATOM 2607 C C . GLU A 1 338 ? 12.642 14.932 13.109 1.00 88.31 338 GLU A C 1
ATOM 2609 O O . GLU A 1 338 ? 12.399 14.068 13.947 1.00 88.31 338 GLU A O 1
ATOM 2614 N N . ARG A 1 339 ? 11.816 15.963 12.887 1.00 86.62 339 ARG A N 1
ATOM 2615 C CA . ARG A 1 339 ? 10.523 16.131 13.562 1.00 86.62 339 ARG A CA 1
ATOM 2616 C C . ARG A 1 339 ? 9.394 15.389 12.852 1.00 86.62 339 ARG A C 1
ATOM 2618 O O . ARG A 1 339 ? 8.353 15.165 13.459 1.00 86.62 339 ARG A O 1
ATOM 2625 N N . SER A 1 340 ? 9.572 15.052 11.574 1.00 85.12 340 SER A N 1
ATOM 2626 C CA . SER A 1 340 ? 8.561 14.346 10.788 1.00 85.12 340 SER A CA 1
ATOM 2627 C C . SER A 1 340 ? 8.465 12.882 11.209 1.00 85.12 340 SER A C 1
ATOM 2629 O O . SER A 1 340 ? 9.479 12.229 11.456 1.00 85.12 340 SER A O 1
ATOM 2631 N N . ALA A 1 341 ? 7.247 12.334 11.204 1.00 79.69 341 ALA A N 1
ATOM 2632 C CA . ALA A 1 341 ? 7.046 10.895 11.358 1.00 79.69 341 ALA A CA 1
ATOM 2633 C C . ALA A 1 341 ? 7.465 10.094 10.106 1.00 79.69 341 ALA A C 1
ATOM 2635 O O . ALA A 1 341 ? 7.568 8.867 10.164 1.00 79.69 341 ALA A O 1
ATOM 2636 N N . LEU A 1 342 ? 7.700 10.767 8.972 1.00 86.31 342 LEU A N 1
ATOM 2637 C CA . LEU A 1 342 ? 8.058 10.155 7.695 1.00 86.31 342 LEU A CA 1
ATOM 2638 C C . LEU A 1 342 ? 9.584 10.080 7.509 1.00 86.31 342 LEU A C 1
ATOM 2640 O O . LEU A 1 342 ? 10.317 10.972 7.937 1.00 86.31 342 LEU A O 1
ATOM 2644 N N . PRO A 1 343 ? 10.103 9.079 6.772 1.00 89.06 343 PRO A N 1
ATOM 2645 C CA . PRO A 1 343 ? 11.524 8.958 6.459 1.00 89.06 343 PRO A CA 1
ATOM 2646 C C . PRO A 1 343 ? 11.924 9.922 5.327 1.00 89.06 343 PRO A C 1
ATOM 2648 O O . PRO A 1 343 ? 12.300 9.496 4.231 1.00 89.06 343 PRO A O 1
ATOM 2651 N N . VAL A 1 344 ? 11.848 11.235 5.581 1.00 92.12 344 VAL A N 1
ATOM 2652 C CA . VAL A 1 344 ? 12.010 12.306 4.576 1.00 92.12 344 VAL A CA 1
ATOM 2653 C C . VAL A 1 344 ? 13.292 12.145 3.757 1.00 92.12 344 VAL A C 1
ATOM 2655 O O . VAL A 1 344 ? 13.263 12.264 2.536 1.00 92.12 344 VAL A O 1
ATOM 2658 N N . ALA A 1 345 ? 14.411 11.784 4.391 1.00 92.88 345 ALA A N 1
ATOM 2659 C CA . ALA A 1 345 ? 15.679 11.569 3.692 1.00 92.88 345 ALA A CA 1
ATOM 2660 C C . ALA A 1 345 ? 15.618 10.420 2.664 1.00 92.88 345 ALA A C 1
ATOM 2662 O O . ALA A 1 345 ? 16.234 10.503 1.600 1.00 92.88 345 ALA A O 1
ATOM 2663 N N . GLY A 1 346 ? 14.880 9.347 2.969 1.00 92.50 346 GLY A N 1
ATOM 2664 C CA . GLY A 1 346 ? 14.660 8.230 2.049 1.00 92.50 346 GLY A CA 1
ATOM 2665 C C . GLY A 1 346 ? 13.826 8.653 0.842 1.00 92.50 346 GLY A C 1
ATOM 2666 O O . GLY A 1 346 ? 14.213 8.377 -0.293 1.00 92.50 346 GLY A O 1
ATOM 2667 N N . TYR A 1 347 ? 12.743 9.394 1.087 1.00 94.25 347 TYR A N 1
ATOM 2668 C CA . TYR A 1 347 ? 11.926 9.978 0.026 1.00 94.25 347 TYR A CA 1
ATOM 2669 C C . TYR A 1 347 ? 12.706 10.952 -0.849 1.00 94.25 347 TYR A C 1
ATOM 2671 O O . TYR A 1 347 ? 12.620 10.860 -2.065 1.00 94.25 347 TYR A O 1
ATOM 2679 N N . MET A 1 348 ? 13.495 11.850 -0.257 1.00 95.75 348 MET A N 1
ATOM 2680 C CA . MET A 1 348 ? 14.284 12.826 -1.009 1.00 95.75 348 MET A CA 1
ATOM 2681 C C . MET A 1 348 ? 15.242 12.144 -1.983 1.00 95.75 348 MET A C 1
ATOM 2683 O O . MET A 1 348 ? 15.249 12.495 -3.160 1.00 95.75 348 MET A O 1
ATOM 2687 N N . ARG A 1 349 ? 15.975 11.112 -1.536 1.00 95.12 349 ARG A N 1
ATOM 2688 C CA . ARG A 1 349 ? 16.839 10.323 -2.430 1.00 95.12 349 ARG A CA 1
ATOM 2689 C C . ARG A 1 349 ? 16.050 9.671 -3.564 1.00 95.12 349 ARG A C 1
ATOM 2691 O O . ARG A 1 349 ? 16.494 9.708 -4.706 1.00 95.12 349 ARG A O 1
ATOM 2698 N N . TRP A 1 350 ? 14.898 9.076 -3.251 1.00 94.88 350 TRP A N 1
ATOM 2699 C CA . TRP A 1 350 ? 14.060 8.417 -4.252 1.00 94.88 350 TRP A CA 1
ATOM 2700 C C . TRP A 1 350 ? 13.511 9.415 -5.277 1.00 94.88 350 TRP A C 1
ATOM 2702 O O . TRP A 1 350 ? 13.690 9.212 -6.471 1.00 94.88 350 TRP A O 1
ATOM 2712 N N . LEU A 1 351 ? 12.921 10.525 -4.829 1.00 95.88 351 LEU A N 1
ATOM 2713 C CA . LEU A 1 351 ? 12.315 11.540 -5.694 1.00 95.88 351 LEU A CA 1
ATOM 2714 C C . LEU A 1 351 ? 13.351 12.272 -6.557 1.00 95.88 351 LEU A C 1
ATOM 2716 O O . LEU A 1 351 ? 13.083 12.540 -7.725 1.00 95.88 351 LEU A O 1
ATOM 2720 N N . GLN A 1 352 ? 14.541 12.562 -6.021 1.00 96.12 352 GLN A N 1
ATOM 2721 C CA . GLN A 1 352 ? 15.632 13.164 -6.795 1.00 96.12 352 GLN A CA 1
ATOM 2722 C C . GLN A 1 352 ? 16.110 12.244 -7.925 1.00 96.12 352 GLN A C 1
ATOM 2724 O O . GLN A 1 352 ? 16.373 12.724 -9.023 1.00 96.12 352 GLN A O 1
ATOM 2729 N N . ALA A 1 353 ? 16.158 10.927 -7.695 1.00 94.56 353 ALA A N 1
ATOM 2730 C CA . ALA A 1 353 ? 16.537 9.952 -8.720 1.00 94.56 353 ALA A CA 1
ATOM 2731 C C . ALA A 1 353 ? 15.517 9.839 -9.872 1.00 94.56 353 ALA A C 1
ATOM 2733 O O . ALA A 1 353 ? 15.834 9.281 -10.920 1.00 94.56 353 ALA A O 1
ATOM 2734 N N . LEU A 1 354 ? 14.301 10.370 -9.698 1.00 93.69 354 LEU A N 1
ATOM 2735 C CA . LEU A 1 354 ? 13.264 10.386 -10.733 1.00 93.69 354 LEU A CA 1
ATOM 2736 C C . LEU A 1 354 ? 13.367 11.583 -11.677 1.00 93.69 354 LEU A C 1
ATOM 2738 O O . LEU A 1 354 ? 12.700 11.580 -12.714 1.00 93.69 354 LEU A O 1
ATOM 2742 N N . LEU A 1 355 ? 14.187 12.586 -11.354 1.00 93.56 355 LEU A N 1
ATOM 2743 C CA . LEU A 1 355 ? 14.409 13.723 -12.238 1.00 93.56 355 LEU A CA 1
ATOM 2744 C C . LEU A 1 355 ? 15.207 13.278 -13.480 1.00 93.56 355 LEU A C 1
ATOM 2746 O O . LEU A 1 355 ? 16.166 12.517 -13.338 1.00 93.56 355 LEU A O 1
ATOM 2750 N N . PRO A 1 356 ? 14.856 13.729 -14.700 1.00 91.31 356 PRO A N 1
ATOM 2751 C CA . PRO A 1 356 ? 15.488 13.206 -15.914 1.00 91.31 356 PRO A CA 1
ATOM 2752 C C . PRO A 1 356 ? 16.997 13.446 -16.050 1.00 91.31 356 PRO A C 1
ATOM 2754 O O . PRO A 1 356 ? 17.700 12.689 -16.718 1.00 91.31 356 PRO A O 1
ATOM 2757 N N . ASP A 1 357 ? 17.512 14.495 -15.419 1.00 90.56 357 ASP A N 1
ATOM 2758 C CA . ASP A 1 357 ? 18.941 14.785 -15.299 1.00 90.56 357 ASP A CA 1
ATOM 2759 C C . ASP A 1 357 ? 19.685 13.777 -14.409 1.00 90.56 357 ASP A C 1
ATOM 2761 O O . ASP A 1 357 ? 20.881 13.568 -14.609 1.00 90.56 357 ASP A O 1
ATOM 2765 N N . ALA A 1 358 ? 18.986 13.102 -13.494 1.00 93.00 358 ALA A N 1
ATOM 2766 C CA . ALA A 1 358 ? 19.535 12.054 -12.638 1.00 93.00 358 ALA A CA 1
ATOM 2767 C C . ALA A 1 358 ? 19.418 10.636 -13.231 1.00 93.00 358 ALA A C 1
ATOM 2769 O O . ALA A 1 358 ? 19.973 9.694 -12.663 1.00 93.00 358 ALA A O 1
ATOM 2770 N N . TRP A 1 359 ? 18.716 10.451 -14.356 1.00 92.06 359 TRP A N 1
ATOM 2771 C CA . TRP A 1 359 ? 18.527 9.121 -14.940 1.00 92.06 359 TRP A CA 1
ATOM 2772 C C . TRP A 1 359 ? 19.856 8.537 -15.453 1.00 92.06 359 TRP A C 1
ATOM 2774 O O . TRP A 1 359 ? 20.558 9.207 -16.230 1.00 92.06 359 TRP A O 1
ATOM 2784 N N . PRO A 1 360 ? 20.203 7.287 -15.083 1.00 89.94 360 PRO A N 1
ATOM 2785 C CA . PRO A 1 360 ? 21.364 6.598 -15.641 1.00 89.94 360 PRO A CA 1
ATOM 2786 C C . PRO A 1 360 ? 21.172 6.331 -17.140 1.00 89.94 360 PRO A C 1
ATOM 2788 O O . PRO A 1 360 ? 20.047 6.332 -17.636 1.00 89.94 360 PRO A O 1
ATOM 2791 N N . ASP A 1 361 ? 22.254 6.061 -17.874 1.00 88.06 361 ASP A N 1
ATOM 2792 C CA . ASP A 1 361 ? 22.177 5.739 -19.314 1.00 88.06 361 ASP A CA 1
ATOM 2793 C C . ASP A 1 361 ? 21.418 4.431 -19.596 1.00 88.06 361 ASP A C 1
ATOM 2795 O O . ASP A 1 361 ? 20.934 4.218 -20.703 1.00 88.06 361 ASP A O 1
ATOM 2799 N N . THR A 1 362 ? 21.265 3.582 -18.579 1.00 86.00 362 THR A N 1
ATOM 2800 C CA . THR A 1 362 ? 20.473 2.348 -18.613 1.00 86.00 362 THR A CA 1
ATOM 2801 C C . THR A 1 362 ? 18.997 2.558 -18.259 1.00 86.00 362 THR A C 1
ATOM 2803 O O . THR A 1 362 ? 18.232 1.592 -18.256 1.00 86.00 362 THR A O 1
ATOM 2806 N N . ASP A 1 363 ? 18.561 3.788 -17.950 1.00 89.62 363 ASP A N 1
ATOM 2807 C CA . ASP A 1 363 ? 17.147 4.050 -17.676 1.00 89.62 363 ASP A CA 1
ATOM 2808 C C . ASP A 1 363 ? 16.303 3.835 -18.936 1.00 89.62 363 ASP A C 1
ATOM 2810 O O . ASP A 1 363 ? 16.646 4.241 -20.047 1.00 89.62 363 ASP A O 1
ATOM 2814 N N . TRP A 1 364 ? 15.149 3.210 -18.751 1.00 86.25 364 TRP A N 1
ATOM 2815 C CA . TRP A 1 364 ? 14.248 2.861 -19.842 1.00 86.25 364 TRP A CA 1
ATOM 2816 C C . TRP A 1 364 ? 13.467 4.038 -20.420 1.00 86.25 364 TRP A C 1
ATOM 2818 O O . TRP A 1 364 ? 12.829 3.914 -21.467 1.00 86.25 364 TRP A O 1
ATOM 2828 N N . GLY A 1 365 ? 13.560 5.214 -19.799 1.00 83.69 365 GLY A N 1
ATOM 2829 C CA . GLY A 1 365 ? 13.139 6.462 -20.417 1.00 83.69 365 GLY A CA 1
ATOM 2830 C C . GLY A 1 365 ? 13.929 6.829 -21.668 1.00 83.69 365 GLY A C 1
ATOM 2831 O O . GLY A 1 365 ? 13.451 7.648 -22.451 1.00 83.69 365 GLY A O 1
ATOM 2832 N N . TRP A 1 366 ? 15.084 6.204 -21.905 1.00 85.75 366 TRP A N 1
ATOM 2833 C CA . TRP A 1 366 ? 15.898 6.437 -23.097 1.00 85.75 366 TRP A CA 1
ATOM 2834 C C . TRP A 1 366 ? 15.566 5.531 -24.287 1.00 85.75 366 TRP A C 1
ATOM 2836 O O . TRP A 1 366 ? 16.109 5.748 -25.373 1.00 85.75 366 TRP A O 1
ATOM 2846 N N . ASP A 1 367 ? 14.663 4.559 -24.126 1.00 79.31 367 ASP A N 1
ATOM 2847 C CA . ASP A 1 367 ? 14.296 3.624 -25.191 1.00 79.31 367 ASP A CA 1
ATOM 2848 C C . ASP A 1 367 ? 13.789 4.371 -26.448 1.00 79.31 367 ASP A C 1
ATOM 2850 O O . ASP A 1 367 ? 12.782 5.086 -26.389 1.00 79.31 367 ASP A O 1
ATOM 2854 N N . PRO A 1 368 ? 14.417 4.195 -27.627 1.00 62.88 368 PRO A N 1
ATOM 2855 C CA . PRO A 1 368 ? 14.087 4.969 -28.826 1.00 62.88 368 PRO A CA 1
ATOM 2856 C C . PRO A 1 368 ? 12.690 4.680 -29.391 1.00 62.88 368 PRO A C 1
ATOM 2858 O O . PRO A 1 368 ? 12.126 5.550 -30.055 1.00 62.88 368 PRO A O 1
ATOM 2861 N N . GLY A 1 369 ? 12.128 3.499 -29.107 1.00 67.19 369 GLY A N 1
ATOM 2862 C CA . GLY A 1 369 ? 10.763 3.114 -29.479 1.00 67.19 369 GLY A CA 1
ATOM 2863 C C . GLY A 1 369 ? 9.673 3.659 -28.550 1.00 67.19 369 GLY A C 1
ATOM 2864 O O . GLY A 1 369 ? 8.489 3.478 -28.833 1.00 67.19 369 GLY A O 1
ATOM 2865 N N . ARG A 1 370 ? 10.038 4.326 -27.446 1.00 71.38 370 ARG A N 1
ATOM 2866 C CA . ARG A 1 370 ? 9.087 4.904 -26.491 1.00 71.38 370 ARG A CA 1
ATOM 2867 C C . ARG A 1 370 ? 8.993 6.416 -26.649 1.00 71.38 370 ARG A C 1
ATOM 2869 O O . ARG A 1 370 ? 9.954 7.106 -26.983 1.00 71.38 370 ARG A O 1
ATOM 2876 N N . ASN A 1 371 ? 7.823 6.954 -26.314 1.00 79.31 371 ASN A N 1
ATOM 2877 C CA . ASN A 1 371 ? 7.675 8.385 -26.083 1.00 79.31 371 ASN A CA 1
ATOM 2878 C C . ASN A 1 371 ? 8.275 8.736 -24.705 1.00 79.31 371 ASN A C 1
ATOM 2880 O O . ASN A 1 371 ? 7.574 8.695 -23.691 1.00 79.31 371 ASN A O 1
ATOM 2884 N N . ALA A 1 372 ? 9.578 9.041 -24.686 1.00 81.31 372 ALA A N 1
ATOM 2885 C CA . ALA A 1 372 ? 10.340 9.428 -23.493 1.00 81.31 372 ALA A CA 1
ATOM 2886 C C . ALA A 1 372 ? 9.691 10.593 -22.728 1.00 81.31 372 ALA A C 1
ATOM 2888 O O . ALA A 1 372 ? 9.648 10.586 -21.499 1.00 81.31 372 ALA A O 1
ATOM 2889 N N . ALA A 1 373 ? 9.111 11.556 -23.451 1.00 85.00 373 ALA A N 1
ATOM 2890 C CA . ALA A 1 373 ? 8.401 12.680 -22.857 1.00 85.00 373 ALA A CA 1
ATOM 2891 C C . ALA A 1 373 ? 7.137 12.241 -22.109 1.00 85.00 373 ALA A C 1
ATOM 2893 O O . ALA A 1 373 ? 6.914 12.655 -20.976 1.00 85.00 373 ALA A O 1
ATOM 2894 N N . ALA A 1 374 ? 6.333 11.355 -22.702 1.00 87.38 374 ALA A N 1
ATOM 2895 C CA . ALA A 1 374 ? 5.142 10.828 -22.039 1.00 87.38 374 ALA A CA 1
ATOM 2896 C C . ALA A 1 374 ? 5.490 10.044 -20.764 1.00 87.38 374 ALA A C 1
ATOM 2898 O O . ALA A 1 374 ? 4.743 10.095 -19.791 1.00 87.38 374 ALA A O 1
ATOM 2899 N N . LEU A 1 375 ? 6.613 9.316 -20.758 1.00 88.19 375 LEU A N 1
ATOM 2900 C CA . LEU A 1 375 ? 7.093 8.654 -19.546 1.00 88.19 375 LEU A CA 1
ATOM 2901 C C . LEU A 1 375 ? 7.541 9.664 -18.483 1.00 88.19 375 LEU A C 1
ATOM 2903 O O . LEU A 1 375 ? 7.158 9.540 -17.321 1.00 88.19 375 LEU A O 1
ATOM 2907 N N . ALA A 1 376 ? 8.356 10.646 -18.877 1.00 91.00 376 ALA A N 1
ATOM 2908 C CA . ALA A 1 376 ? 8.841 11.681 -17.973 1.00 91.00 376 ALA A CA 1
ATOM 2909 C C . ALA A 1 376 ? 7.671 12.413 -17.300 1.00 91.00 376 ALA A C 1
ATOM 2911 O O . ALA A 1 376 ? 7.666 12.540 -16.080 1.00 91.00 376 ALA A O 1
ATOM 2912 N N . HIS A 1 377 ? 6.647 12.801 -18.068 1.00 91.50 377 HIS A N 1
ATOM 2913 C CA . HIS A 1 377 ? 5.413 13.395 -17.542 1.00 91.50 377 HIS A CA 1
ATOM 2914 C C . HIS A 1 377 ? 4.759 12.517 -16.473 1.00 91.50 377 HIS A C 1
ATOM 2916 O O . HIS A 1 377 ? 4.560 12.976 -15.350 1.00 91.50 377 HIS A O 1
ATOM 2922 N N . ALA A 1 378 ? 4.500 11.244 -16.785 1.00 91.50 378 ALA A N 1
ATOM 2923 C CA . ALA A 1 378 ? 3.844 10.322 -15.858 1.00 91.50 378 ALA A CA 1
ATOM 2924 C C . ALA A 1 378 ? 4.645 10.129 -14.555 1.00 91.50 378 ALA A C 1
ATOM 2926 O O . ALA A 1 378 ? 4.080 10.154 -13.460 1.00 91.50 378 ALA A O 1
ATOM 2927 N N . ARG A 1 379 ? 5.976 9.993 -14.649 1.00 92.81 379 ARG A N 1
ATOM 2928 C CA . ARG A 1 379 ? 6.860 9.892 -13.475 1.00 92.81 379 ARG A CA 1
ATOM 2929 C C . ARG A 1 379 ? 6.862 11.164 -12.634 1.00 92.81 379 ARG A C 1
ATOM 2931 O O . ARG A 1 379 ? 6.749 11.077 -11.414 1.00 92.81 379 ARG A O 1
ATOM 2938 N N . LEU A 1 380 ? 6.992 12.331 -13.266 1.00 94.00 380 LEU A N 1
ATOM 2939 C CA . LEU A 1 380 ? 7.026 13.623 -12.576 1.00 94.00 380 LEU A CA 1
ATOM 2940 C C . LEU A 1 380 ? 5.698 13.916 -11.870 1.00 94.00 380 LEU A C 1
ATOM 2942 O O . LEU A 1 380 ? 5.698 14.398 -10.735 1.00 94.00 380 LEU A O 1
ATOM 2946 N N . GLU A 1 381 ? 4.571 13.576 -12.494 1.00 91.25 381 GLU A N 1
ATOM 2947 C CA . GLU A 1 381 ? 3.250 13.683 -11.878 1.00 91.25 381 GLU A CA 1
ATOM 2948 C C . GLU A 1 381 ? 3.133 12.763 -10.654 1.00 91.25 381 GLU A C 1
ATOM 2950 O O . GLU A 1 381 ? 2.809 13.222 -9.552 1.00 91.25 381 GLU A O 1
ATOM 2955 N N . ALA A 1 382 ? 3.465 11.478 -10.812 1.00 91.62 382 ALA A N 1
ATOM 2956 C CA . ALA A 1 382 ? 3.399 10.504 -9.728 1.00 91.62 382 ALA A CA 1
ATOM 2957 C C . ALA A 1 382 ? 4.338 10.858 -8.558 1.00 91.62 382 ALA A C 1
ATOM 2959 O O . ALA A 1 382 ? 3.949 10.687 -7.399 1.00 91.62 382 ALA A O 1
ATOM 2960 N N . ALA A 1 383 ? 5.528 11.399 -8.843 1.00 93.94 383 ALA A N 1
ATOM 2961 C CA . ALA A 1 383 ? 6.479 11.903 -7.853 1.00 93.94 383 ALA A CA 1
ATOM 2962 C C . ALA A 1 383 ? 5.968 13.168 -7.142 1.00 93.94 383 ALA A C 1
ATOM 2964 O O . ALA A 1 383 ? 6.105 13.296 -5.926 1.00 93.94 383 ALA A O 1
ATOM 2965 N N . THR A 1 384 ? 5.318 14.085 -7.862 1.00 89.62 384 THR A N 1
ATOM 2966 C CA . THR A 1 384 ? 4.731 15.312 -7.287 1.00 89.62 384 THR A CA 1
ATOM 2967 C C . THR A 1 384 ? 3.624 14.998 -6.282 1.00 89.62 384 THR A C 1
ATOM 2969 O O . THR A 1 384 ? 3.527 15.643 -5.232 1.00 89.62 384 THR A O 1
ATOM 2972 N N . GLN A 1 385 ? 2.817 13.978 -6.571 1.00 88.00 385 GLN A N 1
ATOM 2973 C CA . GLN A 1 385 ? 1.781 13.477 -5.668 1.00 88.00 385 GLN A CA 1
ATOM 2974 C C . GLN A 1 385 ? 2.354 12.856 -4.375 1.00 88.00 385 GLN A C 1
ATOM 2976 O O . GLN A 1 385 ? 1.641 12.792 -3.382 1.00 88.00 385 GLN A O 1
ATOM 2981 N N . ILE A 1 386 ? 3.633 12.454 -4.351 1.00 91.31 386 ILE A N 1
ATOM 2982 C CA . ILE A 1 386 ? 4.342 12.012 -3.134 1.00 91.31 386 ILE A CA 1
ATOM 2983 C C . ILE A 1 386 ? 5.006 13.207 -2.431 1.00 91.31 386 ILE A C 1
ATOM 2985 O O . ILE A 1 386 ? 4.883 13.373 -1.219 1.00 91.31 386 ILE A O 1
ATOM 2989 N N . ALA A 1 387 ? 5.688 14.072 -3.187 1.00 90.56 387 ALA A N 1
ATOM 2990 C CA . ALA A 1 387 ? 6.433 15.209 -2.647 1.00 90.56 387 ALA A CA 1
ATOM 2991 C C . ALA A 1 387 ? 5.536 16.233 -1.930 1.00 90.56 387 ALA A C 1
ATOM 2993 O O . ALA A 1 387 ? 5.948 16.831 -0.940 1.00 90.56 387 ALA A O 1
ATOM 2994 N N . THR A 1 388 ? 4.310 16.438 -2.421 1.00 84.88 388 THR A N 1
ATOM 2995 C CA . THR A 1 388 ? 3.363 17.416 -1.856 1.00 84.88 388 THR A CA 1
ATOM 2996 C C . THR A 1 388 ? 2.933 17.077 -0.422 1.00 84.88 388 THR A C 1
ATOM 2998 O O . THR A 1 388 ? 3.170 17.906 0.458 1.00 84.88 388 THR A O 1
ATOM 3001 N N . PRO A 1 389 ? 2.350 15.895 -0.134 1.00 82.25 389 PRO A N 1
ATOM 3002 C CA . PRO A 1 389 ? 1.994 15.528 1.237 1.00 82.25 389 PRO A CA 1
ATOM 3003 C C . PRO A 1 389 ? 3.224 15.373 2.145 1.00 82.25 389 PRO A C 1
ATOM 3005 O O . PRO A 1 389 ? 3.144 15.692 3.326 1.00 82.25 389 PRO A O 1
ATOM 3008 N N . LEU A 1 390 ? 4.382 14.969 1.605 1.00 87.25 390 LEU A N 1
ATOM 3009 C CA . LEU A 1 390 ? 5.635 14.933 2.366 1.00 87.25 390 LEU A CA 1
ATOM 3010 C C . LEU A 1 390 ? 6.073 16.331 2.835 1.00 87.25 390 LEU A C 1
ATOM 3012 O O . LEU A 1 390 ? 6.452 16.507 3.990 1.00 87.25 390 LEU A O 1
ATOM 3016 N N . LEU A 1 391 ? 6.011 17.336 1.956 1.00 85.38 391 LEU A N 1
ATOM 3017 C CA . LEU A 1 391 ? 6.314 18.725 2.312 1.00 85.38 391 LEU A CA 1
ATOM 3018 C C . LEU A 1 391 ? 5.311 19.275 3.331 1.00 85.38 391 LEU A C 1
ATOM 3020 O O . LEU A 1 391 ? 5.724 19.948 4.276 1.00 85.38 391 LEU A O 1
ATOM 3024 N N . ALA A 1 392 ? 4.024 18.954 3.168 1.00 81.62 392 ALA A N 1
ATOM 3025 C CA . ALA A 1 392 ? 2.990 19.323 4.130 1.00 81.62 392 ALA A CA 1
ATOM 3026 C C . ALA A 1 392 ? 3.303 18.764 5.523 1.00 81.62 392 ALA A C 1
ATOM 3028 O O . ALA A 1 392 ? 3.288 19.502 6.504 1.00 81.62 392 ALA A O 1
ATOM 3029 N N . GLU A 1 393 ? 3.681 17.489 5.599 1.00 83.06 393 GLU A N 1
ATOM 3030 C CA . GLU A 1 393 ? 4.063 16.845 6.850 1.00 83.06 393 GLU A CA 1
ATOM 3031 C C . GLU A 1 393 ? 5.286 17.502 7.508 1.00 83.06 393 GLU A C 1
ATOM 3033 O O . GLU A 1 393 ? 5.269 17.757 8.709 1.00 83.06 393 GLU A O 1
ATOM 3038 N N . VAL A 1 394 ? 6.335 17.831 6.747 1.00 85.50 394 VAL A N 1
ATOM 3039 C CA . VAL A 1 394 ? 7.524 18.505 7.305 1.00 85.50 394 VAL A CA 1
ATOM 3040 C C . VAL A 1 394 ? 7.170 19.887 7.858 1.00 85.50 394 VAL A C 1
ATOM 3042 O O . VAL A 1 394 ? 7.617 20.249 8.945 1.00 85.50 394 VAL A O 1
ATOM 3045 N N . ILE A 1 395 ? 6.343 20.656 7.143 1.00 82.19 395 ILE A N 1
ATOM 3046 C CA . ILE A 1 395 ? 5.862 21.964 7.614 1.00 82.19 395 ILE A CA 1
ATOM 3047 C C . ILE A 1 395 ? 5.043 21.806 8.895 1.00 82.19 395 ILE A C 1
ATOM 3049 O O . ILE A 1 395 ? 5.254 22.554 9.851 1.00 82.19 395 ILE A O 1
ATOM 3053 N N . ARG A 1 396 ? 4.143 20.819 8.930 1.00 78.50 396 ARG A N 1
ATOM 3054 C CA . ARG A 1 396 ? 3.331 20.512 10.105 1.00 78.50 396 ARG A CA 1
ATOM 3055 C C . ARG A 1 396 ? 4.208 20.165 11.301 1.00 78.50 396 ARG A C 1
ATOM 3057 O O . ARG A 1 396 ? 4.113 20.825 12.330 1.00 78.50 396 ARG A O 1
ATOM 3064 N N . ALA A 1 397 ? 5.119 19.211 11.150 1.00 80.06 397 ALA A N 1
ATOM 3065 C CA . ALA A 1 397 ? 6.028 18.789 12.209 1.00 80.06 397 ALA A CA 1
ATOM 3066 C C . ALA A 1 397 ? 6.916 19.935 12.734 1.00 80.06 397 ALA A C 1
ATOM 3068 O O . ALA A 1 397 ? 7.165 20.037 13.937 1.00 80.06 397 ALA A O 1
ATOM 3069 N N . ALA A 1 398 ? 7.362 20.840 11.857 1.00 80.19 398 ALA A N 1
ATOM 3070 C CA . ALA A 1 398 ? 8.129 22.024 12.247 1.00 80.19 398 ALA A CA 1
ATOM 3071 C C . ALA A 1 398 ? 7.302 23.012 13.082 1.00 80.19 398 ALA A C 1
ATOM 3073 O O . ALA A 1 398 ? 7.806 23.591 14.050 1.00 80.19 398 ALA A O 1
ATOM 3074 N N . ALA A 1 399 ? 6.030 23.186 12.718 1.00 72.38 399 ALA A N 1
ATOM 3075 C CA . ALA A 1 399 ? 5.127 24.136 13.346 1.00 72.38 399 ALA A CA 1
ATOM 3076 C C . ALA A 1 399 ? 4.638 23.687 14.736 1.00 72.38 399 ALA A C 1
ATOM 3078 O O . ALA A 1 399 ? 4.261 24.547 15.527 1.00 72.38 399 ALA A O 1
ATOM 3079 N N . VAL A 1 400 ? 4.728 22.401 15.110 1.00 67.25 400 VAL A N 1
ATOM 3080 C CA . VAL A 1 400 ? 4.345 21.844 16.437 1.00 67.25 400 VAL A CA 1
ATOM 3081 C C . VAL A 1 400 ? 5.276 22.266 17.590 1.00 67.25 400 VAL A C 1
ATOM 3083 O O . VAL A 1 400 ? 5.493 21.538 18.547 1.00 67.25 400 VAL A O 1
ATOM 3086 N N . THR A 1 401 ? 5.786 23.499 17.579 1.00 59.34 401 THR A N 1
ATOM 3087 C CA . THR A 1 401 ?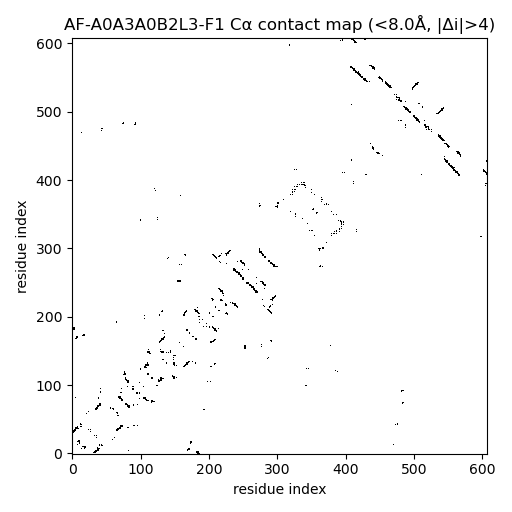 6.322 24.107 18.805 1.00 59.34 401 THR A CA 1
ATOM 3088 C C . THR A 1 401 ? 5.135 24.488 19.700 1.00 59.34 401 THR A C 1
ATOM 3090 O O . THR A 1 401 ? 4.321 25.310 19.270 1.00 59.34 401 THR A O 1
ATOM 3093 N N . PRO A 1 402 ? 4.982 23.907 20.907 1.00 50.41 402 PRO A N 1
ATOM 3094 C CA . PRO A 1 402 ? 3.887 24.257 21.803 1.00 50.41 402 PRO A CA 1
ATOM 3095 C C . PRO A 1 402 ? 4.019 25.726 22.203 1.00 50.41 402 PRO A C 1
ATOM 3097 O O . PRO A 1 402 ? 4.993 26.111 22.850 1.00 50.41 402 PRO A O 1
ATOM 3100 N N . GLN A 1 403 ? 3.055 26.555 21.811 1.00 55.81 403 GLN A N 1
ATOM 3101 C CA . GLN A 1 403 ? 2.872 27.859 22.432 1.00 55.81 403 GLN A CA 1
ATOM 3102 C C . GLN A 1 403 ? 1.882 27.662 23.585 1.00 55.81 403 GLN A C 1
ATOM 3104 O O . GLN A 1 403 ? 0.743 27.286 23.307 1.00 55.81 403 GLN A O 1
ATOM 3109 N N . PRO A 1 404 ? 2.295 27.866 24.853 1.00 45.81 404 PRO A N 1
ATOM 3110 C CA . PRO A 1 404 ? 1.495 27.514 26.031 1.00 45.81 404 PRO A CA 1
ATOM 3111 C C . PRO A 1 404 ? 0.112 28.184 26.106 1.00 45.81 404 PRO A C 1
ATOM 3113 O O . PRO A 1 404 ? -0.729 27.714 26.862 1.00 45.81 404 PRO A O 1
ATOM 3116 N N . ASP A 1 405 ? -0.147 29.200 25.276 1.00 54.59 405 ASP A N 1
ATOM 3117 C CA . ASP A 1 405 ? -1.390 29.973 25.264 1.00 54.59 405 ASP A CA 1
ATOM 3118 C C . ASP A 1 405 ? -2.088 30.024 23.891 1.00 54.59 405 ASP A C 1
ATOM 3120 O O . ASP A 1 405 ? -2.978 30.849 23.704 1.00 54.59 405 ASP A O 1
ATOM 3124 N N . ALA A 1 406 ? -1.698 29.204 22.904 1.00 51.59 406 ALA A N 1
ATOM 3125 C CA . ALA A 1 406 ? -2.332 29.217 21.578 1.00 51.59 406 ALA A CA 1
ATOM 3126 C C . ALA A 1 406 ? -3.644 28.401 21.584 1.00 51.59 406 ALA A C 1
ATOM 3128 O O . ALA A 1 406 ? -3.578 27.173 21.630 1.00 51.59 406 ALA A O 1
ATOM 3129 N N . PRO A 1 407 ? -4.841 29.023 21.516 1.00 55.50 407 PRO A N 1
ATOM 3130 C CA . PRO A 1 407 ? -6.104 28.312 21.659 1.00 55.50 407 PRO A CA 1
ATOM 3131 C C . PRO A 1 407 ? -6.858 28.342 20.325 1.00 55.50 407 PRO A C 1
ATOM 3133 O O . PRO A 1 407 ? -7.568 29.313 20.050 1.00 55.50 407 PRO A O 1
ATOM 3136 N N . ALA A 1 408 ? -6.639 27.336 19.467 1.00 59.94 408 ALA A N 1
ATOM 3137 C CA . ALA A 1 408 ? -7.355 27.113 18.200 1.00 59.94 408 ALA A CA 1
ATOM 3138 C C . ALA A 1 408 ? -6.656 26.069 17.310 1.00 59.94 408 ALA A C 1
ATOM 3140 O O . ALA A 1 408 ? -5.429 25.987 17.382 1.00 59.94 408 ALA A O 1
ATOM 3141 N N . PRO A 1 409 ? -7.386 25.416 16.381 1.00 63.28 409 PRO A N 1
ATOM 3142 C CA . PRO A 1 409 ? -6.793 24.818 15.198 1.00 63.28 409 PRO A CA 1
ATOM 3143 C C . PRO A 1 409 ? -6.003 25.854 14.386 1.00 63.28 409 PRO A C 1
ATOM 3145 O O . PRO A 1 409 ? -6.510 26.949 14.132 1.00 63.28 409 PRO A O 1
ATOM 3148 N N . ARG A 1 410 ? -4.781 25.558 13.948 1.00 73.19 410 ARG A N 1
ATOM 3149 C CA . ARG A 1 410 ? -3.980 26.453 13.085 1.00 73.19 410 ARG A CA 1
ATOM 3150 C C . ARG A 1 410 ? -3.769 25.865 11.691 1.00 73.19 410 ARG A C 1
ATOM 3152 O O . ARG A 1 410 ? -3.737 24.655 11.486 1.00 73.19 410 ARG A O 1
ATOM 3159 N N . ALA A 1 411 ? -3.580 26.743 10.718 1.00 74.81 411 ALA A N 1
ATOM 3160 C CA . ALA A 1 411 ? -3.129 26.434 9.373 1.00 74.81 411 ALA A CA 1
ATOM 3161 C C . ALA A 1 411 ? -1.848 27.224 9.078 1.00 74.81 411 ALA A C 1
ATOM 3163 O O . ALA A 1 411 ? -1.700 28.370 9.482 1.00 74.81 411 ALA A O 1
ATOM 3164 N N . VAL A 1 412 ? -0.906 26.622 8.370 1.00 73.56 412 VAL A N 1
ATOM 3165 C CA . VAL A 1 412 ? 0.332 27.249 7.920 1.00 73.56 412 VAL A CA 1
ATOM 3166 C C . VAL A 1 412 ? 0.281 27.349 6.407 1.00 73.56 412 VAL A C 1
ATOM 3168 O O . VAL A 1 412 ? 0.112 26.351 5.710 1.00 73.56 412 VAL A O 1
ATOM 3171 N N . ILE A 1 413 ? 0.445 28.565 5.905 1.00 74.94 413 ILE A N 1
ATOM 3172 C CA . ILE A 1 413 ? 0.582 28.860 4.485 1.00 74.94 413 ILE A CA 1
ATOM 3173 C C . ILE A 1 413 ? 2.073 29.035 4.217 1.00 74.94 413 ILE A C 1
ATOM 3175 O O . ILE A 1 413 ? 2.707 29.913 4.797 1.00 74.94 413 ILE A O 1
ATOM 3179 N N . ALA A 1 414 ? 2.660 28.198 3.370 1.00 67.75 414 ALA A N 1
ATOM 3180 C CA . ALA A 1 414 ? 4.082 28.247 3.044 1.00 67.75 414 ALA A CA 1
ATOM 3181 C C . ALA A 1 414 ? 4.296 28.573 1.564 1.00 67.75 414 ALA A C 1
ATOM 3183 O O . ALA A 1 414 ? 3.672 27.950 0.704 1.00 67.75 414 ALA A O 1
ATOM 3184 N N . ALA A 1 415 ? 5.209 29.508 1.283 1.00 65.56 415 ALA A N 1
ATOM 3185 C CA . ALA A 1 415 ? 5.702 29.804 -0.059 1.00 65.56 415 ALA A CA 1
ATOM 3186 C C . ALA A 1 415 ? 7.056 29.135 -0.333 1.00 65.56 415 ALA A C 1
ATOM 3188 O O . ALA A 1 415 ? 7.874 28.929 0.569 1.00 65.56 415 ALA A O 1
ATOM 3189 N N . GLY A 1 416 ? 7.304 28.827 -1.609 1.00 59.31 416 GLY A N 1
ATOM 3190 C CA . GLY A 1 416 ? 8.629 28.451 -2.112 1.00 59.31 416 GLY A CA 1
ATOM 3191 C C . GLY A 1 416 ? 9.631 29.617 -2.126 1.00 59.31 416 GLY A C 1
ATOM 3192 O O . GLY A 1 416 ? 9.291 30.748 -1.802 1.00 59.31 416 GLY A O 1
ATOM 3193 N N . GLN A 1 417 ? 10.880 29.359 -2.537 1.00 58.28 417 GLN A N 1
ATOM 3194 C CA . GLN A 1 417 ? 11.967 30.359 -2.516 1.00 58.28 417 GLN A CA 1
ATOM 3195 C C . GLN A 1 417 ? 11.712 31.615 -3.362 1.00 58.28 417 GLN A C 1
ATOM 3197 O O . GLN A 1 417 ? 12.235 32.677 -3.038 1.00 58.28 417 GLN A O 1
ATOM 3202 N N . GLU A 1 418 ? 10.910 31.509 -4.417 1.00 59.31 418 GLU A N 1
ATOM 3203 C CA . GLU A 1 418 ? 10.537 32.641 -5.279 1.00 59.31 418 GLU A CA 1
ATOM 3204 C C . GLU A 1 418 ? 9.409 33.495 -4.677 1.00 59.31 418 GLU A C 1
ATOM 3206 O O . GLU A 1 418 ? 9.095 34.568 -5.190 1.00 59.31 418 GLU A O 1
ATOM 3211 N N . GLY A 1 419 ? 8.828 33.046 -3.562 1.00 61.47 419 GLY A N 1
ATOM 3212 C CA . GLY A 1 419 ? 7.647 33.633 -2.958 1.00 61.47 419 GLY A CA 1
ATOM 3213 C C . GLY A 1 419 ? 6.327 33.096 -3.511 1.00 61.47 419 GLY A C 1
ATOM 3214 O O . GLY A 1 419 ? 6.269 32.315 -4.468 1.00 61.47 419 GLY A O 1
ATOM 3215 N N . ALA A 1 420 ? 5.241 33.512 -2.869 1.00 63.97 420 ALA A N 1
ATOM 3216 C CA . ALA A 1 420 ? 3.885 33.338 -3.366 1.00 63.97 420 ALA A CA 1
ATOM 3217 C C . ALA A 1 420 ? 3.395 34.676 -3.927 1.00 63.97 420 ALA A C 1
ATOM 3219 O O . ALA A 1 420 ? 3.444 35.676 -3.202 1.00 63.97 420 ALA A O 1
ATOM 3220 N N . PRO A 1 421 ? 2.918 34.738 -5.184 1.00 63.91 421 PRO A N 1
ATOM 3221 C CA . PRO A 1 421 ? 2.129 35.886 -5.600 1.00 63.91 421 PRO A CA 1
ATOM 3222 C C . PRO A 1 421 ? 0.893 35.989 -4.696 1.00 63.91 421 PRO A C 1
ATOM 3224 O O . PRO A 1 421 ? 0.353 34.972 -4.259 1.00 63.91 421 PRO A O 1
ATOM 3227 N N . GLY A 1 422 ? 0.463 37.216 -4.399 1.00 70.81 422 GLY A N 1
ATOM 3228 C CA . GLY A 1 422 ? -0.791 37.428 -3.678 1.00 70.81 422 GLY A CA 1
ATOM 3229 C C . GLY A 1 422 ? -1.969 36.882 -4.485 1.00 70.81 422 GLY A C 1
ATOM 3230 O O . GLY A 1 422 ? -1.906 36.818 -5.717 1.00 70.81 422 GLY A O 1
ATOM 3231 N N . GLY A 1 423 ? -3.034 36.472 -3.805 1.00 78.12 423 GLY A N 1
ATOM 3232 C CA . GLY A 1 423 ? -4.201 35.899 -4.463 1.00 78.12 423 GLY A CA 1
ATOM 3233 C C . GLY A 1 423 ? -5.115 35.114 -3.535 1.00 78.12 423 GLY A C 1
ATOM 3234 O O . GLY A 1 423 ? -4.964 35.124 -2.314 1.00 78.12 423 GLY A O 1
ATOM 3235 N N . LEU A 1 424 ? -6.086 34.431 -4.141 1.00 77.94 424 LEU A N 1
ATOM 3236 C CA . LEU A 1 424 ? -7.034 33.588 -3.424 1.00 77.94 424 LEU A CA 1
ATOM 3237 C C . LEU A 1 424 ? -6.453 32.199 -3.182 1.00 77.94 424 LEU A C 1
ATOM 3239 O O . LEU A 1 424 ? -5.948 31.545 -4.093 1.00 77.94 424 LEU A O 1
ATOM 3243 N N . ILE A 1 425 ? -6.599 31.736 -1.950 1.00 76.75 425 ILE A N 1
ATOM 3244 C CA . ILE A 1 425 ? -6.246 30.395 -1.520 1.00 76.75 425 ILE A CA 1
ATOM 3245 C C . ILE A 1 425 ? -7.500 29.702 -1.030 1.00 76.75 425 ILE A C 1
ATOM 3247 O O . ILE A 1 425 ? -8.249 30.253 -0.225 1.00 76.75 425 ILE A O 1
ATOM 3251 N N . GLN A 1 426 ? -7.675 28.461 -1.472 1.00 78.31 426 GLN A N 1
ATOM 3252 C CA . GLN A 1 426 ? -8.706 27.570 -0.975 1.00 78.31 426 GLN A CA 1
ATOM 3253 C C . GLN A 1 426 ? -8.075 26.400 -0.223 1.00 78.31 426 GLN A C 1
ATOM 3255 O O . GLN A 1 426 ? -7.130 25.773 -0.700 1.00 78.31 426 GLN A O 1
ATOM 3260 N N . PHE A 1 427 ? -8.609 26.097 0.953 1.00 78.31 427 PHE A N 1
ATOM 3261 C CA . PHE A 1 427 ? -8.190 24.966 1.771 1.00 78.31 427 PHE A CA 1
ATOM 3262 C C . PHE A 1 427 ? -9.358 24.436 2.600 1.00 78.31 427 PHE A C 1
ATOM 3264 O O . PHE A 1 427 ? -10.488 24.913 2.502 1.00 78.31 427 PHE A O 1
ATOM 3271 N N . SER A 1 428 ? -9.110 23.401 3.395 1.00 81.12 428 SER A N 1
ATOM 3272 C CA . SER A 1 428 ? -10.074 22.926 4.379 1.00 81.12 428 SER A CA 1
ATOM 3273 C C . SER A 1 428 ? -9.456 22.868 5.760 1.00 81.12 428 SER A C 1
ATOM 3275 O O . SER A 1 428 ? -8.252 22.651 5.875 1.00 81.12 428 SER A O 1
ATOM 3277 N N . VAL A 1 429 ? -10.294 23.027 6.780 1.00 78.38 429 VAL A N 1
ATOM 3278 C CA . VAL A 1 429 ? -9.897 22.882 8.180 1.00 78.38 429 VAL A CA 1
ATOM 3279 C C . VAL A 1 429 ? -10.891 21.996 8.907 1.00 78.38 429 VAL A C 1
ATOM 3281 O O . VAL A 1 429 ? -12.097 22.235 8.833 1.00 78.38 429 VAL A O 1
ATOM 3284 N N . ASP A 1 430 ? -10.368 21.019 9.636 1.00 78.50 430 ASP A N 1
ATOM 3285 C CA . ASP A 1 430 ? -11.123 20.213 10.589 1.00 78.50 430 ASP A CA 1
ATOM 3286 C C . ASP A 1 430 ? -11.113 20.884 11.970 1.00 78.50 430 ASP A C 1
ATOM 3288 O O . ASP A 1 430 ? -10.052 21.209 12.498 1.00 78.50 430 ASP A O 1
ATOM 3292 N N . VAL A 1 431 ? -12.294 21.125 12.543 1.00 76.62 431 VAL A N 1
ATOM 3293 C CA . VAL A 1 431 ? -12.490 21.833 13.819 1.00 76.62 431 VAL A CA 1
ATOM 3294 C C . VAL A 1 431 ? -13.439 21.065 14.748 1.00 76.62 431 VAL A C 1
ATOM 3296 O O . VAL A 1 431 ? -14.213 20.225 14.271 1.00 76.62 431 VAL A O 1
ATOM 3299 N N . PRO A 1 432 ? -13.434 21.353 16.066 1.00 77.38 432 PRO A N 1
ATOM 3300 C CA . PRO A 1 432 ? -14.365 20.738 17.009 1.00 77.38 432 PRO A CA 1
ATOM 3301 C C . PRO A 1 432 ? -15.834 20.811 16.576 1.00 77.38 432 PRO A C 1
ATOM 3303 O O . PRO A 1 432 ? -16.280 21.767 15.936 1.00 77.38 432 PRO A O 1
ATOM 3306 N N . ARG A 1 433 ? -16.608 19.770 16.907 1.00 76.56 433 ARG A N 1
ATOM 3307 C CA . ARG A 1 433 ? -17.997 19.621 16.432 1.00 76.56 433 ARG A CA 1
ATOM 3308 C C . ARG A 1 433 ? -18.946 20.699 16.942 1.00 76.56 433 ARG A C 1
ATOM 3310 O O . ARG A 1 433 ? -19.936 21.005 16.278 1.00 76.56 433 ARG A O 1
ATOM 3317 N N . ASP A 1 434 ? -18.671 21.252 18.111 1.00 76.56 434 ASP A N 1
ATOM 3318 C CA . ASP A 1 434 ? -19.456 22.313 18.730 1.00 76.56 434 ASP A CA 1
ATOM 3319 C C . ASP A 1 434 ? -19.278 23.670 18.024 1.00 76.56 434 ASP A C 1
ATOM 3321 O O . ASP A 1 434 ? -20.090 24.578 18.213 1.00 76.56 434 ASP A O 1
ATOM 3325 N N . TRP A 1 435 ? -18.291 23.808 17.131 1.00 81.25 435 TRP A N 1
ATOM 3326 C CA . TRP A 1 435 ? -18.074 25.039 16.377 1.00 81.25 435 TRP A CA 1
ATOM 3327 C C . TRP A 1 435 ? -19.129 25.192 15.277 1.00 81.25 435 TRP A C 1
ATOM 3329 O O . TRP A 1 435 ? -19.172 24.445 14.296 1.00 81.25 435 TRP A O 1
ATOM 3339 N N . ALA A 1 436 ? -20.013 26.179 15.440 1.00 81.88 436 ALA A N 1
ATOM 3340 C CA . ALA A 1 436 ? -21.057 26.501 14.463 1.00 81.88 436 ALA A CA 1
ATOM 3341 C C . ALA A 1 436 ? -20.525 27.262 13.235 1.00 81.88 436 ALA A C 1
ATOM 3343 O O . ALA A 1 436 ? -21.080 27.139 12.147 1.00 81.88 436 ALA A O 1
ATOM 3344 N N . ALA A 1 437 ? -19.455 28.039 13.407 1.00 85.19 437 ALA A N 1
ATOM 3345 C CA . ALA A 1 437 ? -18.765 28.780 12.356 1.00 85.19 437 ALA A CA 1
ATOM 3346 C C . ALA A 1 437 ? -17.329 29.096 12.801 1.00 85.19 437 ALA A C 1
ATOM 3348 O O . ALA A 1 437 ? -17.026 29.037 13.995 1.00 85.19 437 ALA A O 1
ATOM 3349 N N . ILE A 1 438 ? -16.466 29.463 11.850 1.00 86.50 438 ILE A N 1
ATOM 3350 C CA . ILE A 1 438 ? -15.053 29.783 12.098 1.00 86.50 438 ILE A CA 1
ATOM 3351 C C . ILE A 1 438 ? -14.684 31.215 11.709 1.00 86.50 438 ILE A C 1
ATOM 3353 O O . ILE A 1 438 ? -15.374 31.861 10.918 1.00 86.50 438 ILE A O 1
ATOM 3357 N N . ARG A 1 439 ? -13.571 31.695 12.270 1.00 88.75 439 ARG A N 1
ATOM 3358 C CA . ARG A 1 439 ? -12.871 32.928 11.902 1.00 88.75 439 ARG A CA 1
ATOM 3359 C C . ARG A 1 439 ? -11.371 32.671 11.773 1.00 88.75 439 ARG A C 1
ATOM 3361 O O . ARG A 1 439 ? -10.824 31.888 12.543 1.00 88.75 439 ARG A O 1
ATOM 3368 N N . LEU A 1 440 ? -10.722 33.340 10.822 1.00 87.81 440 LEU A N 1
ATOM 3369 C CA . LEU A 1 440 ? -9.274 33.284 10.617 1.00 87.81 440 LEU A CA 1
ATOM 3370 C C . LEU A 1 440 ? -8.585 34.513 11.215 1.00 87.81 440 LEU A C 1
ATOM 3372 O O . LEU A 1 440 ? -9.100 35.621 11.075 1.00 87.81 440 LEU A O 1
ATOM 3376 N N . TYR A 1 441 ? -7.408 34.320 11.804 1.00 84.31 441 TYR A N 1
ATOM 3377 C CA . TYR A 1 441 ? -6.555 35.375 12.360 1.00 84.31 441 TYR A CA 1
ATOM 3378 C C . TYR A 1 441 ? -5.110 35.152 11.935 1.00 84.31 441 TYR A C 1
ATOM 3380 O O . TYR A 1 441 ? -4.697 34.009 11.751 1.00 84.31 441 TYR A O 1
ATOM 3388 N N . ASP A 1 442 ? -4.325 36.213 11.803 1.00 82.81 442 ASP A N 1
ATOM 3389 C CA . ASP A 1 442 ? -2.875 36.077 11.668 1.00 82.81 442 ASP A CA 1
ATOM 3390 C C . ASP A 1 442 ? -2.160 35.953 13.022 1.00 82.81 442 ASP A C 1
ATOM 3392 O O . ASP A 1 442 ? -2.772 35.935 14.090 1.00 82.81 442 ASP A O 1
ATOM 3396 N N . GLU A 1 443 ? -0.833 35.876 12.961 1.00 79.44 443 GLU A N 1
ATOM 3397 C CA . GLU A 1 443 ? 0.080 35.785 14.105 1.00 79.44 443 GLU A CA 1
ATOM 3398 C C . GLU A 1 443 ? -0.016 36.958 15.086 1.00 79.44 443 GLU A C 1
ATOM 3400 O O . GLU A 1 443 ? 0.319 36.800 16.257 1.00 79.44 443 GLU A O 1
ATOM 3405 N N . SER A 1 444 ? -0.508 38.120 14.645 1.00 79.88 444 SER A N 1
ATOM 3406 C CA . SER A 1 444 ? -0.751 39.267 15.526 1.00 79.88 444 SER A CA 1
ATOM 3407 C C . SER A 1 444 ? -2.117 39.207 16.221 1.00 79.88 444 SER A C 1
ATOM 3409 O O . SER A 1 444 ? -2.423 40.054 17.059 1.00 79.88 444 SER A O 1
ATOM 3411 N N . GLY A 1 445 ? -2.946 38.217 15.876 1.00 78.81 445 GLY A N 1
ATOM 3412 C CA . GLY A 1 445 ? -4.339 38.135 16.297 1.00 78.81 445 GLY A CA 1
ATOM 3413 C C . GLY A 1 445 ? -5.267 39.043 15.489 1.00 78.81 445 GLY A C 1
ATOM 3414 O O . GLY A 1 445 ? -6.387 39.293 15.931 1.00 78.81 445 GLY A O 1
ATOM 3415 N N . THR A 1 446 ? -4.838 39.539 14.323 1.00 84.19 446 THR A N 1
ATOM 3416 C CA . THR A 1 446 ? -5.680 40.372 13.456 1.00 84.19 446 THR A CA 1
ATOM 3417 C C . THR A 1 446 ? -6.599 39.482 12.612 1.00 84.19 446 THR A C 1
ATOM 3419 O O . THR A 1 446 ? -6.100 38.545 11.983 1.00 84.19 446 THR A O 1
ATOM 3422 N N . PRO A 1 447 ? -7.923 39.742 12.561 1.00 85.19 447 PRO A N 1
ATOM 3423 C CA . PRO A 1 447 ? -8.845 38.979 11.722 1.00 85.19 447 PRO A CA 1
ATOM 3424 C C . PRO A 1 447 ? -8.481 39.065 10.236 1.00 85.19 447 PRO A C 1
ATOM 3426 O O . PRO A 1 447 ? -8.220 40.150 9.715 1.00 85.19 447 PRO A O 1
ATOM 3429 N N . LEU A 1 448 ? -8.536 37.933 9.536 1.00 84.56 448 LEU A N 1
ATOM 3430 C CA . LEU A 1 448 ? -8.264 37.847 8.101 1.00 84.56 448 LEU A CA 1
ATOM 3431 C C . LEU A 1 448 ? -9.564 37.774 7.291 1.00 84.56 448 LEU A C 1
ATOM 3433 O O . LEU A 1 448 ? -10.487 37.057 7.693 1.00 84.56 448 LEU A O 1
ATOM 3437 N N . PRO A 1 449 ? -9.661 38.457 6.136 1.00 86.50 449 PRO A N 1
ATOM 3438 C CA . PRO A 1 449 ? -10.781 38.290 5.215 1.00 86.50 449 PRO A CA 1
ATOM 3439 C C . PRO A 1 449 ? -10.858 36.851 4.694 1.00 86.50 449 PRO A C 1
ATOM 3441 O O . PRO A 1 449 ? -9.888 36.319 4.159 1.00 86.50 449 PRO A O 1
ATOM 3444 N N . HIS A 1 450 ? -12.017 36.212 4.850 1.00 87.50 450 HIS A N 1
ATOM 3445 C CA . HIS A 1 450 ? -12.247 34.852 4.369 1.00 87.50 450 HIS A CA 1
ATOM 3446 C C . HIS A 1 450 ? -13.735 34.570 4.162 1.00 87.50 450 HIS A C 1
ATOM 3448 O O . HIS A 1 450 ? -14.604 35.190 4.780 1.00 87.50 450 HIS A O 1
ATOM 3454 N N . LEU A 1 451 ? -14.005 33.568 3.335 1.00 85.50 451 LEU A N 1
ATOM 3455 C CA . LEU A 1 451 ? -15.267 32.856 3.250 1.00 85.50 451 LEU A CA 1
ATOM 3456 C C . LEU A 1 451 ? -15.043 31.452 3.813 1.00 85.50 451 LEU A C 1
ATOM 3458 O O . LEU A 1 451 ? -14.165 30.733 3.345 1.00 85.50 451 LEU A O 1
ATOM 3462 N N . ALA A 1 452 ? -15.834 31.060 4.807 1.00 84.75 452 ALA A N 1
ATOM 3463 C CA . ALA A 1 452 ? -15.835 29.701 5.330 1.00 84.75 452 ALA A CA 1
ATOM 3464 C C . ALA A 1 452 ? -17.234 29.109 5.202 1.00 84.75 452 ALA A C 1
ATOM 3466 O O . ALA A 1 452 ? -18.213 29.724 5.629 1.00 84.75 452 ALA A O 1
ATOM 3467 N N . GLN A 1 453 ? -17.320 27.916 4.629 1.00 84.88 453 GLN A N 1
ATOM 3468 C CA . GLN A 1 453 ? -18.559 27.158 4.516 1.00 84.88 453 GLN A CA 1
ATOM 3469 C C . GLN A 1 453 ? -18.366 25.796 5.183 1.00 84.88 453 GLN A C 1
ATOM 3471 O O . GLN A 1 453 ? -17.316 25.179 4.981 1.00 84.88 453 GLN A O 1
ATOM 3476 N N . PRO A 1 454 ? -19.325 25.322 5.997 1.00 80.62 454 PRO A N 1
ATOM 3477 C CA . PRO A 1 454 ? -19.301 23.942 6.459 1.00 80.62 454 PRO A CA 1
ATOM 3478 C C . PRO A 1 454 ? -19.289 23.026 5.232 1.00 80.62 454 PRO A C 1
ATOM 3480 O O . PRO A 1 454 ? -20.025 23.271 4.280 1.00 80.62 454 PRO A O 1
ATOM 3483 N N . GLY A 1 455 ? -18.439 22.006 5.232 1.00 72.25 455 GLY A N 1
ATOM 3484 C CA . GLY A 1 455 ? -18.486 20.974 4.204 1.00 72.25 455 GLY A CA 1
ATOM 3485 C C . GLY A 1 455 ? -19.793 20.192 4.314 1.00 72.25 455 GLY A C 1
ATOM 3486 O O . GLY A 1 455 ? -20.206 19.838 5.421 1.00 72.25 455 GLY A O 1
ATOM 3487 N N . ASP A 1 456 ? -20.430 19.923 3.178 1.00 54.50 456 ASP A N 1
ATOM 3488 C CA . ASP A 1 456 ? -21.646 19.118 3.126 1.00 54.50 456 ASP A CA 1
ATOM 3489 C C . ASP A 1 456 ? -21.329 17.622 3.314 1.00 54.50 456 ASP A C 1
ATOM 3491 O O . ASP A 1 456 ? -20.376 17.095 2.739 1.00 54.50 456 ASP A O 1
ATOM 3495 N N . GLY A 1 457 ? -22.161 16.930 4.103 1.00 54.69 457 GLY A N 1
ATOM 3496 C CA . GLY A 1 457 ? -22.187 15.464 4.218 1.00 54.69 457 GLY A CA 1
ATOM 3497 C C . GLY A 1 457 ? -21.790 14.893 5.593 1.00 54.69 457 GLY A C 1
ATOM 3498 O O . GLY A 1 457 ? -20.973 15.481 6.308 1.00 54.69 457 GLY A O 1
ATOM 3499 N N . PRO A 1 458 ? -22.363 13.741 6.001 1.00 49.19 458 PRO A N 1
ATOM 3500 C CA . PRO A 1 458 ? -21.931 13.038 7.204 1.00 49.19 458 PRO A CA 1
ATOM 3501 C C . PRO A 1 458 ? -20.501 12.519 7.010 1.00 49.19 458 PRO A C 1
ATOM 3503 O O . PRO A 1 458 ? -20.225 11.742 6.101 1.00 49.19 458 PRO A O 1
ATOM 3506 N N . ARG A 1 459 ? -19.589 12.953 7.883 1.00 65.69 459 ARG A N 1
ATOM 3507 C CA . ARG A 1 459 ? -18.233 12.390 8.019 1.00 65.69 459 ARG A CA 1
ATOM 3508 C C . ARG A 1 459 ? -18.171 11.259 9.037 1.00 65.69 459 ARG A C 1
ATOM 3510 O O . ARG A 1 459 ? -17.083 10.791 9.334 1.00 65.69 459 ARG A O 1
ATOM 3517 N N . ASP A 1 460 ? -19.307 10.883 9.607 1.00 68.12 460 ASP A N 1
ATOM 3518 C CA . ASP A 1 460 ? -19.383 9.941 10.715 1.00 68.12 460 ASP A CA 1
ATOM 3519 C C . ASP A 1 460 ? -19.107 8.536 10.164 1.00 68.12 460 ASP A C 1
ATOM 3521 O O . ASP A 1 460 ? -19.936 8.007 9.420 1.00 68.12 460 ASP A O 1
ATOM 3525 N N . PRO A 1 461 ? -17.921 7.954 10.439 1.00 65.06 461 PRO A N 1
ATOM 3526 C CA . PRO A 1 461 ? -17.467 6.751 9.750 1.00 65.06 461 PRO A CA 1
ATOM 3527 C C . PRO A 1 461 ? -18.323 5.542 10.121 1.00 65.06 461 PRO A C 1
ATOM 3529 O O . PRO A 1 461 ? -18.403 4.579 9.361 1.00 65.06 461 PRO A O 1
ATOM 3532 N N . ILE A 1 462 ? -18.957 5.581 11.296 1.00 77.81 462 ILE A N 1
ATOM 3533 C CA . ILE A 1 462 ? -19.801 4.510 11.806 1.00 77.81 462 ILE A CA 1
ATOM 3534 C C . ILE A 1 462 ? -21.047 5.128 12.439 1.00 77.81 462 ILE A C 1
ATOM 3536 O O . ILE A 1 462 ? -20.975 5.794 13.469 1.00 77.81 462 ILE A O 1
ATOM 3540 N N . A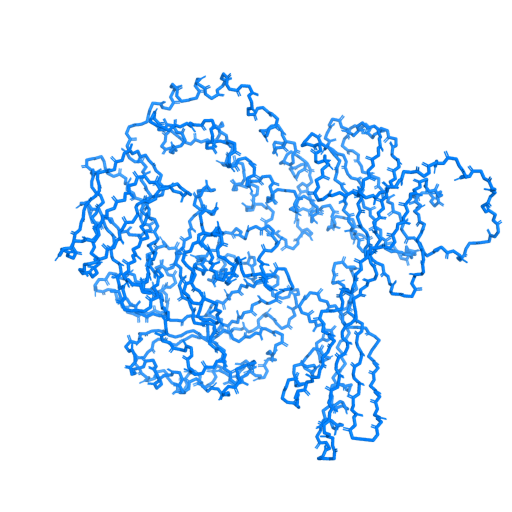SP A 1 463 ? -22.190 4.836 11.831 1.00 85.12 463 ASP A N 1
ATOM 3541 C CA . ASP A 1 463 ? -23.523 5.043 12.389 1.00 85.12 463 ASP A CA 1
ATOM 3542 C C . ASP A 1 463 ? -24.322 3.754 12.153 1.00 85.12 463 ASP A C 1
ATOM 3544 O O . ASP A 1 463 ? -24.955 3.572 11.109 1.00 85.12 463 ASP A O 1
ATOM 3548 N N . SER A 1 464 ? -24.158 2.766 13.042 1.00 89.94 464 SER A N 1
ATOM 3549 C CA . SER A 1 464 ? -24.672 1.416 12.782 1.00 89.94 464 SER A CA 1
ATOM 3550 C C . SER A 1 464 ? -25.037 0.603 14.022 1.00 89.94 464 SER A C 1
ATOM 3552 O O . SER A 1 464 ? -24.578 0.843 15.140 1.00 89.94 464 SER A O 1
ATOM 3554 N N . LEU A 1 465 ? -25.891 -0.400 13.795 1.00 91.75 465 LEU A N 1
ATOM 3555 C CA . LEU A 1 465 ? -26.172 -1.461 14.756 1.00 91.75 465 LEU A CA 1
ATOM 3556 C C . LEU A 1 465 ? -24.990 -2.439 14.783 1.00 91.75 465 LEU A C 1
ATOM 3558 O O . LEU A 1 465 ? -24.546 -2.910 13.734 1.00 91.75 465 LEU A O 1
ATOM 3562 N N . ARG A 1 466 ? -24.516 -2.776 15.981 1.00 91.50 466 ARG A N 1
ATOM 3563 C CA . ARG A 1 466 ? -23.411 -3.705 16.218 1.00 91.50 466 ARG A CA 1
ATOM 3564 C C . ARG A 1 466 ? -23.867 -4.913 17.025 1.00 91.50 466 ARG A C 1
ATOM 3566 O O . ARG A 1 466 ? -24.741 -4.837 17.890 1.00 91.50 466 ARG A O 1
ATOM 3573 N N . THR A 1 467 ? -23.251 -6.051 16.733 1.00 90.06 467 THR A N 1
ATOM 3574 C CA . THR A 1 467 ? -23.338 -7.242 17.585 1.00 90.06 467 THR A CA 1
ATOM 3575 C C . THR A 1 467 ? -22.484 -7.056 18.839 1.00 90.06 467 THR A C 1
ATOM 3577 O O . THR A 1 467 ? -21.585 -6.221 18.859 1.00 90.06 467 THR A O 1
ATOM 3580 N N . ARG A 1 468 ? -22.719 -7.862 19.883 1.00 90.25 468 ARG A N 1
ATOM 3581 C CA . ARG A 1 468 ? -21.888 -7.835 21.103 1.00 90.25 468 ARG A CA 1
ATOM 3582 C C . ARG A 1 468 ? -20.407 -8.052 20.794 1.00 90.25 468 ARG A C 1
ATOM 3584 O O . ARG A 1 468 ? -19.574 -7.342 21.334 1.00 90.25 468 ARG A O 1
ATOM 3591 N N . LEU A 1 469 ? -20.119 -8.971 19.873 1.00 82.50 469 LEU A N 1
ATOM 3592 C CA . LEU A 1 469 ? -18.763 -9.275 19.426 1.00 82.50 469 LEU A CA 1
ATOM 3593 C C . LEU A 1 469 ? -18.098 -8.058 18.771 1.00 82.50 469 LEU A C 1
ATOM 3595 O O . LEU A 1 469 ? -16.994 -7.683 19.135 1.00 82.50 469 LEU A O 1
ATOM 3599 N N . GLN A 1 470 ? -18.802 -7.385 17.859 1.00 84.38 470 GLN A N 1
ATOM 3600 C CA . GLN A 1 470 ? -18.301 -6.170 17.204 1.00 84.38 470 GLN A CA 1
ATOM 3601 C C . GLN A 1 470 ? -18.163 -4.973 18.150 1.00 84.38 470 GLN A C 1
ATOM 3603 O O . GLN A 1 470 ? -17.729 -3.922 17.712 1.00 84.38 470 GLN A O 1
ATOM 3608 N N . VAL A 1 471 ? -18.598 -5.066 19.406 1.00 90.38 471 VAL A N 1
ATOM 3609 C CA . VAL A 1 471 ? -18.415 -3.999 20.400 1.00 90.38 471 VAL A CA 1
ATOM 3610 C C . VAL A 1 471 ? -17.155 -4.243 21.232 1.00 90.38 471 VAL A C 1
ATOM 3612 O O . VAL A 1 471 ? -16.672 -3.316 21.875 1.00 90.38 471 VAL A O 1
ATOM 3615 N N . GLU A 1 472 ? -16.571 -5.445 21.177 1.00 87.81 472 GLU A N 1
ATOM 3616 C CA . GLU A 1 472 ? -15.316 -5.756 21.868 1.00 87.81 472 GLU A CA 1
ATOM 3617 C C . GLU A 1 472 ? -14.139 -4.920 21.339 1.00 87.81 472 GLU A C 1
ATOM 3619 O O . GLU A 1 472 ? -13.294 -4.502 22.129 1.00 87.81 472 GLU A O 1
ATOM 3624 N N . GLU A 1 473 ? -14.134 -4.571 20.044 1.00 87.88 473 GLU A N 1
ATOM 3625 C CA . GLU A 1 473 ? -13.156 -3.639 19.451 1.00 87.88 473 GLU A CA 1
ATOM 3626 C C . GLU A 1 473 ? -13.148 -2.285 20.181 1.00 87.88 473 GLU A C 1
ATOM 3628 O O . GLU A 1 473 ? -12.089 -1.732 20.475 1.00 87.88 473 GLU A O 1
ATOM 3633 N N . ILE A 1 474 ? -14.321 -1.797 20.608 1.00 91.50 474 ILE A N 1
ATOM 3634 C CA . ILE A 1 474 ? -14.442 -0.523 21.325 1.00 91.50 474 ILE A CA 1
ATOM 3635 C C . ILE A 1 474 ? -13.766 -0.606 22.699 1.00 91.50 474 ILE A C 1
ATOM 3637 O O . ILE A 1 474 ? -13.265 0.403 23.194 1.00 91.50 474 ILE A O 1
ATOM 3641 N N . TYR A 1 475 ? -13.700 -1.785 23.326 1.00 91.25 475 TYR A N 1
ATOM 3642 C CA . TYR A 1 475 ? -12.999 -1.937 24.605 1.00 91.25 475 TYR A CA 1
ATOM 3643 C C . TYR A 1 475 ? -11.506 -1.694 24.430 1.00 91.25 475 TYR A C 1
ATOM 3645 O O . TYR A 1 475 ? -10.898 -1.030 25.267 1.00 91.25 475 TYR A O 1
ATOM 3653 N N . VAL A 1 476 ? -10.941 -2.196 23.330 1.00 88.06 476 VAL A N 1
ATOM 3654 C CA . VAL A 1 476 ? -9.537 -1.986 22.973 1.00 88.06 476 VAL A CA 1
ATOM 3655 C C . VAL A 1 476 ? -9.301 -0.510 22.658 1.00 88.06 476 VAL A C 1
ATOM 3657 O O . VAL A 1 476 ? -8.396 0.094 23.232 1.00 88.06 476 VAL A O 1
ATOM 3660 N N . TRP A 1 477 ? -10.172 0.115 21.858 1.00 92.25 477 TRP A N 1
ATOM 3661 C CA . TRP A 1 477 ? -10.048 1.539 21.517 1.00 92.25 477 TRP A CA 1
ATOM 3662 C C . TRP A 1 477 ? -10.105 2.437 22.751 1.00 92.25 477 TRP A C 1
ATOM 3664 O O . TRP A 1 477 ? -9.305 3.357 22.885 1.00 92.25 477 TRP A O 1
ATOM 3674 N N . LEU A 1 478 ? -11.017 2.161 23.688 1.00 91.44 478 LEU A N 1
ATOM 3675 C CA . LEU A 1 478 ? -11.107 2.892 24.953 1.00 91.44 478 LEU A CA 1
ATOM 3676 C C . LEU A 1 478 ? -9.890 2.635 25.842 1.00 91.44 478 LEU A C 1
ATOM 3678 O O . LEU A 1 478 ? -9.353 3.575 26.420 1.00 91.44 478 LEU A O 1
ATOM 3682 N N . ALA A 1 479 ? -9.414 1.391 25.922 1.00 87.88 479 ALA A N 1
ATOM 3683 C CA . ALA A 1 479 ? -8.217 1.055 26.684 1.00 87.88 479 ALA A CA 1
ATOM 3684 C C . ALA A 1 479 ? -6.959 1.747 26.137 1.00 87.88 479 ALA A C 1
ATOM 3686 O O . ALA A 1 479 ? -6.058 2.041 26.916 1.00 87.88 479 ALA A O 1
ATOM 3687 N N . HIS A 1 480 ? -6.899 2.035 24.835 1.00 87.56 480 HIS A N 1
ATOM 3688 C CA . HIS A 1 480 ? -5.786 2.757 24.209 1.00 87.56 480 HIS A CA 1
ATOM 3689 C C . HIS A 1 480 ? -6.024 4.276 24.139 1.00 87.56 480 HIS A C 1
ATOM 3691 O O . HIS A 1 480 ? -5.075 5.055 24.090 1.00 87.56 480 HIS A O 1
ATOM 3697 N N . GLY A 1 481 ? -7.283 4.715 24.173 1.00 90.50 481 GLY A N 1
ATOM 3698 C CA . GLY A 1 481 ? -7.683 6.106 23.960 1.00 90.50 481 GLY A CA 1
ATOM 3699 C C . GLY A 1 481 ? -7.641 6.552 22.492 1.00 90.50 481 GLY A C 1
ATOM 3700 O O . GLY A 1 481 ? -7.703 7.755 22.232 1.00 90.50 481 GLY A O 1
ATOM 3701 N N . GLU A 1 482 ? -7.521 5.621 21.540 1.00 90.25 482 GLU A N 1
ATOM 3702 C CA . GLU A 1 482 ? -7.367 5.903 20.105 1.00 90.25 482 GLU A CA 1
ATOM 3703 C C . GLU A 1 482 ? -7.837 4.755 19.185 1.00 90.25 482 GLU A C 1
ATOM 3705 O O . GLU A 1 482 ? -7.994 3.616 19.624 1.00 90.25 482 GLU A O 1
ATOM 3710 N N . MET A 1 483 ? -8.077 5.072 17.905 1.00 88.62 483 MET A N 1
ATOM 3711 C CA . MET A 1 483 ? -8.493 4.156 16.833 1.00 88.62 483 MET A CA 1
ATOM 3712 C C . MET A 1 483 ? -8.186 4.745 15.441 1.00 88.62 483 MET A C 1
ATOM 3714 O O . MET A 1 483 ? -8.543 5.885 15.184 1.00 88.62 483 MET A O 1
ATOM 3718 N N . HIS A 1 484 ? -7.557 3.979 14.535 1.00 76.50 484 HIS A N 1
ATOM 3719 C CA . HIS A 1 484 ? -7.354 4.309 13.099 1.00 76.50 484 HIS A CA 1
ATOM 3720 C C . HIS A 1 484 ? -6.896 5.754 12.791 1.00 76.50 484 HIS A C 1
ATOM 3722 O O . HIS A 1 484 ? -7.386 6.352 11.839 1.00 76.50 484 HIS A O 1
ATOM 3728 N N . GLU A 1 485 ? -5.954 6.313 13.561 1.00 81.25 485 GLU A N 1
ATOM 3729 C CA . GLU A 1 485 ? -5.481 7.724 13.496 1.00 81.25 485 GLU A CA 1
ATOM 3730 C C . GLU A 1 485 ? -6.319 8.770 14.236 1.00 81.25 485 GLU A C 1
ATOM 3732 O O . GLU A 1 485 ? -6.030 9.965 14.154 1.00 81.25 485 GLU A O 1
ATOM 3737 N N . TYR A 1 486 ? -7.319 8.346 14.996 1.00 85.88 486 TYR A N 1
ATOM 3738 C CA . TYR A 1 486 ? -8.152 9.216 15.809 1.00 85.88 486 TYR A CA 1
ATOM 3739 C C . TYR A 1 486 ? -7.912 8.990 17.285 1.00 85.88 486 TYR A C 1
ATOM 3741 O O . TYR A 1 486 ? -7.843 7.864 17.761 1.00 85.88 486 TYR A O 1
ATOM 3749 N N . VAL A 1 487 ? -7.880 10.085 18.023 1.00 87.44 487 VAL A N 1
ATOM 3750 C CA . VAL A 1 487 ? -8.000 10.090 19.471 1.00 87.44 487 VAL A CA 1
ATOM 3751 C C . VAL A 1 487 ? -9.478 10.088 19.839 1.00 87.44 487 VAL A C 1
ATOM 3753 O O . VAL A 1 487 ? -10.266 10.855 19.276 1.00 87.44 487 VAL A O 1
ATOM 3756 N N . LEU A 1 488 ? -9.845 9.256 20.811 1.00 90.62 488 LEU A N 1
ATOM 3757 C CA . LEU A 1 488 ? -11.205 9.187 21.332 1.00 90.62 488 LEU A CA 1
ATOM 3758 C C . LEU A 1 488 ? -11.456 10.334 22.322 1.00 90.62 488 LEU A C 1
ATOM 3760 O O . LEU A 1 488 ? -10.651 10.609 23.215 1.00 90.62 488 LEU A O 1
ATOM 3764 N N . ARG A 1 489 ? -12.601 10.998 22.173 1.00 87.56 489 ARG A N 1
ATOM 3765 C CA . ARG A 1 489 ? -13.112 12.068 23.036 1.00 87.56 489 ARG A CA 1
ATOM 3766 C C . ARG A 1 489 ? -14.596 11.855 23.309 1.00 87.56 489 ARG A C 1
ATOM 3768 O O . ARG A 1 489 ? -15.290 11.201 22.537 1.00 87.56 489 ARG A O 1
ATOM 3775 N N . ASP A 1 490 ? -15.059 12.412 24.423 1.00 85.50 490 ASP A N 1
ATOM 3776 C CA . ASP A 1 490 ? -16.483 12.551 24.744 1.00 85.50 490 ASP A CA 1
ATOM 3777 C C . ASP A 1 490 ? -17.295 11.251 24.565 1.00 85.50 490 ASP A C 1
ATOM 3779 O O . ASP A 1 490 ? -18.252 11.176 23.792 1.00 85.50 490 ASP A O 1
ATOM 3783 N N . LEU A 1 491 ? -16.900 10.197 25.295 1.00 92.19 491 LEU A N 1
ATOM 3784 C CA . LEU A 1 491 ? -17.661 8.948 25.359 1.00 92.19 491 LEU A CA 1
ATOM 3785 C C . LEU A 1 491 ? -18.998 9.185 26.075 1.00 92.19 491 LEU A C 1
ATOM 3787 O O . LEU A 1 491 ? -19.046 9.507 27.264 1.00 92.19 491 LEU A O 1
ATOM 3791 N N . HIS A 1 492 ? -20.091 8.914 25.372 1.00 94.31 492 HIS A N 1
ATOM 3792 C CA . HIS A 1 492 ? -21.435 8.893 25.929 1.00 94.31 492 HIS A CA 1
ATOM 3793 C C . HIS A 1 492 ? -22.050 7.508 25.752 1.00 94.31 492 HIS A C 1
ATOM 3795 O O . HIS A 1 492 ? -22.246 7.037 24.634 1.00 94.31 492 HIS A O 1
ATOM 3801 N N . VAL A 1 493 ? -22.389 6.864 26.869 1.00 95.62 493 VAL A N 1
ATOM 3802 C CA . VAL A 1 493 ? -23.076 5.570 26.883 1.00 95.62 493 VAL A CA 1
ATOM 3803 C C . VAL A 1 493 ? -24.458 5.767 27.488 1.00 95.62 493 VAL A C 1
ATOM 3805 O O . VAL A 1 493 ? -24.585 6.192 28.637 1.00 95.62 493 VAL A O 1
ATOM 3808 N N . GLN A 1 494 ? -25.500 5.469 26.718 1.00 96.69 494 GLN A N 1
ATOM 3809 C CA . GLN A 1 494 ? -26.887 5.602 27.146 1.00 96.69 494 GLN A CA 1
ATOM 3810 C C . GLN A 1 494 ? -27.633 4.286 26.947 1.00 96.69 494 GLN A C 1
ATOM 3812 O O . GLN A 1 494 ? -27.679 3.751 25.845 1.00 96.69 494 GLN A O 1
ATOM 3817 N N . ARG A 1 495 ? -28.280 3.787 28.002 1.00 95.94 495 ARG A N 1
ATOM 3818 C CA . ARG A 1 495 ? -29.175 2.629 27.920 1.00 95.94 495 ARG A CA 1
ATOM 3819 C C . ARG A 1 495 ? -30.633 3.072 27.965 1.00 95.94 495 ARG A C 1
ATOM 3821 O O . ARG A 1 495 ? -31.022 3.843 28.840 1.00 95.94 495 ARG A O 1
ATOM 3828 N N . GLN A 1 496 ? -31.442 2.550 27.049 1.00 96.38 496 GLN A N 1
ATOM 3829 C CA . GLN A 1 496 ? -32.893 2.717 27.017 1.00 96.38 496 GLN A CA 1
ATOM 3830 C C . GLN A 1 496 ? -33.545 1.345 26.796 1.00 96.38 496 GLN A C 1
ATOM 3832 O O . GLN A 1 496 ? -33.567 0.821 25.686 1.00 96.38 496 GLN A O 1
ATOM 3837 N N . GLY A 1 497 ? -34.051 0.731 27.871 1.00 95.06 497 GLY A N 1
ATOM 3838 C CA . GLY A 1 497 ? -34.604 -0.626 27.818 1.00 95.06 497 GLY A CA 1
ATOM 3839 C C . GLY A 1 497 ? -33.555 -1.662 27.396 1.00 95.06 497 GLY A C 1
ATOM 3840 O O . GLY A 1 497 ? -32.528 -1.819 28.064 1.00 95.06 497 GLY A O 1
ATOM 3841 N N . THR A 1 498 ? -33.818 -2.352 26.283 1.00 96.81 498 THR A N 1
ATOM 3842 C CA . THR A 1 498 ? -32.948 -3.386 25.691 1.00 96.81 498 THR A CA 1
ATOM 3843 C C . THR A 1 498 ? -31.975 -2.834 24.642 1.00 96.81 498 THR A C 1
ATOM 3845 O O . THR A 1 498 ? -31.291 -3.608 23.964 1.00 96.81 498 THR A O 1
ATOM 3848 N N . THR A 1 499 ? -31.902 -1.507 24.511 1.00 97.19 499 THR A N 1
ATOM 3849 C CA . THR A 1 499 ? -31.033 -0.809 23.563 1.00 97.19 499 THR A CA 1
ATOM 3850 C C . THR A 1 499 ? -29.937 -0.045 24.301 1.00 97.19 499 THR A C 1
ATOM 3852 O O . THR A 1 499 ? -30.209 0.702 25.244 1.00 97.19 499 THR A O 1
ATOM 3855 N N . LEU A 1 500 ? -28.694 -0.223 23.857 1.00 97.62 500 LEU A N 1
ATOM 3856 C CA . LEU A 1 500 ? -27.522 0.521 24.312 1.00 97.62 500 LEU A CA 1
ATOM 3857 C C . LEU A 1 500 ? -27.029 1.395 23.162 1.00 97.62 500 LEU A C 1
ATOM 3859 O O . LEU A 1 500 ? -26.777 0.890 22.075 1.00 97.62 500 LEU A O 1
ATOM 3863 N N . THR A 1 501 ? -26.873 2.686 23.404 1.00 97.12 501 THR A N 1
ATOM 3864 C CA . THR A 1 501 ? -26.304 3.639 22.456 1.00 97.12 501 THR A CA 1
ATOM 3865 C C . THR A 1 501 ? -24.940 4.076 22.965 1.00 97.12 501 THR A C 1
ATOM 3867 O O . THR A 1 501 ? -24.820 4.576 24.083 1.00 97.12 501 THR A O 1
ATOM 3870 N N . ILE A 1 502 ? -23.918 3.878 22.141 1.00 96.44 502 ILE A N 1
ATOM 3871 C CA . ILE A 1 502 ? -22.532 4.264 22.386 1.00 96.44 502 ILE A CA 1
ATOM 3872 C C . ILE A 1 502 ? -22.207 5.368 21.391 1.00 96.44 502 ILE A C 1
ATOM 3874 O O . ILE A 1 502 ? -22.318 5.171 20.185 1.00 96.44 502 ILE A O 1
ATOM 3878 N N . GLN A 1 503 ? -21.812 6.531 21.884 1.00 94.50 503 GLN A N 1
ATOM 3879 C CA . GLN A 1 503 ? -21.410 7.654 21.054 1.00 94.50 503 GLN A CA 1
ATOM 3880 C C . GLN A 1 503 ? -20.010 8.100 21.456 1.00 94.50 503 GLN A C 1
ATOM 3882 O O . GLN A 1 503 ? -19.743 8.274 22.643 1.00 94.50 503 GLN A O 1
ATOM 3887 N N . ILE A 1 504 ? -19.132 8.269 20.472 1.00 92.31 504 ILE A N 1
ATOM 3888 C CA . ILE A 1 504 ? -17.729 8.635 20.676 1.00 92.31 504 ILE A CA 1
ATOM 3889 C C . ILE A 1 504 ? -17.364 9.711 19.658 1.00 92.31 504 ILE A C 1
ATOM 3891 O O . ILE A 1 504 ? -17.645 9.553 18.468 1.00 92.31 504 ILE A O 1
ATOM 3895 N N . ASP A 1 505 ? -16.724 10.782 20.115 1.00 88.38 505 ASP A N 1
ATOM 3896 C CA . ASP A 1 505 ? -16.115 11.765 19.229 1.00 88.38 505 ASP A CA 1
ATOM 3897 C C . ASP A 1 505 ? -14.696 11.339 18.874 1.00 88.38 505 ASP A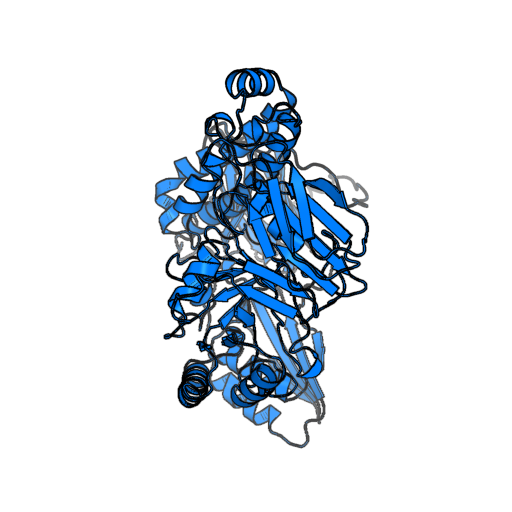 C 1
ATOM 3899 O O . ASP A 1 505 ? -13.877 11.015 19.730 1.00 88.38 505 ASP A O 1
ATOM 3903 N N . LEU A 1 506 ? -14.407 11.334 17.583 1.00 87.62 506 LEU A N 1
ATOM 3904 C CA . LEU A 1 506 ? -13.111 11.007 17.025 1.00 87.62 506 LEU A CA 1
ATOM 3905 C C . LEU A 1 506 ? -12.451 12.297 16.564 1.00 87.62 506 LEU A C 1
ATOM 3907 O O . LEU A 1 506 ? -13.043 13.076 15.819 1.00 87.62 506 LEU A O 1
ATOM 3911 N N . TYR A 1 507 ? -11.214 12.520 16.989 1.00 81.94 507 TYR A N 1
ATOM 3912 C CA . TYR A 1 507 ? -10.424 13.669 16.564 1.00 81.94 507 TYR A CA 1
ATOM 3913 C C . TYR A 1 507 ? -9.116 13.193 15.941 1.00 81.94 507 TYR A C 1
ATOM 3915 O O . TYR A 1 507 ? -8.442 12.383 16.571 1.00 81.94 507 TYR A O 1
ATOM 3923 N N . PRO A 1 508 ? -8.734 13.662 14.738 1.00 77.06 508 PRO A N 1
ATOM 3924 C CA . PRO A 1 508 ? -7.483 13.260 14.114 1.00 77.06 508 PRO A CA 1
ATOM 3925 C C . PRO A 1 508 ? -6.304 13.478 15.065 1.00 77.06 508 PRO A C 1
ATOM 3927 O O . PRO A 1 508 ? -6.176 14.554 15.650 1.00 77.06 508 PRO A O 1
ATOM 3930 N N . GLU A 1 509 ? -5.415 12.492 15.179 1.00 74.38 509 GLU A N 1
ATOM 3931 C CA . GLU A 1 509 ? -4.145 12.598 15.917 1.00 74.38 509 GLU A CA 1
ATOM 3932 C C . GLU A 1 509 ? -3.336 13.813 15.429 1.00 74.38 509 GLU A C 1
ATOM 3934 O O . GLU A 1 509 ? -2.670 14.497 16.203 1.00 74.38 509 GLU A O 1
ATOM 3939 N N . GLU A 1 510 ? -3.462 14.145 14.140 1.00 68.19 510 GLU A N 1
ATOM 3940 C CA . GLU A 1 510 ? -2.830 15.304 13.500 1.00 68.19 510 GLU A CA 1
ATOM 3941 C C . GLU A 1 510 ? -3.215 16.646 14.134 1.00 68.19 510 GLU A C 1
ATOM 3943 O O . GLU A 1 510 ? -2.515 17.639 13.922 1.00 68.19 510 GLU A O 1
ATOM 3948 N N . LEU A 1 511 ? -4.286 16.674 14.940 1.00 65.75 511 LEU A N 1
ATOM 3949 C CA . LEU A 1 511 ? -4.653 17.839 15.732 1.00 65.75 511 LEU A CA 1
ATOM 3950 C C . LEU A 1 511 ? -3.722 18.066 16.947 1.00 65.75 511 LEU A C 1
ATOM 3952 O O . LEU A 1 511 ? -3.922 18.995 17.725 1.00 65.75 511 LEU A O 1
ATOM 3956 N N . GLY A 1 512 ? -2.714 17.209 17.149 1.00 66.31 512 GLY A N 1
ATOM 3957 C CA . GLY A 1 512 ? -1.787 17.274 18.283 1.00 66.31 512 GLY A CA 1
ATOM 3958 C C . GLY A 1 512 ? -2.427 16.893 19.620 1.00 66.31 512 GLY A C 1
ATOM 3959 O O . GLY A 1 512 ? -1.843 17.130 20.679 1.00 66.31 512 GLY A O 1
ATOM 3960 N N . LEU A 1 513 ? -3.630 16.315 19.586 1.00 73.38 513 LEU A N 1
ATOM 3961 C CA . LEU A 1 513 ? -4.314 15.817 20.770 1.00 73.38 513 LEU A CA 1
ATOM 3962 C C . LEU A 1 513 ? -3.634 14.532 21.245 1.00 73.38 513 LEU A C 1
ATOM 3964 O O . LEU A 1 513 ? -3.316 13.655 20.451 1.00 73.38 513 LEU A O 1
ATOM 3968 N N . GLN A 1 514 ? -3.436 14.406 22.554 1.00 79.31 514 GLN A N 1
ATOM 3969 C CA . GLN A 1 514 ? -2.907 13.177 23.143 1.00 79.31 514 GLN A CA 1
ATOM 3970 C C . GLN A 1 514 ? -4.027 12.160 23.352 1.00 79.31 514 GLN A C 1
ATOM 3972 O O . GLN A 1 514 ? -5.117 12.539 23.782 1.00 79.31 514 GLN A O 1
ATOM 3977 N N . ALA A 1 515 ? -3.753 10.882 23.093 1.00 85.31 515 ALA A N 1
ATOM 3978 C CA . ALA A 1 515 ? -4.637 9.797 23.497 1.00 85.31 515 ALA A CA 1
ATOM 3979 C C . ALA A 1 515 ? -4.791 9.763 25.025 1.00 85.31 515 ALA A C 1
ATOM 3981 O O . ALA A 1 515 ? -3.819 9.950 25.762 1.00 85.31 515 ALA A O 1
ATOM 3982 N N . HIS A 1 516 ? -6.012 9.520 25.506 1.00 87.88 516 HIS A N 1
ATOM 3983 C CA . HIS A 1 516 ? -6.288 9.313 26.929 1.00 87.88 516 HIS A CA 1
ATOM 3984 C C . HIS A 1 516 ? -6.902 7.926 27.128 1.00 87.88 516 HIS A C 1
ATOM 3986 O O . HIS A 1 516 ? -8.123 7.794 27.049 1.00 87.88 516 HIS A O 1
ATOM 3992 N N . PRO A 1 517 ? -6.063 6.904 27.371 1.00 89.44 517 PRO A N 1
ATOM 3993 C CA . PRO A 1 517 ? -6.507 5.586 27.804 1.00 89.44 517 PRO A CA 1
ATOM 3994 C C . PRO A 1 517 ? -7.548 5.659 28.927 1.00 89.44 517 PRO A C 1
ATOM 3996 O O . PRO A 1 517 ? -7.296 6.273 29.967 1.00 89.44 517 PRO A O 1
ATOM 3999 N N . ASP A 1 518 ? -8.682 4.985 28.749 1.00 92.69 518 ASP A N 1
ATOM 4000 C CA . ASP A 1 518 ? -9.725 4.831 29.765 1.00 92.69 518 ASP A CA 1
ATOM 4001 C C . ASP A 1 518 ? -10.128 3.351 29.936 1.00 92.69 518 ASP A C 1
ATOM 4003 O O . ASP A 1 518 ? -11.216 2.914 29.536 1.00 92.69 518 ASP A O 1
ATOM 4007 N N . PRO A 1 519 ? -9.254 2.533 30.557 1.00 90.88 519 PRO A N 1
ATOM 4008 C CA . PRO A 1 519 ? -9.551 1.126 30.819 1.00 90.88 519 PRO A CA 1
ATOM 4009 C C . PRO A 1 519 ? -10.734 0.937 31.784 1.00 90.88 519 PRO A C 1
ATOM 4011 O O . PRO A 1 519 ? -11.365 -0.121 31.785 1.00 90.88 519 PRO A O 1
ATOM 4014 N N . ALA A 1 520 ? -11.062 1.945 32.602 1.00 93.00 520 ALA A N 1
ATOM 4015 C CA . ALA A 1 520 ? -12.212 1.893 33.498 1.00 93.00 520 ALA A CA 1
ATOM 4016 C C . ALA A 1 520 ? -13.527 2.028 32.716 1.00 93.00 520 ALA A C 1
ATOM 4018 O O . ALA A 1 520 ? -14.450 1.243 32.946 1.00 93.00 520 ALA A O 1
ATOM 4019 N N . ALA A 1 521 ? -13.600 2.956 31.757 1.00 93.25 521 ALA A N 1
ATOM 4020 C CA . ALA A 1 521 ? -14.725 3.048 30.832 1.00 93.25 521 ALA A CA 1
ATOM 4021 C C . ALA A 1 521 ? -14.856 1.791 29.966 1.00 93.25 521 ALA A C 1
ATOM 4023 O O . ALA A 1 521 ? -15.972 1.299 29.792 1.00 93.25 521 ALA A O 1
ATOM 4024 N N . ALA A 1 522 ? -13.739 1.222 29.492 1.00 93.25 522 ALA A N 1
ATOM 4025 C CA . ALA A 1 522 ? -13.745 -0.048 28.766 1.00 93.25 522 ALA A CA 1
ATOM 4026 C C . ALA A 1 522 ? -14.376 -1.178 29.604 1.00 93.25 522 ALA A C 1
ATOM 4028 O O . ALA A 1 522 ? -15.306 -1.847 29.151 1.00 93.25 522 ALA A O 1
ATOM 4029 N N . ALA A 1 523 ? -13.945 -1.342 30.861 1.00 93.44 523 ALA A N 1
ATOM 4030 C CA . ALA A 1 523 ? -14.501 -2.344 31.771 1.00 93.44 523 ALA A CA 1
ATOM 4031 C C . ALA A 1 523 ? -15.987 -2.096 32.097 1.00 93.44 523 ALA A C 1
ATOM 4033 O O . ALA A 1 523 ? -16.784 -3.037 32.139 1.00 93.44 523 ALA A O 1
ATOM 4034 N N . ALA A 1 524 ? -16.384 -0.836 32.297 1.00 93.75 524 ALA A N 1
ATOM 4035 C CA . ALA A 1 524 ? -17.774 -0.465 32.553 1.00 93.75 524 ALA A CA 1
ATOM 4036 C C . ALA A 1 524 ? -18.680 -0.732 31.340 1.00 93.75 524 ALA A C 1
ATOM 4038 O O . ALA A 1 524 ? -19.817 -1.183 31.503 1.00 93.75 524 ALA A O 1
ATOM 4039 N N . LEU A 1 525 ? -18.189 -0.481 30.124 1.00 95.19 525 LEU A N 1
ATOM 4040 C CA . LEU A 1 525 ? -18.907 -0.788 28.892 1.00 95.19 525 LEU A CA 1
ATOM 4041 C C . LEU A 1 525 ? -19.038 -2.303 28.693 1.00 95.19 525 LEU A C 1
ATOM 4043 O O . LEU A 1 525 ? -20.138 -2.777 28.412 1.00 95.19 525 LEU A O 1
ATOM 4047 N N . ALA A 1 526 ? -17.964 -3.066 28.913 1.00 94.75 526 ALA A N 1
ATOM 4048 C CA . ALA A 1 526 ? -17.991 -4.526 28.846 1.00 94.75 526 ALA A CA 1
ATOM 4049 C C . ALA A 1 526 ? -19.035 -5.125 29.804 1.00 94.75 526 ALA A C 1
ATOM 4051 O O . ALA A 1 526 ? -19.815 -5.993 29.414 1.00 94.75 526 ALA A O 1
ATOM 4052 N N . ALA A 1 527 ? -19.132 -4.603 31.032 1.00 94.50 527 ALA A N 1
ATOM 4053 C CA . ALA A 1 527 ? -20.148 -5.029 31.993 1.00 94.50 527 ALA A CA 1
ATOM 4054 C C . ALA A 1 527 ? -21.586 -4.751 31.510 1.00 94.50 527 ALA A C 1
ATOM 4056 O O . ALA A 1 527 ? -22.467 -5.588 31.697 1.00 94.50 527 ALA A O 1
ATOM 4057 N N . GLN A 1 528 ? -21.833 -3.609 30.858 1.00 94.94 528 GLN A N 1
ATOM 4058 C CA . GLN A 1 528 ? -23.150 -3.289 30.289 1.00 94.94 528 GLN A CA 1
ATOM 4059 C C . GLN A 1 528 ? -23.497 -4.177 29.090 1.00 94.94 528 GLN A C 1
ATOM 4061 O O . GLN A 1 528 ? -24.631 -4.633 28.964 1.00 94.94 528 GLN A O 1
ATOM 4066 N N . VAL A 1 529 ? -22.522 -4.445 28.221 1.00 95.25 529 VAL A N 1
ATOM 4067 C CA . VAL A 1 529 ? -22.698 -5.288 27.031 1.00 95.25 529 VAL A CA 1
ATOM 4068 C C . VAL A 1 529 ? -22.825 -6.765 27.393 1.00 95.25 529 VAL A C 1
ATOM 4070 O O . VAL A 1 529 ? -23.371 -7.521 26.599 1.00 95.25 529 VAL A O 1
ATOM 4073 N N . ALA A 1 530 ? -22.391 -7.193 28.580 1.00 94.81 530 ALA A N 1
ATOM 4074 C CA . ALA A 1 530 ? -22.594 -8.554 29.074 1.00 94.81 530 ALA A CA 1
ATOM 4075 C C . ALA A 1 530 ? -24.039 -8.837 29.535 1.00 94.81 530 ALA A C 1
ATOM 4077 O O . ALA A 1 530 ? -24.412 -10.000 29.683 1.00 94.81 530 ALA A O 1
ATOM 4078 N N . ASP A 1 531 ? -24.877 -7.811 29.727 1.00 94.88 531 ASP A N 1
ATOM 4079 C CA . ASP A 1 531 ? -26.256 -7.979 30.202 1.00 94.88 531 ASP A CA 1
ATOM 4080 C C . ASP A 1 531 ? -27.098 -8.774 29.185 1.00 94.88 531 ASP A C 1
ATOM 4082 O O . ASP A 1 531 ? -27.254 -8.314 28.051 1.00 94.88 531 ASP A O 1
ATOM 4086 N N . PRO A 1 532 ? -27.653 -9.950 29.528 1.00 94.62 532 PRO A N 1
ATOM 4087 C CA . PRO A 1 532 ? -28.394 -10.792 28.589 1.00 94.62 532 PRO A CA 1
ATOM 4088 C C . PRO A 1 532 ? -29.688 -10.154 28.054 1.00 94.62 532 PRO A C 1
ATOM 4090 O O . PRO A 1 532 ? -30.151 -10.564 26.993 1.00 94.62 532 PRO A O 1
ATOM 4093 N N . GLU A 1 533 ? -30.254 -9.143 28.722 1.00 96.19 533 GLU A N 1
ATOM 4094 C CA . GLU A 1 533 ? -31.462 -8.443 28.257 1.00 96.19 533 GLU A CA 1
ATOM 4095 C C . GLU A 1 533 ? -31.192 -7.496 27.080 1.00 96.19 533 GLU A C 1
ATOM 4097 O O . GLU A 1 533 ? -32.120 -7.037 26.413 1.00 96.19 533 GLU A O 1
ATOM 4102 N N . LEU A 1 534 ? -29.924 -7.184 26.803 1.00 95.81 534 LEU A N 1
ATOM 4103 C CA . LEU A 1 534 ? -29.550 -6.277 25.727 1.00 95.81 534 LEU A CA 1
ATOM 4104 C C . LEU A 1 534 ? -29.742 -6.926 24.345 1.00 95.81 534 LEU A C 1
ATOM 4106 O O . LEU A 1 534 ? -29.064 -7.891 23.989 1.00 95.81 534 LEU A O 1
ATOM 4110 N N . THR A 1 535 ? -30.644 -6.381 23.532 1.00 94.88 535 THR A N 1
ATOM 4111 C CA . THR A 1 535 ? -30.957 -6.913 22.193 1.00 94.88 535 THR A CA 1
ATOM 4112 C C . THR A 1 535 ? -30.369 -6.076 21.065 1.00 94.88 535 THR A C 1
ATOM 4114 O O . THR A 1 535 ? -30.234 -6.574 19.950 1.00 94.88 535 THR A O 1
ATOM 4117 N N . GLN A 1 536 ? -30.053 -4.805 21.324 1.00 96.44 536 GLN A N 1
ATOM 4118 C CA . GLN A 1 536 ? -29.567 -3.865 20.315 1.00 96.44 536 GLN A CA 1
ATOM 4119 C C . GLN A 1 536 ? -28.439 -3.001 20.875 1.00 96.44 536 GLN A C 1
ATOM 4121 O O . GLN A 1 536 ? -28.553 -2.468 21.979 1.00 96.44 536 GLN A O 1
ATOM 4126 N N . ILE A 1 537 ? -27.373 -2.831 20.093 1.00 96.94 537 ILE A N 1
ATOM 4127 C CA . ILE A 1 537 ? -26.272 -1.922 20.414 1.00 96.94 537 ILE A CA 1
ATOM 4128 C C . ILE A 1 537 ? -26.056 -1.005 19.218 1.00 96.94 537 ILE A C 1
ATOM 4130 O O . ILE A 1 537 ? -25.705 -1.476 18.142 1.00 96.94 537 ILE A O 1
ATOM 4134 N N . TYR A 1 538 ? -26.291 0.288 19.394 1.00 96.31 538 TYR A N 1
ATOM 4135 C CA . TYR A 1 538 ? -26.021 1.310 18.391 1.00 96.31 538 TYR A CA 1
ATOM 4136 C C . TYR A 1 538 ? -24.700 1.993 18.703 1.00 96.31 538 TYR A C 1
ATOM 4138 O O . TYR A 1 538 ? -24.454 2.369 19.849 1.00 96.31 538 TYR A O 1
ATOM 4146 N N . VAL A 1 539 ? -23.865 2.157 17.683 1.00 94.62 539 VAL A N 1
ATOM 4147 C CA . VAL A 1 539 ? -22.582 2.851 17.784 1.00 94.62 539 VAL A CA 1
ATOM 4148 C C . VAL A 1 539 ? -22.588 4.036 16.829 1.00 94.62 539 VAL A C 1
ATOM 4150 O O . VAL A 1 539 ? -22.822 3.867 15.633 1.00 94.62 539 VAL A O 1
ATOM 4153 N N . HIS A 1 540 ? -22.299 5.215 17.374 1.00 92.50 540 HIS A N 1
ATOM 4154 C CA . HIS A 1 540 ? -22.152 6.469 16.646 1.00 92.50 540 HIS A CA 1
ATOM 4155 C C . HIS A 1 540 ? -20.736 7.008 16.858 1.00 92.50 540 HIS A C 1
ATOM 4157 O O . HIS A 1 540 ? -20.419 7.560 17.915 1.00 92.50 540 HIS A O 1
ATOM 4163 N N . LEU A 1 541 ? -19.878 6.857 15.855 1.00 89.44 541 LEU A N 1
ATOM 4164 C CA . LEU A 1 541 ? -18.565 7.489 15.832 1.00 89.44 541 LEU A CA 1
ATOM 4165 C C . LEU A 1 541 ? -18.669 8.795 15.061 1.00 89.44 541 LEU A C 1
ATOM 4167 O O . LEU A 1 541 ? -19.090 8.811 13.906 1.00 89.44 541 LEU A O 1
ATOM 4171 N N . ARG A 1 542 ? -18.308 9.896 15.710 1.00 86.69 542 ARG A N 1
ATOM 4172 C CA . ARG A 1 542 ? -18.570 11.240 15.206 1.00 86.69 542 ARG A CA 1
ATOM 4173 C C . ARG A 1 542 ? -17.263 11.956 14.919 1.00 86.69 542 ARG A C 1
ATOM 4175 O O . ARG A 1 542 ? -16.422 12.085 15.796 1.00 86.69 542 ARG A O 1
ATOM 4182 N N . MET A 1 543 ? -17.106 12.451 13.700 1.00 83.81 543 MET A N 1
ATOM 4183 C CA . MET A 1 543 ? -15.876 13.121 13.260 1.00 83.81 543 MET A CA 1
ATOM 4184 C C . MET A 1 543 ? -15.947 14.643 13.430 1.00 83.81 543 MET A C 1
ATOM 4186 O O . MET A 1 543 ? -17.055 15.190 13.505 1.00 83.81 543 MET A O 1
ATOM 4190 N N . PRO A 1 544 ? -14.810 15.368 13.441 1.00 78.12 544 PRO A N 1
ATOM 4191 C CA . PRO A 1 544 ? -14.817 16.821 13.556 1.00 78.12 544 PRO A CA 1
ATOM 4192 C C . PRO A 1 544 ? -15.510 17.461 12.349 1.00 78.12 544 PRO A C 1
ATOM 4194 O O . PRO A 1 544 ? -15.567 16.891 11.251 1.00 78.12 544 PRO A O 1
ATOM 4197 N N . ARG A 1 545 ? -16.031 18.677 12.538 1.00 79.44 545 ARG A N 1
ATOM 4198 C CA . ARG A 1 545 ? -16.632 19.441 11.440 1.00 79.44 545 ARG A CA 1
ATOM 4199 C C . ARG A 1 545 ? -15.534 19.927 10.505 1.00 79.44 545 ARG A C 1
ATOM 4201 O O . ARG A 1 545 ? -14.537 20.471 10.963 1.00 79.44 545 ARG A O 1
ATOM 4208 N N . ARG A 1 546 ? -15.744 19.789 9.197 1.00 83.75 546 ARG A N 1
ATOM 4209 C CA . ARG A 1 546 ? -14.852 20.360 8.184 1.00 83.75 546 ARG A CA 1
ATOM 4210 C C . ARG A 1 546 ? -15.427 21.655 7.659 1.00 83.75 546 ARG A C 1
ATOM 4212 O O . ARG A 1 546 ? -16.602 21.697 7.310 1.00 83.75 546 ARG A O 1
ATOM 4219 N N . PHE A 1 547 ? -14.595 22.677 7.537 1.00 82.06 547 PHE A N 1
ATOM 4220 C CA . PHE A 1 547 ? -14.926 23.896 6.811 1.00 82.06 547 PHE A CA 1
ATOM 4221 C C . PHE A 1 547 ? -14.085 23.979 5.542 1.00 82.06 547 PHE A C 1
ATOM 4223 O O . PHE A 1 547 ? -12.868 23.816 5.594 1.00 82.06 547 PHE A O 1
ATOM 4230 N N . GLY A 1 548 ? -14.728 24.241 4.405 1.00 84.50 548 GLY A N 1
ATOM 4231 C CA . GLY A 1 548 ? -14.064 24.752 3.212 1.00 84.50 548 GLY A CA 1
ATOM 4232 C C . GLY A 1 548 ? -13.811 26.244 3.393 1.00 84.50 548 GLY A C 1
ATOM 4233 O O . GLY A 1 548 ? -14.732 26.993 3.715 1.00 84.50 548 GLY A O 1
ATOM 4234 N N . VAL A 1 549 ? -12.564 26.669 3.226 1.00 83.50 549 VAL A N 1
ATOM 4235 C CA . VAL A 1 549 ? -12.117 28.038 3.476 1.00 83.50 549 VAL A CA 1
ATOM 4236 C C . VAL A 1 549 ? -11.521 28.611 2.204 1.00 83.50 549 VAL A C 1
ATOM 4238 O O . VAL A 1 549 ? -10.647 27.994 1.604 1.00 83.50 549 VAL A O 1
ATOM 4241 N N . VAL A 1 550 ? -11.974 29.800 1.819 1.00 84.56 550 VAL A N 1
ATOM 4242 C CA . VAL A 1 550 ? -11.359 30.632 0.784 1.00 84.56 550 VAL A CA 1
ATOM 4243 C C . VAL A 1 550 ? -10.902 31.925 1.443 1.00 84.56 550 VAL A C 1
ATOM 4245 O O . VAL A 1 550 ? -11.699 32.591 2.101 1.00 84.56 550 VAL A O 1
ATOM 4248 N N . MET A 1 551 ? -9.638 32.296 1.284 1.00 84.94 551 MET A N 1
ATOM 4249 C CA . MET A 1 551 ? -9.099 33.552 1.809 1.00 84.94 551 MET A CA 1
ATOM 4250 C C . MET A 1 551 ? -8.195 34.229 0.789 1.00 84.94 551 MET A C 1
ATOM 4252 O O . MET A 1 551 ? -7.601 33.566 -0.058 1.00 84.94 551 MET A O 1
ATOM 4256 N N . GLU A 1 552 ? -8.070 35.544 0.896 1.00 81.31 552 GLU A N 1
ATOM 4257 C CA . GLU A 1 552 ? -7.076 36.307 0.149 1.00 81.31 552 GLU A CA 1
ATOM 4258 C C . GLU A 1 552 ? -5.785 36.400 0.965 1.00 81.31 552 GLU A C 1
ATOM 4260 O O . GLU A 1 552 ? -5.822 36.614 2.181 1.00 81.31 552 GLU A O 1
ATOM 4265 N N . ILE A 1 553 ? -4.644 36.226 0.304 1.00 76.81 553 ILE A N 1
ATOM 4266 C CA . ILE A 1 553 ? -3.332 36.486 0.886 1.00 76.81 553 ILE A CA 1
ATOM 4267 C C . ILE A 1 553 ? -2.585 37.553 0.096 1.00 76.81 553 ILE A C 1
ATOM 4269 O O . ILE A 1 553 ? -2.633 37.597 -1.135 1.00 76.81 553 ILE A O 1
ATOM 4273 N N . ASP A 1 554 ? -1.832 38.374 0.819 1.00 79.06 554 ASP A N 1
ATOM 4274 C CA . ASP A 1 554 ? -0.833 39.251 0.224 1.00 79.06 554 ASP A CA 1
ATOM 4275 C C . ASP A 1 554 ? 0.327 38.437 -0.360 1.00 79.06 554 ASP A C 1
ATOM 4277 O O . ASP A 1 554 ? 0.579 37.294 0.035 1.00 79.06 554 ASP A O 1
ATOM 4281 N N . ALA A 1 555 ? 1.071 39.049 -1.283 1.00 74.38 555 ALA A N 1
ATOM 4282 C CA . ALA A 1 555 ? 2.281 38.441 -1.818 1.00 74.38 555 ALA A CA 1
ATOM 4283 C C . ALA A 1 555 ? 3.280 38.144 -0.689 1.00 74.38 555 ALA A C 1
ATOM 4285 O O . ALA A 1 555 ? 3.605 39.018 0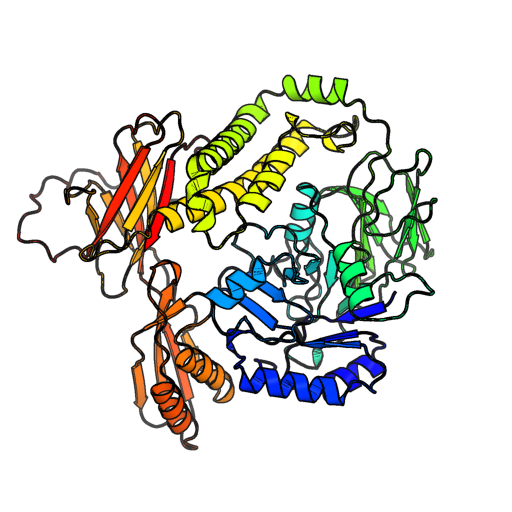.115 1.00 74.38 555 ALA A O 1
ATOM 4286 N N . MET A 1 556 ? 3.791 36.916 -0.658 1.00 72.06 556 MET A N 1
ATOM 4287 C CA . MET A 1 556 ? 4.778 36.469 0.321 1.00 72.06 556 MET A CA 1
ATOM 4288 C C . MET A 1 556 ? 6.145 36.400 -0.368 1.00 72.06 556 MET A C 1
ATOM 4290 O O . MET A 1 556 ? 6.392 35.439 -1.092 1.00 72.06 556 MET A O 1
ATOM 4294 N N . PRO A 1 557 ? 7.030 37.405 -0.235 1.00 67.06 557 PRO A N 1
ATOM 4295 C CA . PRO A 1 557 ? 8.323 37.388 -0.910 1.00 67.06 557 PRO A CA 1
ATOM 4296 C C . PRO A 1 557 ? 9.265 36.354 -0.280 1.00 67.06 557 PRO A C 1
ATOM 4298 O O . PRO A 1 557 ? 9.335 36.223 0.944 1.00 67.06 557 PRO A O 1
ATOM 4301 N N . GLY A 1 558 ? 10.038 35.656 -1.113 1.00 65.62 558 GLY A N 1
ATOM 4302 C CA . GLY A 1 558 ? 11.042 34.693 -0.654 1.00 65.62 558 GLY A CA 1
ATOM 4303 C C . GLY A 1 558 ? 10.460 33.431 -0.000 1.00 65.62 558 GLY A C 1
ATOM 4304 O O . GLY A 1 558 ? 9.259 33.186 -0.039 1.00 65.62 558 GLY A O 1
ATOM 4305 N N . ALA A 1 559 ? 11.322 32.636 0.645 1.00 57.94 559 ALA A N 1
ATOM 4306 C CA . ALA A 1 559 ? 10.941 31.427 1.389 1.00 57.94 559 ALA A CA 1
ATOM 4307 C C . ALA A 1 559 ? 10.272 31.766 2.736 1.00 57.94 559 ALA A C 1
ATOM 4309 O O . ALA A 1 559 ? 10.840 31.541 3.806 1.00 57.94 559 ALA A O 1
ATOM 4310 N N . THR A 1 560 ? 9.082 32.355 2.683 1.00 66.81 560 THR A N 1
ATOM 4311 C CA . THR A 1 560 ? 8.317 32.783 3.857 1.00 66.81 560 THR A CA 1
ATOM 4312 C C . THR A 1 560 ? 7.135 31.852 4.130 1.00 66.81 560 THR A C 1
ATOM 4314 O O . THR A 1 560 ? 6.622 31.160 3.248 1.00 66.81 560 THR A O 1
ATOM 4317 N N . SER A 1 561 ? 6.711 31.803 5.391 1.00 73.19 561 SER A N 1
ATOM 4318 C CA . SER A 1 561 ? 5.474 31.147 5.810 1.00 73.19 561 SER A CA 1
ATOM 4319 C C . SER A 1 561 ? 4.651 32.100 6.660 1.00 73.19 561 SER A C 1
ATOM 4321 O O . SER A 1 561 ? 5.222 32.882 7.417 1.00 73.19 561 SER A O 1
ATOM 4323 N N 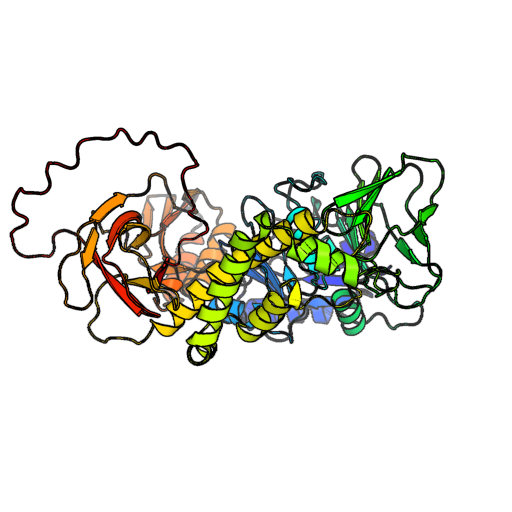. ARG A 1 562 ? 3.328 31.999 6.557 1.00 75.19 562 ARG A N 1
ATOM 4324 C CA . ARG A 1 562 ? 2.363 32.715 7.386 1.00 75.19 562 ARG A CA 1
ATOM 4325 C C . ARG A 1 562 ? 1.535 31.710 8.168 1.00 75.19 562 ARG A C 1
ATOM 4327 O O . ARG A 1 562 ? 0.945 30.803 7.578 1.00 75.19 562 ARG A O 1
ATOM 4334 N N . THR A 1 563 ? 1.463 31.884 9.478 1.00 78.31 563 THR A N 1
ATOM 4335 C CA . THR A 1 563 ? 0.547 31.116 10.320 1.00 78.31 563 THR A CA 1
ATOM 4336 C C . THR A 1 563 ? -0.813 31.804 10.355 1.00 78.31 563 THR A C 1
ATOM 4338 O O . THR A 1 563 ? -0.919 33.020 10.522 1.00 78.31 563 THR A O 1
ATOM 4341 N N . VAL A 1 564 ? -1.859 31.009 10.185 1.00 81.06 564 VAL A N 1
ATOM 4342 C CA . VAL A 1 564 ? -3.260 31.399 10.279 1.00 81.06 564 VAL A CA 1
ATOM 4343 C C . VAL A 1 564 ? -3.893 30.610 11.418 1.00 81.06 564 VAL A C 1
ATOM 4345 O O . VAL A 1 564 ? -3.811 29.388 11.463 1.00 81.06 564 VAL A O 1
ATOM 4348 N N . TYR A 1 565 ? -4.544 31.298 12.340 1.00 81.56 565 TYR A N 1
ATOM 4349 C CA . TYR A 1 565 ? -5.249 30.702 13.469 1.00 81.56 565 TYR A CA 1
ATOM 4350 C C . TYR A 1 565 ? -6.743 30.641 13.164 1.00 81.56 565 TYR A C 1
ATOM 4352 O O . TYR A 1 565 ? -7.307 31.610 12.660 1.00 81.56 565 TYR A O 1
ATOM 4360 N N . VAL A 1 566 ? -7.394 29.526 13.489 1.00 82.00 566 VAL A N 1
ATOM 4361 C CA . VAL A 1 566 ? -8.818 29.283 13.222 1.00 82.00 566 VAL A CA 1
ATOM 4362 C C . VAL A 1 566 ? -9.579 29.255 14.540 1.00 82.00 566 VAL A C 1
ATOM 4364 O O . VAL A 1 566 ? -9.385 28.353 15.334 1.00 82.00 566 VAL A O 1
ATOM 4367 N N . ARG A 1 567 ? -10.469 30.212 14.801 1.00 84.88 567 ARG A N 1
ATOM 4368 C CA . ARG A 1 567 ? -11.230 30.316 16.066 1.00 84.88 567 ARG A CA 1
ATOM 4369 C C . ARG A 1 567 ? -12.733 30.132 15.844 1.00 84.88 567 ARG A C 1
ATOM 4371 O O . ARG A 1 567 ? -13.189 30.364 14.721 1.00 84.88 567 ARG A O 1
ATOM 4378 N N . PRO A 1 568 ? -13.529 29.781 16.875 1.00 82.62 568 PRO A N 1
ATOM 4379 C CA . PRO A 1 568 ? -14.975 29.725 16.726 1.00 82.62 568 PRO A CA 1
ATOM 4380 C C . PRO A 1 568 ? -15.534 31.143 16.573 1.00 82.62 568 PRO A C 1
ATOM 4382 O O . PRO A 1 568 ? -15.164 32.065 17.304 1.00 82.62 568 PRO A O 1
ATOM 4385 N N . ALA A 1 569 ? -16.459 31.336 15.636 1.00 80.00 569 ALA A N 1
ATOM 4386 C CA . ALA A 1 569 ? -17.144 32.613 15.488 1.00 80.00 569 ALA A CA 1
ATOM 4387 C C . ALA A 1 569 ? -18.087 32.853 16.685 1.00 80.00 569 ALA A C 1
ATOM 4389 O O . ALA A 1 569 ? -18.922 32.007 16.995 1.00 80.00 569 ALA A O 1
ATOM 4390 N N . GLY A 1 570 ? -17.992 34.021 17.333 1.00 68.06 570 GLY A N 1
ATOM 4391 C CA . GLY A 1 570 ? -18.944 34.450 18.373 1.00 68.06 570 GLY A CA 1
ATOM 4392 C C . GLY A 1 570 ? -18.421 34.515 19.814 1.00 68.06 570 GLY A C 1
ATOM 4393 O O . GLY A 1 570 ? -19.187 34.897 20.693 1.00 68.06 570 GLY A O 1
ATOM 4394 N N . GLN A 1 571 ? -17.140 34.221 20.072 1.00 50.97 571 GLN A N 1
ATOM 4395 C CA . GLN A 1 571 ? -16.503 34.493 21.377 1.00 50.97 571 GLN A CA 1
ATOM 4396 C C . GLN A 1 571 ? -15.848 35.883 21.478 1.00 50.97 571 GLN A C 1
ATOM 4398 O O . GLN A 1 571 ? -15.242 36.222 22.492 1.00 50.97 571 GLN A O 1
ATOM 4403 N N . GLU A 1 572 ? -15.999 36.720 20.454 1.00 51.16 572 GLU A N 1
ATOM 4404 C CA . GLU A 1 572 ? -15.382 38.043 20.400 1.00 51.16 572 GLU A CA 1
ATOM 4405 C C . GLU A 1 572 ? -16.396 39.137 20.717 1.00 51.16 572 GLU A C 1
ATOM 4407 O O . GLU A 1 572 ? -17.501 39.186 20.167 1.00 51.16 572 GLU A O 1
ATOM 4412 N N . GLY A 1 573 ? -16.008 40.032 21.626 1.00 43.19 573 GLY A N 1
ATOM 4413 C CA . GLY A 1 573 ? -16.758 41.239 21.930 1.00 43.19 573 GLY A CA 1
ATOM 4414 C C . GLY A 1 573 ? -17.118 41.999 20.652 1.00 43.19 573 GLY A C 1
ATOM 4415 O O . GLY A 1 573 ? -16.266 42.279 19.819 1.00 43.19 573 GLY A O 1
ATOM 4416 N N . LYS A 1 574 ? -18.412 42.300 20.520 1.00 38.69 574 LYS A N 1
ATOM 4417 C CA . LYS A 1 574 ? -19.054 43.246 19.594 1.00 38.69 574 LYS A CA 1
ATOM 4418 C C . LYS A 1 574 ? -18.093 44.066 18.708 1.00 38.69 574 LYS A C 1
ATOM 4420 O O . LYS A 1 574 ? -17.565 45.070 19.170 1.00 38.69 574 LYS A O 1
ATOM 4425 N N . GLN A 1 575 ? -18.026 43.732 17.420 1.00 34.03 575 GLN A N 1
ATOM 4426 C CA . GLN A 1 575 ? -18.433 44.576 16.278 1.00 34.03 575 GLN A CA 1
ATOM 4427 C C . GLN A 1 575 ? -17.791 44.049 14.985 1.00 34.03 575 GLN A C 1
ATOM 4429 O O . GLN A 1 575 ? -16.684 44.428 14.627 1.00 34.03 575 GLN A O 1
ATOM 4434 N N . ALA A 1 576 ? -18.533 43.234 14.234 1.00 31.84 576 ALA A N 1
ATOM 4435 C CA . ALA A 1 576 ? -18.380 43.213 12.784 1.00 31.84 576 ALA A CA 1
ATOM 4436 C C . ALA A 1 576 ? -19.378 44.237 12.229 1.00 31.84 576 ALA A C 1
ATOM 4438 O O . ALA A 1 576 ? -20.592 44.032 12.298 1.00 31.84 576 ALA A O 1
ATOM 4439 N N . THR A 1 577 ? -18.885 45.389 11.779 1.00 39.75 577 THR A N 1
ATOM 4440 C CA . THR A 1 577 ? -19.693 46.377 11.061 1.00 39.75 577 THR A CA 1
ATOM 4441 C C . THR A 1 577 ? -20.078 45.840 9.682 1.00 39.75 577 THR A C 1
ATOM 4443 O O . THR A 1 577 ? -19.374 45.040 9.071 1.00 39.75 577 THR A O 1
ATOM 4446 N N . ALA A 1 578 ? -21.249 46.268 9.217 1.00 33.88 578 ALA A N 1
ATOM 4447 C CA . ALA A 1 578 ? -21.995 45.748 8.075 1.00 33.88 578 ALA A CA 1
ATOM 4448 C C . ALA A 1 578 ? -21.385 46.060 6.687 1.00 33.88 578 ALA A C 1
ATOM 4450 O O . ALA A 1 578 ? -22.097 46.493 5.786 1.00 33.88 578 ALA A O 1
ATOM 4451 N N . GLN A 1 579 ? -20.085 45.834 6.487 1.00 32.34 579 GLN A N 1
ATOM 4452 C CA . GLN A 1 579 ? -19.378 46.177 5.244 1.00 32.34 579 GLN A CA 1
ATOM 4453 C C . GLN A 1 579 ? -18.741 44.968 4.531 1.00 32.34 579 GLN A C 1
ATOM 4455 O O . GLN A 1 579 ? -17.683 45.079 3.928 1.00 32.34 579 GLN A O 1
ATOM 4460 N N . GLN A 1 580 ? -19.405 43.805 4.569 1.00 37.53 580 GLN A N 1
ATOM 4461 C CA . GLN A 1 580 ? -19.043 42.610 3.779 1.00 37.53 580 GLN A CA 1
ATOM 4462 C C . GLN A 1 580 ? -20.221 42.049 2.955 1.00 37.53 580 GLN A C 1
ATOM 4464 O O . GLN A 1 580 ? -20.222 40.889 2.556 1.00 37.53 580 GLN A O 1
ATOM 4469 N N . ALA A 1 581 ? -21.235 42.872 2.671 1.00 30.39 581 ALA A N 1
ATOM 4470 C CA . ALA A 1 581 ? -22.437 42.457 1.941 1.00 30.39 581 ALA A CA 1
ATOM 4471 C C . ALA A 1 581 ? -22.350 42.590 0.402 1.00 30.39 581 ALA A C 1
ATOM 4473 O O . ALA A 1 581 ? -23.384 42.532 -0.255 1.00 30.39 581 ALA A O 1
ATOM 4474 N N . GLU A 1 582 ? -21.159 42.734 -0.189 1.00 27.27 582 GLU A N 1
ATOM 4475 C CA . GLU A 1 582 ? -21.015 42.937 -1.646 1.00 27.27 582 GLU A CA 1
ATOM 4476 C C . GLU A 1 582 ? -20.071 41.953 -2.360 1.00 27.27 582 GLU A C 1
ATOM 4478 O O . GLU A 1 582 ? -19.593 42.224 -3.456 1.00 27.27 582 GLU A O 1
ATOM 4483 N N . LEU A 1 583 ? -19.876 40.746 -1.818 1.00 28.11 583 LEU A N 1
ATOM 4484 C CA . LEU A 1 583 ? -19.537 39.595 -2.666 1.00 28.11 583 LEU A CA 1
ATOM 4485 C C . LEU A 1 583 ? -20.845 38.959 -3.133 1.00 28.11 583 LEU A C 1
ATOM 4487 O O . LEU A 1 583 ? -21.414 38.063 -2.507 1.00 28.11 583 LEU A O 1
ATOM 4491 N N . HIS A 1 584 ? -21.374 39.526 -4.215 1.00 25.50 584 HIS A N 1
ATOM 4492 C CA . HIS A 1 584 ? -22.563 39.046 -4.895 1.00 25.50 584 HIS A CA 1
ATOM 4493 C C . HIS A 1 584 ? -22.460 37.549 -5.215 1.00 25.50 584 HIS A C 1
ATOM 4495 O O . HIS A 1 584 ? -21.543 37.099 -5.894 1.00 25.50 584 HIS A O 1
ATOM 4501 N N . ARG A 1 585 ? -23.477 36.827 -4.730 1.00 28.33 585 ARG A N 1
ATOM 4502 C CA . ARG A 1 585 ? -24.049 35.569 -5.231 1.00 28.33 585 ARG A CA 1
ATOM 4503 C C . ARG A 1 585 ? -23.479 35.122 -6.584 1.00 28.33 585 ARG A C 1
ATOM 4505 O O . ARG A 1 585 ? -24.012 35.489 -7.629 1.00 28.33 585 ARG A O 1
ATOM 4512 N N . LEU A 1 586 ? -22.484 34.245 -6.546 1.00 23.17 586 LEU A N 1
ATOM 4513 C CA . LEU A 1 586 ? -22.356 33.220 -7.572 1.00 23.17 586 LEU A CA 1
ATOM 4514 C C . LEU A 1 586 ? -23.107 31.987 -7.057 1.00 23.17 586 LEU A C 1
ATOM 4516 O O . LEU A 1 586 ? -22.863 31.574 -5.920 1.00 23.17 586 LEU A O 1
ATOM 4520 N N . PRO A 1 587 ? -24.047 31.417 -7.825 1.00 22.75 587 PRO A N 1
ATOM 4521 C CA . PRO A 1 587 ? -24.523 30.075 -7.543 1.00 22.75 587 PRO A CA 1
ATOM 4522 C C . PRO A 1 587 ? -23.322 29.148 -7.740 1.00 22.75 587 PRO A C 1
ATOM 4524 O O . PRO A 1 587 ? -22.886 28.927 -8.867 1.00 22.75 587 PRO A O 1
ATOM 4527 N N . LEU A 1 588 ? -22.734 28.667 -6.646 1.00 28.11 588 LEU A N 1
ATOM 4528 C CA . LEU A 1 588 ? -21.738 27.602 -6.700 1.00 28.11 588 LEU A CA 1
ATOM 4529 C C . LEU A 1 588 ? -22.485 26.274 -6.881 1.00 28.11 588 LEU A C 1
ATOM 4531 O O . LEU A 1 588 ? -22.518 25.448 -5.980 1.00 28.11 588 LEU A O 1
ATOM 4535 N N . ASP A 1 589 ? -23.080 26.080 -8.057 1.00 30.84 589 ASP A N 1
ATOM 4536 C CA . ASP A 1 589 ? -23.080 24.750 -8.662 1.00 30.84 589 ASP A CA 1
ATOM 4537 C C . ASP A 1 589 ? -21.668 24.579 -9.231 1.00 30.84 589 ASP A C 1
ATOM 4539 O O . ASP A 1 589 ? -21.403 24.941 -10.378 1.00 30.84 589 ASP A O 1
ATOM 4543 N N . MET A 1 590 ? -20.720 24.136 -8.401 1.00 27.92 590 MET A N 1
ATOM 4544 C CA . MET A 1 590 ? -19.357 23.875 -8.864 1.00 27.92 590 MET A CA 1
ATOM 4545 C C . MET A 1 590 ? -19.161 22.369 -9.034 1.00 27.92 590 MET A C 1
ATOM 4547 O O . MET A 1 590 ? -19.083 21.658 -8.034 1.00 27.92 590 MET A O 1
ATOM 4551 N N . PRO A 1 591 ? -19.106 21.872 -10.283 1.00 28.12 591 PRO A N 1
ATOM 4552 C CA . PRO A 1 591 ? -18.784 20.479 -10.572 1.00 28.12 591 PRO A CA 1
ATOM 4553 C C . PRO A 1 591 ? -17.334 20.169 -10.170 1.00 28.12 591 PRO A C 1
ATOM 4555 O O . PRO A 1 591 ? -16.519 21.086 -10.102 1.00 28.12 591 PRO A O 1
ATOM 4558 N N . ASP A 1 592 ? -17.024 18.881 -9.978 1.00 26.56 592 ASP A N 1
ATOM 4559 C CA . ASP A 1 592 ? -15.738 18.261 -9.580 1.00 26.56 592 ASP A CA 1
ATOM 4560 C C . ASP A 1 592 ? -14.511 18.553 -10.490 1.00 26.56 592 ASP A C 1
ATOM 4562 O O . ASP A 1 592 ? -13.715 17.684 -10.843 1.00 26.56 592 ASP A O 1
ATOM 4566 N N . GLY A 1 593 ? -14.301 19.800 -10.879 1.00 33.84 593 GLY A N 1
ATOM 4567 C CA . GLY A 1 593 ? -13.127 20.293 -11.584 1.00 33.84 593 GLY A CA 1
ATOM 4568 C C . GLY A 1 593 ? -12.914 21.761 -11.232 1.00 33.84 593 GLY A C 1
ATOM 4569 O O . GLY A 1 593 ? -13.665 22.319 -10.453 1.00 33.84 593 GLY A O 1
ATOM 4570 N N . TRP A 1 594 ? -11.953 22.417 -11.869 1.00 29.20 594 TRP A N 1
ATOM 4571 C CA . TRP A 1 594 ? -11.603 23.842 -11.726 1.00 29.20 594 TRP A CA 1
ATOM 4572 C C . TRP A 1 594 ? -10.401 24.143 -10.810 1.00 29.20 594 TRP A C 1
ATOM 4574 O O . TRP A 1 594 ? -10.466 24.310 -9.598 1.00 29.20 594 TRP A O 1
ATOM 4584 N N . SER A 1 595 ? -9.280 24.196 -11.541 1.00 27.47 595 SER A N 1
ATOM 4585 C CA . SER A 1 595 ? -7.964 24.796 -11.309 1.00 27.47 595 SER A CA 1
ATOM 4586 C C . SER A 1 595 ? -7.191 24.406 -10.051 1.00 27.47 595 SER A C 1
ATOM 4588 O O . SER A 1 595 ? -6.983 25.199 -9.137 1.00 27.47 595 SER A O 1
ATOM 4590 N N . ARG A 1 596 ? -6.555 23.233 -10.131 1.00 33.47 596 ARG A N 1
ATOM 4591 C CA . ARG A 1 596 ? -5.133 23.149 -9.779 1.00 33.47 596 ARG A CA 1
ATOM 4592 C C . ARG A 1 596 ? -4.398 24.091 -10.732 1.00 33.47 596 ARG A C 1
ATOM 4594 O O . ARG A 1 596 ? -4.258 23.742 -11.899 1.00 33.47 596 ARG A O 1
ATOM 4601 N N . ASP A 1 597 ? -3.963 25.264 -10.287 1.00 34.12 597 ASP A N 1
ATOM 4602 C CA . ASP A 1 597 ? -2.793 25.856 -10.929 1.00 34.12 597 ASP A CA 1
ATOM 4603 C C . ASP A 1 597 ? -1.602 24.963 -10.532 1.00 34.12 597 ASP A C 1
ATOM 4605 O O . ASP A 1 597 ? -1.237 24.929 -9.352 1.00 34.12 597 ASP A O 1
ATOM 4609 N N . PRO A 1 598 ? -1.004 24.178 -11.448 1.00 37.69 598 PRO A N 1
ATOM 4610 C CA . PRO A 1 598 ? 0.153 23.343 -11.125 1.00 37.69 598 PRO A CA 1
ATOM 4611 C C . PRO A 1 598 ? 1.360 24.191 -10.689 1.00 37.69 598 PRO A C 1
ATOM 4613 O O . PRO A 1 598 ? 2.302 23.667 -10.086 1.00 37.69 598 PRO A O 1
ATOM 4616 N N . ALA A 1 599 ? 1.328 25.498 -10.981 1.00 38.62 599 ALA A N 1
ATOM 4617 C CA . ALA A 1 599 ? 2.323 26.476 -10.584 1.00 38.62 599 ALA A CA 1
ATOM 4618 C C . ALA A 1 599 ? 2.108 27.053 -9.180 1.00 38.62 599 ALA A C 1
ATOM 4620 O O . ALA A 1 599 ? 2.974 27.810 -8.749 1.00 38.62 599 ALA A O 1
ATOM 4621 N N . ALA A 1 600 ? 1.043 26.687 -8.446 1.00 46.38 600 ALA A N 1
ATOM 4622 C CA . ALA A 1 600 ? 0.810 27.191 -7.095 1.00 46.38 600 ALA A CA 1
ATOM 4623 C C . ALA A 1 600 ? 2.026 26.892 -6.196 1.00 46.38 600 ALA A C 1
ATOM 4625 O O . ALA A 1 600 ? 2.209 25.787 -5.683 1.00 46.38 600 ALA A O 1
ATOM 4626 N N . SER A 1 601 ? 2.876 27.906 -6.013 1.00 52.16 601 SER A N 1
ATOM 4627 C CA . SER A 1 601 ? 4.045 27.922 -5.129 1.00 52.16 601 SER A CA 1
ATOM 4628 C C . SER A 1 601 ? 3.651 27.945 -3.652 1.00 52.16 601 SER A C 1
ATOM 4630 O O . SER A 1 601 ? 4.519 28.039 -2.785 1.00 52.16 601 SER A O 1
ATOM 4632 N N . THR A 1 602 ? 2.346 27.865 -3.384 1.00 55.81 602 THR A N 1
ATOM 4633 C CA . THR A 1 602 ? 1.742 28.020 -2.075 1.00 55.81 602 THR A CA 1
ATOM 4634 C C . THR A 1 602 ? 1.130 26.709 -1.624 1.00 55.81 602 THR A C 1
ATOM 4636 O O . THR A 1 602 ? 0.281 26.136 -2.306 1.00 55.81 602 THR A O 1
ATOM 4639 N N . LEU A 1 603 ? 1.559 26.248 -0.456 1.00 62.09 603 LEU A N 1
ATOM 4640 C CA . LEU A 1 603 ? 1.012 25.078 0.209 1.00 62.09 603 LEU A CA 1
ATOM 4641 C C . LEU A 1 603 ? 0.298 25.523 1.482 1.00 62.09 603 LEU A C 1
ATOM 4643 O O . LEU A 1 603 ? 0.895 26.217 2.303 1.00 62.09 603 LEU A O 1
ATOM 4647 N N . VAL A 1 604 ? -0.952 25.098 1.658 1.00 61.78 604 VAL A N 1
ATOM 4648 C CA . VAL A 1 604 ? -1.667 25.253 2.928 1.00 61.78 604 VAL A CA 1
ATOM 4649 C C . VAL A 1 604 ? -1.642 23.935 3.673 1.00 61.78 604 VAL A C 1
ATOM 4651 O O . VAL A 1 604 ? -1.993 22.894 3.122 1.00 61.78 604 VAL A O 1
ATOM 4654 N N . VAL A 1 605 ? -1.233 23.995 4.930 1.00 60.81 605 VAL A N 1
ATOM 4655 C CA . VAL A 1 605 ? -1.066 22.839 5.802 1.00 60.81 605 VAL A CA 1
ATOM 4656 C C . VAL A 1 605 ? -1.854 23.098 7.073 1.00 60.81 605 VAL A C 1
ATOM 4658 O O . VAL A 1 605 ? -1.560 24.055 7.776 1.00 60.81 605 VAL A O 1
ATOM 4661 N N . GLN A 1 606 ? -2.837 22.268 7.404 1.00 66.88 606 GLN A N 1
ATOM 4662 C CA . GLN A 1 606 ? -3.436 22.312 8.738 1.00 66.88 606 GLN A CA 1
ATOM 4663 C C . GLN A 1 606 ? -2.455 21.708 9.751 1.00 66.88 606 GLN A C 1
ATOM 4665 O O . GLN A 1 606 ? -1.844 20.672 9.490 1.00 66.88 606 GLN A O 1
ATOM 4670 N N . VAL A 1 607 ? -2.280 22.359 10.898 1.00 60.72 607 VAL A N 1
ATOM 4671 C CA . VAL A 1 607 ? -1.294 21.975 11.907 1.00 60.72 607 VAL A CA 1
ATOM 4672 C C . VAL A 1 607 ? -1.922 22.027 13.295 1.00 60.72 607 VAL A C 1
ATOM 4674 O O . VAL A 1 607 ? -1.564 22.907 14.052 1.00 60.72 607 VAL A O 1
ATOM 4677 N N . GLY A 1 608 ? -2.775 21.097 13.712 1.00 53.91 608 GLY A N 1
ATOM 4678 C CA . GLY A 1 608 ? -3.341 21.211 15.066 1.00 53.91 608 GLY A CA 1
ATOM 4679 C C . GLY A 1 608 ? -4.406 22.263 15.114 1.00 53.91 608 GLY A C 1
ATOM 4680 O O . GLY A 1 608 ? -4.037 23.386 15.513 1.00 53.91 608 GLY A O 1
#

Sequence (608 aa):
LTKADFHLHTYHSDNQDRMTPQDYVTLGRRLGYDALGFCDHHHNLTQAAWQTLQAEVEALSGSGLLLSTGYEATFVVGHLCVLNRRVFDGESVAGCRRALWSPANTRILAHPDNNACAWLLPLPVGVQGVEVINGGQDLYAYRPNSPCNGLTTYQRYLLLNHSVAAVAQSDCHVRALFGRVWTGLALPPDAPRTWTALQDALARGHSCAVMGDLPLSVWAESGAIMGDPLAAPGDHELLWEVAPGSEVTVFVADRPVAYFLPNGQSRGHYRLQGNGPHWLLAKRGLAWAVSSPIWVQNQPADAAAGRARLAQERSLLPALDGLRRRLDALQARRPDWERSALPVAGYMRWLQALLPDAWPDTDWGWDPGRNAAALAHARLEAATQIATPLLAEVIRAAAVTPQPDAPAPRAVIAAGQEGAPGGLIQFSVDVPRDWAAIRLYDESGTPLPHLAQPGDGPRDPIDSLRTRLQVEEIYVWLAHGEMHEYVLRDLHVQRQGTTLTIQIDLYPEELGLQAHPDPAAAAALAAQVADPELTQIYVHLRMPRRFGVVMEIDAMPGATSRTVYVRPAGQEGKQATAQQAELHRLPLDMPDGWSRDPAASTLVVQVG

Radius of gyration: 26.48 Å; Cα contacts (8 Å, |Δi|>4): 1345; chains: 1; bounding box: 59×76×63 Å

Mean predicted aligned error: 8.34 Å